Protein AF-0000000076783926 (afdb_homodimer)

pLDDT: mean 85.49, std 14.85, range [34.59, 98.75]

InterPro domains:
  IPR000719 Protein kinase domain [PS50011] (8-293)
  IPR000719 Protein kinase domain [SM00220] (8-279)
  IPR001245 Serine-threonine/tyrosine-protein kinase, catalytic domain [PF07714] (11-211)
  IPR008271 Serine/threonine-protein kinase, active site [PS00108] (128-140)
  IPR011009 Protein kinase-like domain superfamily [SSF56112] (3-278)
  IPR017441 Protein kinase, ATP binding site [PS00107] (14-36)
  IPR047117 Proline-rich receptor-like protein kinase PERK1-13-like [PTHR47982] (2-285)

Secondary structure (DSSP, 8-state):
-TTTTTTT-GGGEEEEETTEEEEEEE-TTS-EEEEEEE-TT-HHHHHHHHHHHHHHTT---TTB--EEEEEE-SS-EEEEEE--TT-BHHHHHHSTTPPPPPHHHHHHHHHHHHHHHHIIIIISSS-EE-S---GGGEEE-TT--EEE---TT-EE--S-------B--SBTTT--HHHHHH----HHHHHHHHHHHHHHHHH---SB-TTSPTT-SBHHHHHHHHHHH--SGGGGGGGS-GGGTT-S-HHHHHHHHHHHHHHT-SSGGGSPPHHHHHHHHTT-STTHHHHT-/-TTTTTTT-GGGEEEEETTEEEEEEE-TTS-EEEEEEE-TT-HHHHHHHHHHHHHHTT---TTB--EEEEEE-SS-EEEEEE--TT-BHHHHHHSTTPPPPPHHHHHHHHHHHHHHHHIIIIISSS-EE-S---GGGEEE-TT--EEE---TT-EE--S-------B--SBTTT--HHHHHH----HHHHHHHHHHHHHHHHH---SB-TTSPTT-SBHHHHHHHHHHH--SGGGGGGGS-GGGTT-S-HHHHHHHHHHHHHHT-SSGGGSPPHHHHHHHHTT-STTHHHHT-

Nearest PDB structures (foldseek):
  5lpw-assembly1_A  TM=9.290E-01  e=2.606E-28  Arabidopsis thaliana
  7xdx-assembly2_B  TM=9.414E-01  e=5.225E-27  Arabidopsis thaliana
  7xdw-assembly2_B  TM=9.409E-01  e=1.608E-26  Arabidopsis thaliana
  7xdv-assembly2_B  TM=9.323E-01  e=2.102E-26  Arabidopsis thaliana
  7xdy-assembly2_B  TM=9.246E-01  e=3.404E-26  Arabidopsis thaliana

Organism: Aegilops tauschii subsp. strangulata (NCBI:txid200361)

Solvent-accessible surface area (backbone atoms only — not comparable to full-atom values): 30836 Å² total; per-residue (Å²): 104,50,74,36,27,62,63,70,36,74,91,30,54,74,47,76,58,94,59,30,39,28,28,45,28,45,47,95,88,64,48,57,26,30,36,37,38,35,48,38,50,14,66,61,49,52,50,22,50,52,30,22,53,60,49,46,75,73,52,86,51,89,22,35,56,49,68,72,49,70,45,84,51,100,69,40,41,37,40,31,26,61,52,57,76,53,46,25,46,35,49,49,66,64,35,86,91,49,66,82,72,53,45,72,56,46,51,43,27,52,45,29,40,30,48,32,50,22,40,32,55,69,70,39,85,68,25,41,32,49,59,54,52,43,43,74,31,25,32,17,31,91,84,45,45,19,19,40,43,77,42,36,66,28,40,67,63,57,94,68,84,59,93,69,74,56,58,46,77,39,42,46,37,31,59,29,64,55,32,54,40,51,58,58,77,50,62,46,38,40,35,19,8,45,14,44,43,45,43,26,66,46,33,61,49,57,45,48,35,85,87,42,60,92,78,46,23,24,38,68,55,38,50,47,54,54,57,71,69,42,90,53,80,82,59,53,63,80,50,43,29,71,86,49,69,78,59,59,57,66,69,58,51,50,48,52,50,51,50,20,54,31,21,54,42,76,52,54,86,49,29,59,53,47,63,56,52,38,39,41,71,67,69,45,84,57,52,72,56,53,74,74,76,104,52,76,35,26,62,63,70,36,74,92,29,54,73,45,76,58,93,59,31,40,28,27,44,27,46,48,96,87,64,48,57,26,30,37,36,38,35,49,36,51,13,67,61,49,53,50,23,50,51,31,23,53,60,50,46,74,72,53,87,49,90,20,35,56,50,71,74,48,69,46,84,51,100,70,38,42,37,40,32,25,60,51,57,77,55,46,27,47,35,48,48,67,67,36,84,91,49,66,81,72,52,47,70,56,47,50,44,27,49,44,28,39,29,49,32,50,22,40,32,54,68,69,39,86,68,25,41,31,49,58,53,54,43,41,74,32,25,33,17,31,90,84,44,46,19,20,42,44,77,42,36,66,28,40,66,63,57,95,68,83,61,93,70,74,54,59,47,76,39,40,45,35,32,59,29,65,56,32,56,41,50,57,56,81,51,62,46,38,39,34,19,8,46,14,44,42,45,45,26,66,47,32,61,48,55,44,49,35,84,86,42,59,91,78,45,24,23,38,69,55,38,50,46,55,54,56,70,68,42,89,52,79,79,59,53,61,78,49,45,28,71,86,49,71,78,58,58,58,66,69,60,50,51,47,53,50,50,49,20,54,30,21,54,41,75,52,56,87,49,28,59,54,46,62,56,52,37,39,40,72,68,68,45,83,58,53,72,57,54,74,76,76

Radius of gyration: 25.27 Å; Cα contacts (8 Å, |Δi|>4): 1145; chains: 2; bounding box: 58×71×57 Å

Structure (mmCIF, N/CA/C/O backbone):
data_AF-0000000076783926-model_v1
#
loop_
_entity.id
_entity.type
_entity.pdbx_description
1 polymer 'non-specific serine/threonine protein kinase'
#
loop_
_atom_site.group_PDB
_atom_site.id
_atom_site.type_symbol
_atom_site.label_atom_id
_atom_site.label_alt_id
_atom_site.label_comp_id
_atom_site.label_asym_id
_atom_site.label_entity_id
_atom_site.label_seq_id
_atom_site.pdbx_PDB_ins_code
_atom_site.Cartn_x
_atom_site.Cartn_y
_atom_site.Cartn_z
_atom_site.occupancy
_atom_site.B_iso_or_equiv
_atom_site.auth_seq_id
_atom_site.auth_comp_id
_atom_site.auth_asym_id
_atom_site.auth_atom_id
_atom_site.pdbx_PDB_model_num
ATOM 1 N N . MET A 1 1 ? 28.297 -12.227 -15.312 1 59.28 1 MET A N 1
ATOM 2 C CA . MET A 1 1 ? 26.891 -11.867 -15.344 1 59.28 1 MET A CA 1
ATOM 3 C C . MET A 1 1 ? 26.547 -11.102 -16.609 1 59.28 1 MET A C 1
ATOM 5 O O . MET A 1 1 ? 25.516 -11.367 -17.25 1 59.28 1 MET A O 1
ATOM 9 N N . TYR A 1 2 ? 27.391 -10.164 -16.984 1 60.47 2 TYR A N 1
ATOM 10 C CA . TYR A 1 2 ? 27.234 -9.461 -18.25 1 60.47 2 TYR A CA 1
ATOM 11 C C . TYR A 1 2 ? 27.266 -10.43 -19.422 1 60.47 2 TYR A C 1
ATOM 13 O O . TYR A 1 2 ? 26.422 -10.352 -20.312 1 60.47 2 TYR A O 1
ATOM 21 N N . GLU A 1 3 ? 28.219 -11.289 -19.312 1 63.06 3 GLU A N 1
ATOM 22 C CA . GLU A 1 3 ? 28.344 -12.273 -20.375 1 63.06 3 GLU A CA 1
ATOM 23 C C . GLU A 1 3 ? 27.156 -13.227 -20.406 1 63.06 3 GLU A C 1
ATOM 25 O O . GLU A 1 3 ? 26.641 -13.555 -21.469 1 63.06 3 GLU A O 1
ATOM 30 N N . ILE A 1 4 ? 26.703 -13.578 -19.219 1 64.69 4 ILE A N 1
ATOM 31 C CA . ILE A 1 4 ? 25.641 -14.586 -19.094 1 64.69 4 ILE A CA 1
ATOM 32 C C . ILE A 1 4 ? 24.328 -14.008 -19.625 1 64.69 4 ILE A C 1
ATOM 34 O O . ILE A 1 4 ? 23.531 -14.727 -20.234 1 64.69 4 ILE A O 1
ATOM 38 N N . THR A 1 5 ? 24.156 -12.703 -19.547 1 68.5 5 THR A N 1
ATOM 39 C CA . THR A 1 5 ? 22.891 -12.086 -19.906 1 68.5 5 THR A CA 1
ATOM 40 C C . THR A 1 5 ? 22.984 -11.422 -21.281 1 68.5 5 THR A C 1
ATOM 42 O O . THR A 1 5 ? 22.031 -10.797 -21.734 1 68.5 5 THR A O 1
ATOM 45 N N . GLY A 1 6 ? 24.203 -11.594 -21.938 1 61.28 6 GLY A N 1
ATOM 46 C CA . GLY A 1 6 ? 24.422 -10.859 -23.172 1 61.28 6 GLY A CA 1
ATOM 47 C C . GLY A 1 6 ? 24.359 -9.352 -23 1 61.28 6 GLY A C 1
ATOM 48 O O . GLY A 1 6 ? 23.797 -8.641 -23.828 1 61.28 6 GLY A O 1
ATOM 49 N N . GLY A 1 7 ? 24.844 -8.906 -21.859 1 64.94 7 GLY A N 1
ATOM 50 C CA . GLY A 1 7 ? 24.859 -7.484 -21.547 1 64.94 7 GLY A CA 1
ATOM 51 C C . GLY A 1 7 ? 23.5 -6.934 -21.203 1 64.94 7 GLY A C 1
ATOM 52 O O . GLY A 1 7 ? 23.188 -5.785 -21.516 1 64.94 7 GLY A O 1
ATOM 53 N N . PHE A 1 8 ? 22.703 -7.785 -20.688 1 69.19 8 PHE A N 1
ATOM 54 C CA . PHE A 1 8 ? 21.359 -7.387 -20.312 1 69.19 8 PHE A CA 1
ATOM 55 C C . PHE A 1 8 ? 20.594 -6.855 -21.516 1 69.19 8 PHE A C 1
ATOM 57 O O . PHE A 1 8 ? 19.922 -5.824 -21.422 1 69.19 8 PHE A O 1
ATOM 64 N N . SER A 1 9 ? 20.812 -7.555 -22.609 1 68.62 9 SER A N 1
ATOM 65 C CA . SER A 1 9 ? 20.125 -7.219 -23.859 1 68.62 9 SER A CA 1
ATOM 66 C C . SER A 1 9 ? 18.625 -7.375 -23.719 1 68.62 9 SER A C 1
ATOM 68 O O . SER A 1 9 ? 18.141 -8.297 -23.047 1 68.62 9 SER A O 1
ATOM 70 N N . ARG A 1 10 ? 17.859 -6.551 -24.359 1 72.81 10 ARG A N 1
ATOM 71 C CA . ARG A 1 10 ? 16.391 -6.562 -24.344 1 72.81 10 ARG A CA 1
ATOM 72 C C . ARG A 1 10 ? 15.852 -7.859 -24.922 1 72.81 10 ARG A C 1
ATOM 74 O O . ARG A 1 10 ? 14.766 -8.312 -24.547 1 72.81 10 ARG A O 1
ATOM 81 N N . ASP A 1 11 ? 16.594 -8.516 -25.828 1 71.81 11 ASP A N 1
ATOM 82 C CA . ASP A 1 11 ? 16.156 -9.766 -26.453 1 71.81 11 ASP A CA 1
ATOM 83 C C . ASP A 1 11 ? 16.047 -10.883 -25.422 1 71.81 11 ASP A C 1
ATOM 85 O O . ASP A 1 11 ? 15.352 -11.883 -25.641 1 71.81 11 ASP A O 1
ATOM 89 N N . LYS A 1 12 ? 16.656 -10.68 -24.312 1 79.25 12 LYS A N 1
ATOM 90 C CA . LYS A 1 12 ? 16.672 -11.703 -23.281 1 79.25 12 LYS A CA 1
ATOM 91 C C . LYS A 1 12 ? 15.789 -11.305 -22.109 1 79.25 12 LYS A C 1
ATOM 93 O O . LYS A 1 12 ? 15.805 -11.961 -21.062 1 79.25 12 LYS A O 1
ATOM 98 N N . LEU A 1 13 ? 15.039 -10.305 -22.266 1 80.25 13 LEU A N 1
ATOM 99 C CA . LEU A 1 13 ? 14.188 -9.789 -21.219 1 80.25 13 LEU A CA 1
ATOM 100 C C . LEU A 1 13 ? 13.016 -10.727 -20.953 1 80.25 13 LEU A C 1
ATOM 102 O O . LEU A 1 13 ? 12.273 -11.07 -21.875 1 80.25 13 LEU A O 1
ATOM 106 N N . LEU A 1 14 ? 12.914 -11.242 -19.766 1 80.94 14 LEU A N 1
ATOM 107 C CA . LEU A 1 14 ? 11.812 -12.109 -19.359 1 80.94 14 LEU A CA 1
ATOM 108 C C . LEU A 1 14 ? 10.664 -11.297 -18.766 1 80.94 14 LEU A C 1
ATOM 110 O O . LEU A 1 14 ? 9.5 -11.68 -18.875 1 80.94 14 LEU A O 1
ATOM 114 N N . GLY A 1 15 ? 10.977 -10.242 -18.109 1 77.69 15 GLY A N 1
ATOM 115 C CA . GLY A 1 15 ? 9.969 -9.422 -17.453 1 77.69 15 GLY A CA 1
ATOM 116 C C . GLY A 1 15 ? 10.531 -8.148 -16.859 1 77.69 15 GLY A C 1
ATOM 117 O O . GLY A 1 15 ? 11.742 -8.047 -16.641 1 77.69 15 GLY A O 1
ATOM 118 N N . GLU A 1 16 ? 9.633 -7.156 -16.812 1 71.12 16 GLU A N 1
ATOM 119 C CA . GLU A 1 16 ? 10.008 -5.883 -16.203 1 71.12 16 GLU A CA 1
ATOM 120 C C . GLU A 1 16 ? 8.961 -5.414 -15.195 1 71.12 16 GLU A C 1
ATOM 122 O O . GLU A 1 16 ? 7.762 -5.52 -15.453 1 71.12 16 GLU A O 1
ATOM 127 N N . GLY A 1 17 ? 9.43 -5.207 -13.984 1 63.88 17 GLY A N 1
ATOM 128 C CA . GLY A 1 17 ? 8.531 -4.633 -13 1 63.88 17 GLY A CA 1
ATOM 129 C C . GLY A 1 17 ? 9.109 -3.414 -12.297 1 63.88 17 GLY A C 1
ATOM 130 O O . GLY A 1 17 ? 10.078 -2.82 -12.781 1 63.88 17 GLY A O 1
ATOM 131 N N . GLY A 1 18 ? 8.484 -2.855 -11.281 1 59.69 18 GLY A N 1
ATOM 132 C CA . GLY A 1 18 ? 8.875 -1.654 -10.555 1 59.69 18 GLY A CA 1
ATOM 133 C C . GLY A 1 18 ? 10.266 -1.738 -9.969 1 59.69 18 GLY A C 1
ATOM 134 O O . GLY A 1 18 ? 10.906 -0.713 -9.727 1 59.69 18 GLY A O 1
ATOM 135 N N . PHE A 1 19 ? 10.766 -2.967 -9.844 1 61.91 19 PHE A N 1
ATOM 136 C CA . PHE A 1 19 ? 12.016 -3.039 -9.102 1 61.91 19 PHE A CA 1
ATOM 137 C C . PHE A 1 19 ? 13.156 -3.521 -9.992 1 61.91 19 PHE A C 1
ATOM 139 O O . PHE A 1 19 ? 14.297 -3.623 -9.547 1 61.91 19 PHE A O 1
ATOM 146 N N . GLY A 1 20 ? 12.727 -3.885 -11.242 1 72.94 20 GLY A N 1
ATOM 147 C CA . GLY A 1 20 ? 13.844 -4.277 -12.086 1 72.94 20 GLY A CA 1
ATOM 148 C C . GLY A 1 20 ? 13.438 -5.176 -13.234 1 72.94 20 GLY A C 1
ATOM 149 O O . GLY A 1 20 ? 12.25 -5.289 -13.547 1 72.94 20 GLY A O 1
ATOM 150 N N . CYS A 1 21 ? 14.484 -5.621 -13.859 1 81.5 21 CYS A N 1
ATOM 151 C CA . CYS A 1 21 ? 14.305 -6.453 -15.047 1 81.5 21 CYS A CA 1
ATOM 152 C C . CYS A 1 21 ? 14.836 -7.859 -14.812 1 81.5 21 CYS A C 1
ATOM 154 O O . CYS A 1 21 ? 15.766 -8.047 -14.023 1 81.5 21 CYS A O 1
ATOM 156 N N . VAL A 1 22 ? 14.172 -8.781 -15.438 1 87.5 22 VAL A N 1
ATOM 157 C CA . VAL A 1 22 ? 14.641 -10.164 -15.383 1 87.5 22 VAL A CA 1
ATOM 158 C C . VAL A 1 22 ? 15.07 -10.617 -16.781 1 87.5 22 VAL A C 1
ATOM 160 O O . VAL A 1 22 ? 14.336 -10.43 -17.75 1 87.5 22 VAL A O 1
ATOM 163 N N . PHE A 1 23 ? 16.312 -11.219 -16.875 1 87.81 23 PHE A N 1
ATOM 164 C CA . PHE A 1 23 ? 16.875 -11.656 -18.141 1 87.81 23 PHE A CA 1
ATOM 165 C C . PHE A 1 23 ? 17.141 -13.156 -18.141 1 87.81 23 PHE A C 1
ATOM 167 O O . PHE A 1 23 ? 17.484 -13.719 -17.094 1 87.81 23 PHE A O 1
ATOM 174 N N . LYS A 1 24 ? 16.938 -13.711 -19.328 1 90.44 24 LYS A N 1
ATOM 175 C CA . LYS A 1 24 ? 17.359 -15.094 -19.5 1 90.44 24 LYS A CA 1
ATOM 176 C C . LYS A 1 24 ? 18.859 -15.188 -19.766 1 90.44 24 LYS A C 1
ATOM 178 O O . LYS A 1 24 ? 19.422 -14.375 -20.516 1 90.44 24 LYS A O 1
ATOM 183 N N . GLY A 1 25 ? 19.516 -16.125 -19.078 1 86.38 25 GLY A N 1
ATOM 184 C CA . GLY A 1 25 ? 20.938 -16.359 -19.266 1 86.38 25 GLY A CA 1
ATOM 185 C C . GLY A 1 25 ? 21.312 -17.828 -19.266 1 86.38 25 GLY A C 1
ATOM 186 O O . GLY A 1 25 ? 20.438 -18.688 -19.078 1 86.38 25 GLY A O 1
ATOM 187 N N . THR A 1 26 ? 22.562 -18.016 -19.625 1 88.44 26 THR A N 1
ATOM 188 C CA . THR A 1 26 ? 23.125 -19.375 -19.578 1 88.44 26 THR A CA 1
ATOM 189 C C . THR A 1 26 ? 24.469 -19.375 -18.859 1 88.44 26 THR A C 1
ATOM 191 O O . THR A 1 26 ? 25.344 -18.562 -19.156 1 88.44 26 THR A O 1
ATOM 194 N N . LEU A 1 27 ? 24.516 -20.281 -17.906 1 85.38 27 LEU A N 1
ATOM 195 C CA . LEU A 1 27 ? 25.781 -20.422 -17.188 1 85.38 27 LEU A CA 1
ATOM 196 C C . LEU A 1 27 ? 26.797 -21.188 -18.016 1 85.38 27 LEU A C 1
ATOM 198 O O . LEU A 1 27 ? 26.453 -21.719 -19.078 1 85.38 27 LEU A O 1
ATOM 202 N N . GLY A 1 28 ? 28.094 -21.203 -17.516 1 81.44 28 GLY A N 1
ATOM 203 C CA . GLY A 1 28 ? 29.172 -21.875 -18.203 1 81.44 28 GLY A CA 1
ATOM 204 C C . GLY A 1 28 ? 28.922 -23.359 -18.391 1 81.44 28 GLY A C 1
ATOM 205 O O . GLY A 1 28 ? 29.359 -23.938 -19.391 1 81.44 28 GLY A O 1
ATOM 206 N N . ASP A 1 29 ? 28.203 -23.922 -17.484 1 86.31 29 ASP A N 1
ATOM 207 C CA . ASP A 1 29 ? 27.938 -25.359 -17.547 1 86.31 29 ASP A CA 1
ATOM 208 C C . ASP A 1 29 ? 26.703 -25.656 -18.391 1 86.31 29 ASP A C 1
ATOM 210 O O . ASP A 1 29 ? 26.281 -26.812 -18.469 1 86.31 29 ASP A O 1
ATOM 214 N N . GLY A 1 30 ? 26.078 -24.656 -19.016 1 87.69 30 GLY A N 1
ATOM 215 C CA . GLY A 1 30 ? 24.938 -24.859 -19.891 1 87.69 30 GLY A CA 1
ATOM 216 C C . GLY A 1 30 ? 23.594 -24.688 -19.203 1 87.69 30 GLY A C 1
ATOM 217 O O . GLY A 1 30 ? 22.547 -24.672 -19.844 1 87.69 30 GLY A O 1
ATOM 218 N N . ARG A 1 31 ? 23.609 -24.516 -17.984 1 88.56 31 ARG A N 1
ATOM 219 C CA . ARG A 1 31 ? 22.359 -24.359 -17.234 1 88.56 31 ARG A CA 1
ATOM 220 C C . ARG A 1 31 ? 21.688 -23.031 -17.562 1 88.56 31 ARG A C 1
ATOM 222 O O . ARG A 1 31 ? 22.344 -21.984 -17.609 1 88.56 31 ARG A O 1
ATOM 229 N N . GLU A 1 32 ? 20.359 -23.141 -17.828 1 90.94 32 GLU A N 1
ATOM 230 C CA . GLU A 1 32 ? 19.594 -21.922 -18.078 1 90.94 32 GLU A CA 1
ATOM 231 C C . GLU A 1 32 ? 19.203 -21.25 -16.766 1 90.94 32 GLU A C 1
ATOM 233 O O . GLU A 1 32 ? 18.812 -21.922 -15.805 1 90.94 32 GLU A O 1
ATOM 238 N N . VAL 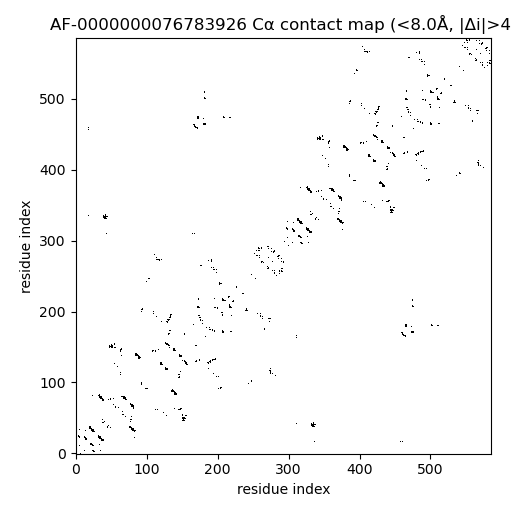A 1 33 ? 19.391 -19.891 -16.766 1 91.94 33 VAL A N 1
ATOM 239 C CA . VAL A 1 33 ? 19.125 -19.141 -15.547 1 91.94 33 VAL A CA 1
ATOM 240 C C . VAL A 1 33 ? 18.312 -17.891 -15.867 1 91.94 33 VAL A C 1
ATOM 242 O O . VAL A 1 33 ? 18.234 -17.469 -17.031 1 91.94 33 VAL A O 1
ATOM 245 N N . ALA A 1 34 ? 17.625 -17.422 -14.883 1 92.31 34 ALA A N 1
ATOM 246 C CA . ALA A 1 34 ? 16.984 -16.109 -14.906 1 92.31 34 ALA A CA 1
ATOM 247 C C . ALA A 1 34 ? 17.719 -15.133 -14 1 92.31 34 ALA A C 1
ATOM 249 O O . ALA A 1 34 ? 17.984 -15.43 -12.828 1 92.31 34 ALA A O 1
ATOM 250 N N . VAL A 1 35 ? 18.094 -13.984 -14.5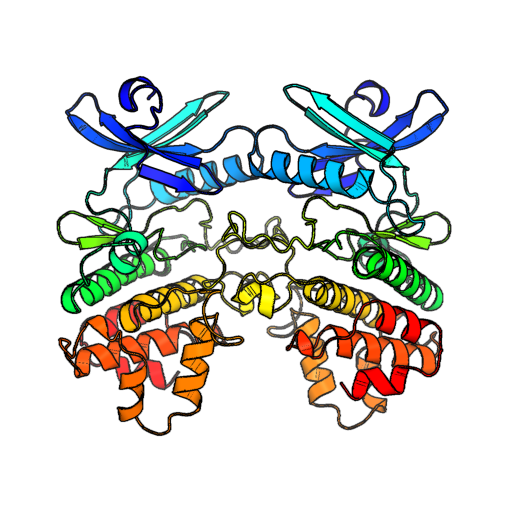62 1 89.25 35 VAL A N 1
ATOM 251 C CA . VAL A 1 35 ? 18.859 -12.984 -13.82 1 89.25 35 VAL A CA 1
ATOM 252 C C . VAL A 1 35 ? 18 -11.758 -13.57 1 89.25 35 VAL A C 1
ATOM 254 O O . VAL A 1 35 ? 17.609 -11.055 -14.508 1 89.25 35 VAL A O 1
ATOM 257 N N . LYS A 1 36 ? 17.672 -11.555 -12.281 1 87.81 36 LYS A N 1
ATOM 258 C CA . LYS A 1 36 ? 16.953 -10.344 -11.883 1 87.81 36 LYS A CA 1
ATOM 259 C C . LYS A 1 36 ? 17.922 -9.219 -11.539 1 87.81 36 LYS A C 1
ATOM 261 O O . LYS A 1 36 ? 18.766 -9.367 -10.656 1 87.81 36 LYS A O 1
ATOM 266 N N . GLN A 1 37 ? 17.766 -8.211 -12.336 1 83.06 37 GLN A N 1
ATOM 267 C CA . GLN A 1 37 ? 18.562 -7.012 -12.078 1 83.06 37 GLN A CA 1
ATOM 268 C C . GLN A 1 37 ? 17.766 -5.969 -11.32 1 83.06 37 GLN A C 1
ATOM 270 O O . GLN A 1 37 ? 16.734 -5.488 -11.812 1 83.06 37 GLN A O 1
ATOM 275 N N . LEU A 1 38 ? 18.203 -5.711 -10.094 1 76.56 38 LEU A N 1
ATOM 276 C CA . LEU A 1 38 ? 17.516 -4.684 -9.312 1 76.56 38 LEU A CA 1
ATOM 277 C C . LEU A 1 38 ? 18.094 -3.303 -9.633 1 76.56 38 LEU A C 1
ATOM 279 O O . LEU A 1 38 ? 19.297 -3.154 -9.836 1 76.56 38 LEU A O 1
ATOM 283 N N . LYS A 1 39 ? 17.25 -2.463 -10.094 1 62.75 39 LYS A N 1
ATOM 284 C CA . LYS A 1 39 ? 17.703 -1.119 -10.438 1 62.75 39 LYS A CA 1
ATOM 285 C C . LYS A 1 39 ? 18.438 -0.464 -9.273 1 62.75 39 LYS A C 1
ATOM 287 O O . LYS A 1 39 ? 17.984 -0.557 -8.125 1 62.75 39 LYS A O 1
ATOM 292 N N . GLY A 1 40 ? 19.812 -0.323 -9.422 1 54.03 40 GLY A N 1
ATOM 293 C CA . GLY A 1 40 ? 20.781 0.268 -8.523 1 54.03 40 GLY A CA 1
ATOM 294 C C . GLY A 1 40 ? 20.281 1.544 -7.863 1 54.03 40 GLY A C 1
ATOM 295 O O . GLY A 1 40 ? 19.375 2.203 -8.375 1 54.03 40 GLY A O 1
ATOM 296 N N . GLY A 1 41 ? 20.609 1.807 -6.445 1 51.62 41 GLY A N 1
ATOM 297 C CA . GLY A 1 41 ? 20.766 3.111 -5.824 1 51.62 41 GLY A CA 1
ATOM 298 C C . GLY A 1 41 ? 19.656 3.453 -4.855 1 51.62 41 GLY A C 1
ATOM 299 O O . GLY A 1 41 ? 19.75 4.418 -4.098 1 51.62 41 GLY A O 1
ATOM 300 N N . GLY A 1 42 ? 18.422 2.729 -5 1 57.34 42 GLY A N 1
ATOM 301 C CA . GLY A 1 42 ? 17.578 3.344 -3.994 1 57.34 42 GLY A CA 1
ATOM 302 C C . GLY A 1 42 ? 17.422 2.498 -2.746 1 57.34 42 GLY A C 1
ATOM 303 O O . GLY A 1 42 ? 17.797 1.323 -2.732 1 57.34 42 GLY A O 1
ATOM 304 N N . GLY A 1 43 ? 17.297 3.125 -1.6 1 66.69 43 GLY A N 1
ATOM 305 C CA . GLY A 1 43 ? 17.156 2.514 -0.288 1 66.69 43 GLY A CA 1
ATOM 306 C C . GLY A 1 43 ? 16.188 1.344 -0.273 1 66.69 43 GLY A C 1
ATOM 307 O O . GLY A 1 43 ? 16.5 0.289 0.289 1 66.69 43 GLY A O 1
ATOM 308 N N . GLN A 1 44 ? 15.164 1.325 -1.159 1 70.31 44 GLN A N 1
ATOM 309 C CA . GLN A 1 44 ? 14.172 0.252 -1.127 1 70.31 44 GLN A CA 1
ATOM 310 C C . GLN A 1 44 ? 14.664 -0.968 -1.903 1 70.31 44 GLN A C 1
ATOM 312 O O . GLN A 1 44 ? 14.484 -2.104 -1.457 1 70.31 44 GLN A O 1
ATOM 317 N N . GLY A 1 45 ? 15.25 -0.737 -3.057 1 75.62 45 GLY A N 1
ATOM 318 C CA . GLY A 1 45 ? 15.773 -1.841 -3.848 1 75.62 45 GLY A CA 1
ATOM 319 C C . GLY A 1 45 ? 16.844 -2.643 -3.123 1 75.62 45 GLY A C 1
ATOM 320 O O . GLY A 1 45 ? 16.859 -3.873 -3.203 1 75.62 45 GLY A O 1
ATOM 321 N N . GLU A 1 46 ? 17.594 -1.951 -2.402 1 79.19 46 GLU A N 1
ATOM 322 C CA . GLU A 1 46 ? 18.656 -2.613 -1.631 1 79.19 46 GLU A CA 1
ATOM 323 C C . GLU A 1 46 ? 18.062 -3.473 -0.517 1 79.19 46 GLU A C 1
ATOM 325 O O . GLU A 1 46 ? 18.531 -4.586 -0.269 1 79.19 46 GLU A O 1
ATOM 330 N N . ARG A 1 47 ? 17.047 -2.887 0.09 1 80.62 47 ARG A N 1
ATOM 331 C CA . ARG A 1 47 ? 16.406 -3.637 1.161 1 80.62 47 ARG A CA 1
ATOM 332 C C . ARG A 1 47 ? 15.742 -4.902 0.623 1 80.62 47 ARG A C 1
ATOM 334 O O . ARG A 1 47 ? 15.836 -5.965 1.235 1 80.62 47 ARG A O 1
ATOM 341 N N . GLU A 1 48 ? 15.133 -4.754 -0.495 1 85.19 48 GLU A N 1
ATOM 342 C CA . GLU A 1 48 ? 14.477 -5.906 -1.102 1 85.19 48 GLU A CA 1
ATOM 343 C C . GLU A 1 48 ? 15.492 -6.957 -1.534 1 85.19 48 GLU A C 1
ATOM 345 O O . GLU A 1 48 ? 15.258 -8.156 -1.382 1 85.19 48 GLU A O 1
ATOM 350 N N . PHE A 1 49 ? 16.625 -6.473 -2.09 1 87.31 49 PHE A N 1
ATOM 351 C CA . PHE A 1 49 ? 17.703 -7.375 -2.486 1 87.31 49 PHE A CA 1
ATOM 352 C C . PHE A 1 49 ? 18.219 -8.156 -1.287 1 87.31 49 PHE A C 1
ATOM 354 O O . PHE A 1 49 ? 18.344 -9.383 -1.347 1 87.31 49 PHE A O 1
ATOM 361 N N . GLN A 1 50 ? 18.453 -7.457 -0.235 1 86.56 50 GLN A N 1
ATOM 362 C CA . GLN A 1 50 ? 19 -8.086 0.967 1 86.56 50 GLN A CA 1
ATOM 363 C C . GLN A 1 50 ? 18 -9.086 1.556 1 86.56 50 GLN A C 1
ATOM 365 O O . GLN A 1 50 ? 18.391 -10.18 1.984 1 86.56 50 GLN A O 1
ATOM 370 N N . ALA A 1 51 ? 16.766 -8.68 1.545 1 86.31 51 ALA A N 1
ATOM 371 C CA . ALA A 1 51 ? 15.734 -9.57 2.068 1 86.31 51 ALA A CA 1
ATOM 372 C C . ALA A 1 51 ? 15.648 -10.859 1.253 1 86.31 51 ALA A C 1
ATOM 374 O O . ALA A 1 51 ? 15.586 -11.953 1.816 1 86.31 51 ALA A O 1
ATOM 375 N N . GLU A 1 52 ? 15.617 -10.656 -0.007 1 89.19 52 GLU A N 1
ATOM 376 C CA . GLU A 1 52 ? 15.492 -11.812 -0.884 1 89.19 52 GLU A CA 1
ATOM 377 C C . GLU A 1 52 ? 16.688 -12.758 -0.731 1 89.19 52 GLU A C 1
ATOM 379 O O . GLU A 1 52 ? 16.516 -13.969 -0.598 1 89.19 52 GLU A O 1
ATOM 384 N N . VAL A 1 53 ? 17.875 -12.195 -0.687 1 87.62 53 VAL A N 1
ATOM 385 C CA . VAL A 1 53 ? 19.078 -13.016 -0.527 1 87.62 53 VAL A CA 1
ATOM 386 C C . VAL A 1 53 ? 19.031 -13.742 0.813 1 87.62 53 VAL A C 1
ATOM 388 O O . VAL A 1 53 ? 19.297 -14.945 0.883 1 87.62 53 VAL A O 1
ATOM 391 N N . GLU A 1 54 ? 18.625 -13.047 1.787 1 87.38 54 GLU A N 1
ATOM 392 C CA . GLU A 1 54 ? 18.594 -13.625 3.129 1 87.38 54 GLU A CA 1
ATOM 393 C C . GLU A 1 54 ? 17.578 -14.766 3.213 1 87.38 54 GLU A C 1
ATOM 395 O O . GLU A 1 54 ? 17.859 -15.805 3.807 1 87.38 54 GLU A O 1
ATOM 400 N N . ILE A 1 55 ? 16.469 -14.586 2.621 1 87.81 55 ILE A N 1
ATOM 401 C CA . ILE A 1 55 ? 15.367 -15.523 2.771 1 87.81 55 ILE A CA 1
ATOM 402 C C . ILE A 1 55 ? 15.578 -16.734 1.855 1 87.81 55 ILE A C 1
ATOM 404 O O . ILE A 1 55 ? 15.516 -17.875 2.305 1 87.81 55 ILE A O 1
ATOM 408 N N . ILE A 1 56 ? 15.797 -16.5 0.629 1 84.5 56 ILE A N 1
ATOM 409 C CA . ILE A 1 56 ? 15.812 -17.578 -0.341 1 84.5 56 ILE A CA 1
ATOM 410 C C . ILE A 1 56 ? 17.047 -18.453 -0.126 1 84.5 56 ILE A C 1
ATOM 412 O O . ILE A 1 56 ? 17.062 -19.625 -0.509 1 84.5 56 ILE A O 1
ATOM 416 N N . SER A 1 57 ? 18.094 -17.828 0.474 1 83.19 57 SER A N 1
ATOM 417 C CA . SER A 1 57 ? 19.281 -18.641 0.762 1 83.19 57 SER A CA 1
ATOM 418 C C . SER A 1 57 ? 19 -19.656 1.855 1 83.19 57 SER A C 1
ATOM 420 O O . SER A 1 57 ? 19.719 -20.656 1.977 1 83.19 57 SER A O 1
ATOM 422 N N . ARG A 1 58 ? 17.891 -19.516 2.578 1 82.62 58 ARG A N 1
ATOM 423 C CA . ARG A 1 58 ? 17.578 -20.375 3.719 1 82.62 58 ARG A CA 1
ATOM 424 C C . ARG A 1 58 ? 16.578 -21.453 3.334 1 82.62 58 ARG A C 1
ATOM 426 O O . ARG A 1 58 ? 16.391 -22.422 4.074 1 82.62 58 ARG A O 1
ATOM 433 N N . VAL A 1 59 ? 15.977 -21.219 2.215 1 87.31 59 VAL A N 1
ATOM 434 C CA . VAL A 1 59 ? 14.828 -22.078 1.951 1 87.31 59 VAL A CA 1
ATOM 435 C C . VAL A 1 59 ? 15.07 -22.891 0.674 1 87.31 59 VAL A C 1
ATOM 437 O O . VAL A 1 59 ? 15.617 -22.359 -0.301 1 87.31 59 VAL A O 1
ATOM 440 N N . HIS A 1 60 ? 14.797 -24.219 0.801 1 88.62 60 HIS A N 1
ATOM 441 C CA . HIS A 1 60 ? 14.812 -25.125 -0.341 1 88.62 60 HIS A CA 1
ATOM 442 C C . HIS A 1 60 ? 13.555 -25.984 -0.381 1 88.62 60 HIS A C 1
ATOM 444 O O . HIS A 1 60 ? 13.312 -26.797 0.524 1 88.62 60 HIS A O 1
ATOM 450 N N . HIS A 1 61 ? 12.789 -25.781 -1.364 1 94 61 HIS A N 1
ATOM 451 C CA . HIS A 1 61 ? 11.547 -26.516 -1.559 1 94 61 HIS A CA 1
ATOM 452 C C . HIS A 1 61 ? 11.172 -26.578 -3.035 1 94 61 HIS A C 1
ATOM 454 O O . HIS A 1 61 ? 11.367 -25.609 -3.775 1 94 61 HIS A O 1
ATOM 460 N N . ARG A 1 62 ? 10.625 -27.625 -3.449 1 95.06 62 ARG A N 1
ATOM 461 C CA . ARG A 1 62 ? 10.336 -27.859 -4.859 1 95.06 62 ARG A CA 1
ATOM 462 C C . ARG A 1 62 ? 9.352 -26.828 -5.395 1 95.06 62 ARG A C 1
ATOM 464 O O . ARG A 1 62 ? 9.328 -26.547 -6.59 1 95.06 62 ARG A O 1
ATOM 471 N N . HIS A 1 63 ? 8.492 -26.281 -4.547 1 97.19 63 HIS A N 1
ATOM 472 C CA . HIS A 1 63 ? 7.48 -25.328 -4.98 1 97.19 63 HIS A CA 1
ATOM 473 C C . HIS A 1 63 ? 7.914 -23.891 -4.691 1 97.19 63 HIS A C 1
ATOM 475 O O . HIS A 1 63 ? 7.078 -22.984 -4.645 1 97.19 63 HIS A O 1
ATOM 481 N N . LEU A 1 64 ? 9.195 -23.625 -4.422 1 96.44 64 LEU A N 1
ATOM 482 C CA . LEU A 1 64 ? 9.828 -22.312 -4.336 1 96.44 64 LEU A CA 1
ATOM 483 C C . LEU A 1 64 ? 10.977 -22.203 -5.336 1 96.44 64 LEU A C 1
ATOM 485 O O . LEU A 1 64 ? 11.695 -23.172 -5.578 1 96.44 64 LEU A O 1
ATOM 489 N N . VAL A 1 65 ? 11.078 -21.016 -5.918 1 94.06 65 VAL A N 1
ATOM 490 C CA . VAL A 1 65 ? 12.18 -20.812 -6.848 1 94.06 65 VAL A CA 1
ATOM 491 C C . VAL A 1 65 ? 13.508 -21 -6.117 1 94.06 65 VAL A C 1
ATOM 493 O O . VAL A 1 65 ? 13.602 -20.75 -4.914 1 94.06 65 VAL A O 1
ATOM 496 N N . SER A 1 66 ? 14.445 -21.359 -6.871 1 89.12 66 SER A N 1
ATOM 497 C CA . SER A 1 66 ? 15.75 -21.641 -6.297 1 89.12 66 SER A CA 1
ATOM 498 C C . SER A 1 66 ? 16.766 -20.578 -6.688 1 89.12 66 SER A C 1
ATOM 500 O O . SER A 1 66 ? 16.969 -20.297 -7.871 1 89.12 66 SER A O 1
ATOM 502 N N . LEU A 1 67 ? 17.359 -20.016 -5.699 1 88.81 67 LEU A N 1
ATOM 503 C CA . LEU A 1 67 ? 18.438 -19.062 -5.941 1 88.81 67 LEU A CA 1
ATOM 504 C C . LEU A 1 67 ? 19.75 -19.781 -6.242 1 88.81 67 LEU A C 1
ATOM 506 O O . LEU A 1 67 ? 20.188 -20.641 -5.465 1 88.81 67 LEU A O 1
ATOM 510 N N . VAL A 1 68 ? 20.328 -19.469 -7.355 1 87 68 VAL A N 1
ATOM 511 C CA . VAL A 1 68 ? 21.594 -20.078 -7.77 1 87 68 VAL A CA 1
ATOM 512 C C . VAL A 1 68 ? 22.766 -19.25 -7.234 1 87 68 VAL A C 1
ATOM 514 O O . VAL A 1 68 ? 23.797 -19.812 -6.863 1 87 68 VAL A O 1
ATOM 517 N N . GLY A 1 69 ? 22.578 -17.984 -7.234 1 86.44 69 GLY A N 1
ATOM 518 C CA . GLY A 1 69 ? 23.625 -17.078 -6.758 1 86.44 69 GLY A CA 1
ATOM 519 C C . GLY A 1 69 ? 23.203 -15.617 -6.828 1 86.44 69 GLY A C 1
ATOM 520 O O . GLY A 1 69 ? 22.047 -15.297 -7.098 1 86.44 69 GLY A O 1
ATOM 521 N N . TYR A 1 70 ? 24.031 -14.789 -6.309 1 87.62 70 TYR A N 1
ATOM 522 C CA . TYR A 1 70 ? 23.812 -13.344 -6.402 1 87.62 70 TYR A CA 1
ATOM 523 C C . TYR A 1 70 ? 25.125 -12.602 -6.613 1 87.62 70 TYR A C 1
ATOM 525 O O . TYR A 1 70 ? 26.203 -13.164 -6.406 1 87.62 70 TYR A O 1
ATOM 533 N N . CYS A 1 71 ? 25 -11.469 -7.207 1 83.06 71 CYS A N 1
ATOM 534 C CA . CYS A 1 71 ? 26.156 -10.625 -7.461 1 83.06 71 CYS A CA 1
ATOM 535 C C . CYS A 1 71 ? 25.938 -9.219 -6.934 1 83.06 71 CYS A C 1
ATOM 537 O O . CYS A 1 71 ? 24.875 -8.625 -7.164 1 83.06 71 CYS A O 1
ATOM 539 N N . ILE A 1 72 ? 26.906 -8.766 -6.125 1 80.12 72 ILE A N 1
ATOM 540 C CA . ILE A 1 72 ? 26.891 -7.398 -5.617 1 80.12 72 ILE A CA 1
ATOM 541 C C . ILE A 1 72 ? 28.062 -6.617 -6.207 1 80.12 72 ILE A C 1
ATOM 543 O O . ILE A 1 72 ? 29.219 -7.035 -6.098 1 80.12 72 ILE A O 1
ATOM 547 N N . SER A 1 73 ? 27.734 -5.629 -6.98 1 73.75 73 SER A N 1
ATOM 548 C CA . SER A 1 73 ? 28.75 -4.68 -7.441 1 73.75 73 SER A CA 1
ATOM 549 C C . SER A 1 73 ? 28.344 -3.246 -7.109 1 73.75 73 SER A C 1
ATOM 551 O O . SER A 1 73 ? 27.219 -2.996 -6.664 1 73.75 73 SER A O 1
ATOM 553 N N . GLU A 1 74 ? 29.219 -2.291 -7.184 1 68.06 74 GLU A N 1
ATOM 554 C CA . GLU A 1 74 ? 28.938 -0.906 -6.824 1 68.06 74 GLU A CA 1
ATOM 555 C C . GLU A 1 74 ? 27.641 -0.425 -7.473 1 68.06 74 GLU A C 1
ATOM 557 O O . GLU A 1 74 ? 26.828 0.236 -6.828 1 68.06 74 GLU A O 1
ATOM 562 N N . ASP A 1 75 ? 27.359 -0.911 -8.719 1 69.12 75 ASP A N 1
ATOM 563 C CA . ASP A 1 75 ? 26.25 -0.311 -9.438 1 69.12 75 ASP A CA 1
ATOM 564 C C . ASP A 1 75 ? 25.141 -1.341 -9.711 1 69.12 75 ASP A C 1
ATOM 566 O O . ASP A 1 75 ? 24.109 -1.018 -10.297 1 69.12 75 ASP A O 1
ATOM 570 N N . HIS A 1 76 ? 25.453 -2.625 -9.227 1 74.06 76 HIS A N 1
ATOM 571 C CA . HIS A 1 76 ? 24.484 -3.623 -9.664 1 74.06 76 HIS A CA 1
ATOM 572 C C . HIS A 1 76 ? 24.172 -4.617 -8.547 1 74.06 76 HIS A C 1
ATOM 574 O O . HIS A 1 76 ? 25.078 -5.004 -7.793 1 74.06 76 HIS A O 1
ATOM 580 N N . ARG A 1 77 ? 22.891 -4.836 -8.328 1 83.19 77 ARG A N 1
ATOM 581 C CA . ARG A 1 77 ? 22.391 -5.949 -7.523 1 83.19 77 ARG A CA 1
ATOM 582 C C . ARG A 1 77 ? 21.688 -6.98 -8.398 1 83.19 77 ARG A C 1
ATOM 584 O O . ARG A 1 77 ? 20.656 -6.691 -9.008 1 83.19 77 ARG A O 1
ATOM 591 N N . LEU A 1 78 ? 22.344 -8.18 -8.484 1 85.62 78 LEU A N 1
ATOM 592 C CA . LEU A 1 78 ? 21.797 -9.203 -9.359 1 85.62 78 LEU A CA 1
ATOM 593 C C . LEU A 1 78 ? 21.422 -10.461 -8.57 1 85.62 78 LEU A C 1
ATOM 595 O O . LEU A 1 78 ? 22.172 -10.867 -7.672 1 85.62 78 LEU A O 1
ATOM 599 N N . LEU A 1 79 ? 20.281 -10.961 -8.844 1 89.81 79 LEU A N 1
ATOM 600 C CA . LEU A 1 79 ? 19.859 -12.266 -8.336 1 89.81 79 LEU A CA 1
ATOM 601 C C . LEU A 1 79 ? 19.766 -13.281 -9.469 1 89.81 79 LEU A C 1
ATOM 603 O O . LEU A 1 79 ? 19.188 -13 -10.516 1 89.81 79 LEU A O 1
ATOM 607 N N . VAL A 1 80 ? 20.344 -14.453 -9.289 1 89.56 80 VAL A N 1
ATOM 608 C CA . VAL A 1 80 ? 20.359 -15.5 -10.305 1 89.56 80 VAL A CA 1
ATOM 609 C C . VAL A 1 80 ? 19.547 -16.688 -9.828 1 89.56 80 VAL A C 1
ATOM 611 O O . VAL A 1 80 ? 19.844 -17.297 -8.797 1 89.56 80 VAL A O 1
ATOM 614 N N . TYR A 1 81 ? 18.5 -17 -10.656 1 92.44 81 TYR A N 1
ATOM 615 C CA . TYR A 1 81 ? 17.609 -18.109 -10.336 1 92.44 81 TYR A CA 1
ATOM 616 C C . TYR A 1 81 ? 17.672 -19.188 -11.414 1 92.44 81 TYR A C 1
ATOM 618 O O . TYR A 1 81 ? 18.031 -18.906 -12.555 1 92.44 81 TYR A O 1
ATOM 626 N N . ASP A 1 82 ? 17.328 -20.422 -11.016 1 92 82 ASP A N 1
ATOM 627 C CA . ASP A 1 82 ? 17.031 -21.391 -12.062 1 92 82 ASP A CA 1
ATOM 628 C C . ASP A 1 82 ? 15.93 -20.906 -12.984 1 92 82 ASP A C 1
ATOM 630 O O . ASP A 1 82 ? 14.93 -20.344 -12.523 1 92 82 ASP A O 1
ATOM 634 N N . PHE A 1 83 ? 16.188 -21.016 -14.219 1 93.44 83 PHE A N 1
ATOM 635 C CA . PHE A 1 83 ? 15.164 -20.609 -15.18 1 93.44 83 PHE A CA 1
ATOM 636 C C . PHE A 1 83 ? 13.945 -21.516 -15.086 1 93.44 83 PHE A C 1
ATOM 638 O O . PHE A 1 83 ? 14.07 -22.75 -15.008 1 93.44 83 PHE A O 1
ATOM 645 N N . VAL A 1 84 ? 12.758 -20.953 -15.07 1 94.69 84 VAL A N 1
ATOM 646 C CA . VAL A 1 84 ? 11.492 -21.688 -15.078 1 94.69 84 VAL A CA 1
ATOM 647 C C . VAL A 1 84 ? 10.773 -21.469 -16.406 1 94.69 84 VAL A C 1
ATOM 649 O O . VAL A 1 84 ? 10.461 -20.328 -16.766 1 94.69 84 VAL A O 1
ATOM 652 N N . ALA A 1 85 ? 10.359 -22.406 -17.109 1 92.75 85 ALA A N 1
ATOM 653 C CA . ALA A 1 85 ? 10.203 -22.422 -18.562 1 92.75 85 ALA A CA 1
ATOM 654 C C . ALA A 1 85 ? 8.867 -21.812 -18.984 1 92.75 85 ALA A C 1
ATOM 656 O O . ALA A 1 85 ? 8.75 -21.266 -20.078 1 92.75 85 ALA A O 1
ATOM 657 N N . ASN A 1 86 ? 7.773 -22 -18.219 1 95.06 86 ASN A N 1
ATOM 658 C CA . ASN A 1 86 ? 6.438 -21.672 -18.719 1 95.06 86 ASN A CA 1
ATOM 659 C C . ASN A 1 86 ? 5.938 -20.359 -18.141 1 95.06 86 ASN A C 1
ATOM 661 O O . ASN A 1 86 ? 4.742 -20.188 -17.906 1 95.06 86 ASN A O 1
ATOM 665 N N . ASP A 1 87 ? 6.832 -19.406 -17.812 1 94.44 87 ASP A N 1
ATOM 666 C CA . ASP A 1 87 ? 6.488 -18.062 -17.344 1 94.44 87 ASP A CA 1
ATOM 667 C C . ASP A 1 87 ? 5.594 -18.125 -16.109 1 94.44 87 ASP A C 1
ATOM 669 O O . ASP A 1 87 ? 5.594 -19.125 -15.391 1 94.44 87 ASP A O 1
ATOM 673 N N . THR A 1 88 ? 4.895 -17.031 -15.867 1 96.69 88 THR A N 1
ATOM 674 C CA . THR A 1 88 ? 4.133 -16.891 -14.625 1 96.69 88 THR A CA 1
ATOM 675 C C . THR A 1 88 ? 2.713 -17.422 -14.805 1 96.69 88 THR A C 1
ATOM 677 O O . THR A 1 88 ? 2.232 -17.562 -15.93 1 96.69 88 THR A O 1
ATOM 680 N N . MET A 1 89 ? 2.088 -17.719 -13.672 1 98.12 89 MET A N 1
ATOM 681 C CA . MET A 1 89 ? 0.662 -18.016 -13.672 1 98.12 89 MET A CA 1
ATOM 682 C C . MET A 1 89 ? -0.138 -16.891 -14.32 1 98.12 89 MET A C 1
ATOM 684 O O . MET A 1 89 ? -1.045 -17.141 -15.109 1 98.12 89 MET A O 1
ATOM 688 N N . HIS A 1 90 ? 0.212 -15.672 -14 1 97.12 90 HIS A N 1
ATOM 689 C CA . HIS A 1 90 ? -0.474 -14.508 -14.555 1 97.12 90 HIS A CA 1
ATOM 690 C C . HIS A 1 90 ? -0.432 -14.516 -16.078 1 97.12 90 HIS A C 1
ATOM 692 O O . HIS A 1 90 ? -1.46 -14.328 -16.734 1 97.12 90 HIS A O 1
ATOM 698 N N . HIS A 1 91 ? 0.716 -14.773 -16.625 1 95.75 91 HIS A N 1
ATOM 699 C CA . HIS A 1 91 ? 0.878 -14.789 -18.078 1 95.75 91 HIS A CA 1
ATOM 700 C C . HIS A 1 91 ? 0.004 -15.859 -18.719 1 95.75 91 HIS A C 1
ATOM 702 O O . HIS A 1 91 ? -0.671 -15.602 -19.719 1 95.75 91 HIS A O 1
ATOM 708 N N . ASN A 1 92 ? 0.026 -17.016 -18.156 1 97.56 92 ASN A N 1
ATOM 709 C CA . ASN A 1 92 ? -0.7 -18.141 -18.719 1 97.56 92 ASN A CA 1
ATOM 710 C C . ASN A 1 92 ? -2.209 -17.969 -18.578 1 97.56 92 ASN A C 1
ATOM 712 O O . ASN A 1 92 ? -2.969 -18.375 -19.469 1 97.56 92 ASN A O 1
ATOM 716 N N . LEU A 1 93 ? -2.646 -17.328 -17.531 1 97.94 93 LEU A N 1
ATOM 717 C CA . LEU A 1 93 ? -4.07 -17.219 -17.25 1 97.94 93 LEU A CA 1
ATOM 718 C C . LEU A 1 93 ? -4.668 -15.992 -17.922 1 97.94 93 LEU A C 1
ATOM 720 O O . LEU A 1 93 ? -5.781 -16.047 -18.438 1 97.94 93 LEU A O 1
ATOM 724 N N . HIS A 1 94 ? -3.908 -14.867 -17.922 1 95.88 94 HIS A N 1
ATOM 725 C CA . HIS A 1 94 ? -4.477 -13.578 -18.312 1 95.88 94 HIS A CA 1
ATOM 726 C C . HIS A 1 94 ? -3.822 -13.055 -19.594 1 95.88 94 HIS A C 1
ATOM 728 O O . HIS A 1 94 ? -4.289 -12.078 -20.172 1 95.88 94 HIS A O 1
ATOM 734 N N . GLY A 1 95 ? -2.752 -13.641 -20 1 94.44 95 GLY A N 1
ATOM 735 C CA . GLY A 1 95 ? -2.021 -13.125 -21.141 1 94.44 95 GLY A CA 1
ATOM 736 C C . GLY A 1 95 ? -2.844 -13.109 -22.422 1 94.44 95 GLY A C 1
ATOM 737 O O . GLY A 1 95 ? -3.668 -14 -22.641 1 94.44 95 GLY A O 1
ATOM 738 N N . ARG A 1 96 ? -2.592 -12.156 -23.219 1 91.88 96 ARG A N 1
ATOM 739 C CA . ARG A 1 96 ? -3.299 -12.047 -24.484 1 91.88 96 ARG A CA 1
ATOM 740 C C . ARG A 1 96 ? -2.938 -13.195 -25.422 1 91.88 96 ARG A C 1
ATOM 742 O O . ARG A 1 96 ? -1.762 -13.531 -25.578 1 91.88 96 ARG A O 1
ATOM 749 N N . GLY A 1 97 ? -3.941 -13.797 -26 1 92 97 GLY A N 1
ATOM 750 C CA . GLY A 1 97 ? -3.736 -14.82 -27 1 92 97 GLY A CA 1
ATOM 751 C C . GLY A 1 97 ? -3.355 -16.172 -26.422 1 92 97 GLY A C 1
ATOM 752 O O . GLY A 1 97 ? -3.006 -17.094 -27.141 1 92 97 GLY A O 1
ATOM 753 N N . ARG A 1 98 ? -3.352 -16.297 -25.188 1 92.5 98 ARG A N 1
ATOM 754 C CA . ARG A 1 98 ? -3.014 -17.562 -24.531 1 92.5 98 ARG A CA 1
ATOM 755 C C . ARG A 1 98 ? -4.168 -18.547 -24.625 1 92.5 98 ARG A C 1
ATOM 757 O O . ARG A 1 98 ? -5.336 -18.156 -24.594 1 92.5 98 ARG A O 1
ATOM 764 N N . PRO A 1 99 ? -3.799 -19.812 -24.766 1 94.94 99 PRO A N 1
ATOM 765 C CA . PRO A 1 99 ? -4.859 -20.828 -24.672 1 94.94 99 PRO A CA 1
ATOM 766 C C . PRO A 1 99 ? -5.504 -20.859 -23.297 1 94.94 99 PRO A C 1
ATOM 768 O O . PRO A 1 99 ? -4.883 -20.484 -22.297 1 94.94 99 PRO A O 1
ATOM 771 N N . VAL A 1 100 ? -6.75 -21.359 -23.297 1 96.88 100 VAL A N 1
ATOM 772 C CA . VAL A 1 100 ? -7.449 -21.5 -22.016 1 96.88 100 VAL A CA 1
ATOM 773 C C . VAL A 1 100 ? -6.738 -22.547 -21.156 1 96.88 100 VAL A C 1
ATOM 775 O O . VAL A 1 100 ? -6.492 -23.672 -21.594 1 96.88 100 VAL A O 1
ATOM 778 N N . MET A 1 101 ? -6.309 -22.172 -20.016 1 97.81 101 MET A N 1
ATOM 779 C CA . MET A 1 101 ? -5.75 -23.109 -19.047 1 97.81 101 MET A CA 1
ATOM 780 C C . MET A 1 101 ? -6.832 -24.047 -18.516 1 97.81 101 MET A C 1
ATOM 782 O O . MET A 1 101 ? -7.82 -23.578 -17.938 1 97.81 101 MET A O 1
ATOM 786 N N . ASP A 1 102 ? -6.652 -25.328 -18.688 1 97.94 102 ASP A N 1
ATOM 787 C CA . ASP A 1 102 ? -7.688 -26.281 -18.297 1 97.94 102 ASP A CA 1
ATOM 788 C C . ASP A 1 102 ? -7.742 -26.422 -16.766 1 97.94 102 ASP A C 1
ATOM 790 O O . ASP A 1 102 ? -6.805 -26.016 -16.078 1 97.94 102 ASP A O 1
ATOM 794 N N . TRP A 1 103 ? -8.805 -26.922 -16.297 1 97.56 103 TRP A N 1
ATOM 795 C CA . TRP A 1 103 ? -9.086 -26.953 -14.859 1 97.56 103 TRP A CA 1
ATOM 796 C C . TRP A 1 103 ? -8.07 -27.812 -14.125 1 97.56 103 TRP A C 1
ATOM 798 O O . TRP A 1 103 ? -7.531 -27.406 -13.094 1 97.56 103 TRP A O 1
ATOM 808 N N . PRO A 1 104 ? -7.711 -29.031 -14.594 1 97.31 104 PRO A N 1
ATOM 809 C CA . PRO A 1 104 ? -6.711 -29.828 -13.883 1 97.31 104 PRO A CA 1
ATOM 810 C C . PRO A 1 104 ? -5.391 -29.094 -13.688 1 97.31 104 PRO A C 1
ATOM 812 O O . PRO A 1 104 ? -4.766 -29.203 -12.633 1 97.31 104 PRO A O 1
ATOM 815 N N . THR A 1 105 ? -4.992 -28.359 -14.695 1 98.06 105 THR A N 1
ATOM 816 C CA . THR A 1 105 ? -3.77 -27.578 -14.586 1 98.06 105 THR A CA 1
ATOM 817 C C . THR A 1 105 ? -3.914 -26.5 -13.523 1 98.06 105 THR A C 1
ATOM 819 O O . THR A 1 105 ? -2.996 -26.266 -12.727 1 98.06 105 THR A O 1
ATOM 822 N N . ARG A 1 106 ? -5.059 -25.828 -13.484 1 98.25 106 ARG A N 1
ATOM 823 C CA . ARG A 1 106 ? -5.324 -24.797 -12.492 1 98.25 106 ARG A CA 1
ATOM 824 C C . ARG A 1 106 ? -5.246 -25.344 -11.078 1 98.25 106 ARG A C 1
ATOM 826 O O . ARG A 1 106 ? -4.656 -24.734 -10.188 1 98.25 106 ARG A O 1
ATOM 833 N N . VAL A 1 107 ? -5.801 -26.516 -10.914 1 97.38 107 VAL A N 1
ATOM 834 C CA . VAL A 1 107 ? -5.801 -27.156 -9.602 1 97.38 107 VAL A CA 1
ATOM 835 C C . VAL A 1 107 ? -4.375 -27.547 -9.211 1 97.38 107 VAL A C 1
ATOM 837 O O . VAL A 1 107 ? -3.979 -27.391 -8.055 1 97.38 107 VAL A O 1
ATOM 840 N N . LYS A 1 108 ? -3.688 -28.031 -10.148 1 97 108 LYS A N 1
ATOM 841 C CA . LYS A 1 108 ? -2.293 -28.391 -9.922 1 97 108 LYS A CA 1
ATOM 842 C C . LYS A 1 108 ? -1.479 -27.188 -9.453 1 97 108 LYS A C 1
ATOM 844 O O . LYS A 1 108 ? -0.71 -27.281 -8.5 1 97 108 LYS A O 1
ATOM 849 N N . ILE A 1 109 ? -1.665 -26.078 -10.094 1 98.19 109 ILE A N 1
ATOM 850 C CA . ILE A 1 109 ? -0.971 -24.844 -9.758 1 98.19 109 ILE A CA 1
ATOM 851 C C . ILE A 1 109 ? -1.358 -24.406 -8.344 1 98.19 109 ILE A C 1
ATOM 853 O O . ILE A 1 109 ? -0.495 -24.047 -7.543 1 98.19 109 ILE A O 1
ATOM 857 N N . ALA A 1 110 ? -2.648 -24.453 -8.062 1 98.19 110 ALA A N 1
ATOM 858 C CA . ALA A 1 110 ? -3.139 -24.094 -6.734 1 98.19 110 ALA A CA 1
ATOM 859 C C . ALA A 1 110 ? -2.494 -24.969 -5.66 1 98.19 110 ALA A C 1
ATOM 861 O O . ALA A 1 110 ? -2.006 -24.453 -4.648 1 98.19 110 ALA A O 1
ATOM 862 N N . ALA A 1 111 ? -2.486 -26.203 -5.91 1 97.25 111 ALA A N 1
ATOM 863 C CA . ALA A 1 111 ? -1.954 -27.172 -4.941 1 97.25 111 ALA A CA 1
ATOM 864 C C . ALA A 1 111 ? -0.465 -26.938 -4.699 1 97.25 111 ALA A C 1
ATOM 866 O O . ALA A 1 111 ? -0.01 -26.906 -3.555 1 97.25 111 ALA A O 1
ATOM 867 N N . GLY A 1 112 ? 0.273 -26.797 -5.766 1 97.69 112 GLY A N 1
ATOM 868 C CA . GLY A 1 112 ? 1.7 -26.547 -5.637 1 97.69 112 GLY A CA 1
ATOM 869 C C . GLY A 1 112 ? 2.018 -25.266 -4.895 1 97.69 112 GLY A C 1
ATOM 870 O O . GLY A 1 112 ? 2.889 -25.25 -4.023 1 97.69 112 GLY A O 1
ATOM 871 N N . SER A 1 113 ? 1.33 -24.203 -5.23 1 98.25 113 SER A N 1
ATOM 872 C CA . SER A 1 113 ? 1.521 -22.922 -4.555 1 98.25 113 SER A CA 1
ATOM 873 C C . SER A 1 113 ? 1.21 -23.031 -3.066 1 98.25 113 SER A C 1
ATOM 875 O O . SER A 1 113 ? 1.946 -22.5 -2.23 1 98.25 113 SER A O 1
ATOM 877 N N . ALA A 1 114 ? 0.105 -23.734 -2.801 1 98.19 114 ALA A N 1
ATOM 878 C CA . ALA A 1 114 ? -0.277 -23.922 -1.405 1 98.19 114 ALA A CA 1
ATOM 879 C C . ALA A 1 114 ? 0.807 -24.672 -0.638 1 98.19 114 ALA A C 1
ATOM 881 O O . ALA A 1 114 ? 1.111 -24.344 0.509 1 98.19 114 ALA A O 1
ATOM 882 N N . ARG A 1 115 ? 1.343 -25.672 -1.22 1 97.38 115 ARG A N 1
ATOM 883 C CA . ARG A 1 115 ? 2.404 -26.438 -0.583 1 97.38 115 ARG A CA 1
ATOM 884 C C . ARG A 1 115 ? 3.621 -25.562 -0.299 1 97.38 115 ARG A C 1
ATOM 886 O O . ARG A 1 115 ? 4.211 -25.656 0.781 1 97.38 115 ARG A O 1
ATOM 893 N N . GLY A 1 116 ? 4.027 -24.75 -1.239 1 97.44 116 GLY A N 1
ATOM 894 C CA . GLY A 1 116 ? 5.125 -23.828 -1.022 1 97.44 116 GLY A CA 1
ATOM 895 C C . GLY A 1 116 ? 4.879 -22.875 0.124 1 97.44 116 GLY A C 1
ATOM 896 O O . GLY A 1 116 ? 5.754 -22.672 0.97 1 97.44 116 GLY A O 1
ATOM 897 N N . LEU A 1 117 ? 3.693 -22.312 0.168 1 98.06 117 LEU A N 1
ATOM 898 C CA . LEU A 1 117 ? 3.348 -21.359 1.205 1 98.06 117 LEU A CA 1
ATOM 899 C C . LEU A 1 117 ? 3.25 -22.031 2.568 1 98.06 117 LEU A C 1
ATOM 901 O O . LEU A 1 117 ? 3.658 -21.453 3.58 1 98.06 117 LEU A O 1
ATOM 905 N N . ALA A 1 118 ? 2.666 -23.234 2.561 1 97.62 118 ALA A N 1
ATOM 906 C CA . ALA A 1 118 ? 2.604 -23.984 3.812 1 97.62 118 ALA A CA 1
ATOM 907 C C . ALA A 1 118 ? 4 -24.234 4.371 1 97.62 118 ALA A C 1
ATOM 909 O O . ALA A 1 118 ? 4.223 -24.141 5.578 1 97.62 118 ALA A O 1
ATOM 910 N N . TYR A 1 119 ? 4.898 -24.578 3.525 1 96.81 119 TYR A N 1
ATOM 911 C CA . TYR A 1 119 ? 6.285 -24.781 3.932 1 96.81 119 TYR A CA 1
ATOM 912 C C . TYR A 1 119 ? 6.855 -23.516 4.574 1 96.81 119 TYR A C 1
ATOM 914 O O . TYR A 1 119 ? 7.457 -23.578 5.648 1 96.81 119 TYR A O 1
ATOM 922 N N . LEU A 1 120 ? 6.672 -22.344 3.992 1 96.38 120 LEU A N 1
ATOM 923 C CA . LEU A 1 120 ? 7.168 -21.062 4.508 1 96.38 120 LEU A CA 1
ATOM 924 C C . LEU A 1 120 ? 6.562 -20.766 5.871 1 96.38 120 LEU A C 1
ATOM 926 O O . LEU A 1 120 ? 7.266 -20.344 6.789 1 96.38 120 LEU A O 1
ATOM 930 N N . HIS A 1 121 ? 5.301 -21.016 6 1 96.75 121 HIS A N 1
ATOM 931 C CA . HIS A 1 121 ? 4.539 -20.578 7.164 1 96.75 121 HIS A CA 1
ATOM 932 C C . HIS A 1 121 ? 4.691 -21.562 8.32 1 96.75 121 HIS A C 1
ATOM 934 O O . HIS A 1 121 ? 4.555 -21.188 9.484 1 96.75 121 HIS A O 1
ATOM 940 N N . GLU A 1 122 ? 4.922 -22.797 8 1 95.88 122 GLU A N 1
ATOM 941 C CA . GLU A 1 122 ? 4.73 -23.797 9.047 1 95.88 122 GLU A CA 1
ATOM 942 C C . GLU A 1 122 ? 5.973 -24.672 9.211 1 95.88 122 GLU A C 1
ATOM 944 O O . GLU A 1 122 ? 6.195 -25.25 10.281 1 95.88 122 GLU A O 1
ATOM 949 N N . ASP A 1 123 ? 6.789 -24.766 8.234 1 94.12 123 ASP A N 1
ATOM 950 C CA . ASP A 1 123 ? 7.914 -25.703 8.297 1 94.12 123 ASP A CA 1
ATOM 951 C C . ASP A 1 123 ? 9.234 -24.953 8.453 1 94.12 123 ASP A C 1
ATOM 953 O O . ASP A 1 123 ? 10.242 -25.531 8.859 1 94.12 123 ASP A O 1
ATOM 957 N N . CYS A 1 124 ? 9.273 -23.688 8.109 1 91.88 124 CYS A N 1
ATOM 958 C CA . CYS A 1 124 ? 10.477 -22.875 8.281 1 91.88 124 CYS A CA 1
ATOM 959 C C . CYS A 1 124 ? 10.531 -22.281 9.68 1 91.88 124 CYS A C 1
ATOM 961 O O . CYS A 1 124 ? 9.492 -21.953 10.258 1 91.88 124 CYS A O 1
ATOM 963 N N . HIS A 1 125 ? 11.781 -22.141 10.156 1 88.12 125 HIS A N 1
ATOM 964 C CA . HIS A 1 125 ? 12.016 -21.5 11.453 1 88.12 125 HIS A CA 1
ATOM 965 C C . HIS A 1 125 ? 13.203 -20.547 11.391 1 88.12 125 HIS A C 1
ATOM 967 O O . HIS A 1 125 ? 14.352 -20.984 11.258 1 88.12 125 HIS A O 1
ATOM 973 N N . PRO A 1 126 ? 12.953 -19.25 11.586 1 89.19 126 PRO A N 1
ATOM 974 C CA . PRO A 1 126 ? 11.656 -18.594 11.812 1 89.19 126 PRO A CA 1
ATOM 975 C C . PRO A 1 126 ? 10.742 -18.672 10.594 1 89.19 126 PRO A C 1
ATOM 977 O O . PRO A 1 126 ? 11.211 -18.859 9.469 1 89.19 126 PRO A O 1
ATOM 980 N N . ARG A 1 127 ? 9.484 -18.562 10.852 1 92.81 127 ARG A N 1
ATOM 981 C CA . ARG A 1 127 ? 8.492 -18.547 9.781 1 92.81 127 ARG A CA 1
ATOM 982 C C . ARG A 1 127 ? 8.711 -17.359 8.852 1 92.81 127 ARG A C 1
ATOM 984 O O . ARG A 1 127 ? 9.297 -16.344 9.25 1 92.81 127 ARG A O 1
ATOM 991 N N . ILE A 1 128 ? 8.305 -17.562 7.672 1 94.38 128 ILE A N 1
ATOM 992 C CA . ILE A 1 128 ? 8.523 -16.531 6.656 1 94.38 128 ILE A CA 1
ATOM 993 C C . ILE A 1 128 ? 7.184 -16.062 6.098 1 94.38 128 ILE A C 1
ATOM 995 O O . ILE A 1 128 ? 6.34 -16.875 5.719 1 94.38 128 ILE A O 1
ATOM 999 N N . ILE A 1 129 ? 6.949 -14.805 6.133 1 95.31 129 ILE A N 1
ATOM 1000 C CA . ILE A 1 129 ? 5.809 -14.18 5.477 1 95.31 129 ILE A CA 1
ATOM 1001 C C . ILE A 1 129 ? 6.242 -13.602 4.133 1 95.31 129 ILE A C 1
ATOM 1003 O O . ILE A 1 129 ? 7.172 -12.797 4.066 1 95.31 129 ILE A O 1
ATOM 1007 N N . HIS A 1 130 ? 5.691 -14.008 3.049 1 95.69 130 HIS A N 1
ATOM 1008 C CA . HIS A 1 130 ? 6.113 -13.617 1.709 1 95.69 130 HIS A CA 1
ATOM 1009 C C . HIS A 1 130 ? 5.805 -12.141 1.448 1 95.69 130 HIS A C 1
ATOM 1011 O O . HIS A 1 130 ? 6.68 -11.391 1.013 1 95.69 130 HIS A O 1
ATOM 1017 N N . ARG A 1 131 ? 4.48 -11.727 1.77 1 95 131 ARG A N 1
ATOM 1018 C CA . ARG A 1 131 ? 4.027 -10.336 1.807 1 95 131 ARG A CA 1
ATOM 1019 C C . ARG A 1 131 ? 3.666 -9.844 0.41 1 95 131 ARG A C 1
ATOM 1021 O O . ARG A 1 131 ? 3.158 -8.734 0.252 1 95 131 ARG A O 1
ATOM 1028 N N . ASP A 1 132 ? 3.871 -10.719 -0.624 1 95.5 132 ASP A N 1
ATOM 1029 C CA . ASP A 1 132 ? 3.508 -10.305 -1.976 1 95.5 132 ASP A CA 1
ATOM 1030 C C . ASP A 1 132 ? 3.111 -11.508 -2.83 1 95.5 132 ASP A C 1
ATOM 1032 O O . ASP A 1 132 ? 3.578 -11.648 -3.963 1 95.5 132 ASP A O 1
ATOM 1036 N N . ILE A 1 133 ? 2.312 -12.328 -2.318 1 97.94 133 ILE A N 1
ATOM 1037 C CA . ILE A 1 133 ? 1.76 -13.445 -3.076 1 97.94 133 ILE A CA 1
ATOM 1038 C C . ILE A 1 133 ? 0.806 -12.922 -4.148 1 97.94 133 ILE A C 1
ATOM 1040 O O . ILE A 1 133 ? -0.125 -12.172 -3.844 1 97.94 133 ILE A O 1
ATOM 1044 N N . LYS A 1 134 ? 1.082 -13.211 -5.371 1 97.62 134 LYS A N 1
ATOM 1045 C CA . LYS A 1 134 ? 0.259 -12.836 -6.516 1 97.62 134 LYS A CA 1
ATOM 1046 C C . LYS A 1 134 ? 0.556 -13.727 -7.719 1 97.62 134 LYS A C 1
ATOM 1048 O O . LYS A 1 134 ? 1.572 -14.422 -7.75 1 97.62 134 LYS A O 1
ATOM 1053 N N . SER A 1 135 ? -0.271 -13.711 -8.688 1 97.94 135 SER A N 1
ATOM 1054 C CA . SER A 1 135 ? -0.18 -14.625 -9.828 1 97.94 135 SER A CA 1
ATOM 1055 C C . SER A 1 135 ? 1.095 -14.383 -10.625 1 97.94 135 SER A C 1
ATOM 1057 O O . SER A 1 135 ? 1.651 -15.312 -11.211 1 97.94 135 SER A O 1
ATOM 1059 N N . SER A 1 136 ? 1.631 -13.117 -10.586 1 95.75 136 SER A N 1
ATOM 1060 C CA . SER A 1 136 ? 2.84 -12.805 -11.344 1 95.75 136 SER A CA 1
ATOM 1061 C C . SER A 1 136 ? 4.09 -13.281 -10.609 1 95.75 136 SER A C 1
ATOM 1063 O O . SER A 1 136 ? 5.184 -13.281 -11.172 1 95.75 136 SER A O 1
ATOM 1065 N N . ASN A 1 137 ? 3.914 -13.734 -9.352 1 96.12 137 ASN A N 1
ATOM 1066 C CA . ASN A 1 137 ? 5.039 -14.258 -8.578 1 96.12 137 ASN A CA 1
ATOM 1067 C C . ASN A 1 137 ? 4.977 -15.773 -8.445 1 96.12 137 ASN A C 1
ATOM 1069 O O . ASN A 1 137 ? 5.66 -16.359 -7.602 1 96.12 137 ASN A O 1
ATOM 1073 N N . ILE A 1 138 ? 4.102 -16.391 -9.18 1 98.19 138 ILE A N 1
ATOM 1074 C CA . ILE A 1 138 ? 4.027 -17.844 -9.273 1 98.19 138 ILE A CA 1
ATOM 1075 C C . ILE A 1 138 ? 4.477 -18.281 -10.656 1 98.19 138 ILE A C 1
ATOM 1077 O O . ILE A 1 138 ? 3.762 -18.094 -11.648 1 98.19 138 ILE A O 1
ATOM 1081 N N . LEU A 1 139 ? 5.621 -18.891 -10.695 1 97.94 139 LEU A N 1
ATOM 1082 C CA . LEU A 1 139 ? 6.188 -19.375 -11.945 1 97.94 139 LEU A CA 1
ATOM 1083 C C . LEU A 1 139 ? 5.773 -20.828 -12.195 1 97.94 139 LEU A C 1
ATOM 1085 O O . LEU A 1 139 ? 5.477 -21.562 -11.25 1 97.94 139 LEU A O 1
ATOM 1089 N N . LEU A 1 140 ? 5.73 -21.141 -13.461 1 98.25 140 LEU A N 1
ATOM 1090 C CA . LEU A 1 140 ? 5.32 -22.484 -13.852 1 98.25 140 LEU A CA 1
ATOM 1091 C C . LEU A 1 140 ? 6.434 -23.203 -14.609 1 98.25 140 LEU A C 1
ATOM 1093 O O . LEU A 1 140 ? 6.949 -22.672 -15.602 1 98.25 140 LEU A O 1
ATOM 1097 N N . ASP A 1 141 ? 6.77 -24.391 -14.172 1 97.19 141 ASP A N 1
ATOM 1098 C CA . ASP A 1 141 ? 7.809 -25.156 -14.867 1 97.19 141 ASP A CA 1
ATOM 1099 C C . ASP A 1 141 ? 7.23 -25.906 -16.062 1 97.19 141 ASP A C 1
ATOM 1101 O O . ASP A 1 141 ? 6.094 -25.672 -16.469 1 97.19 141 ASP A O 1
ATOM 1105 N N . ASP A 1 142 ? 8.008 -26.859 -16.594 1 96.06 142 ASP A N 1
ATOM 1106 C CA . ASP A 1 142 ? 7.648 -27.562 -17.828 1 96.06 142 ASP A CA 1
ATOM 1107 C C . ASP A 1 142 ? 6.398 -28.422 -17.609 1 96.06 142 ASP A C 1
ATOM 1109 O O . ASP A 1 142 ? 5.633 -28.641 -18.547 1 96.06 142 ASP A O 1
ATOM 1113 N N . ASN A 1 143 ? 6.195 -28.812 -16.453 1 96.62 143 ASN A N 1
ATOM 1114 C CA . ASN A 1 143 ? 5.039 -29.641 -16.125 1 96.62 143 ASN A CA 1
ATOM 1115 C C . ASN A 1 143 ? 3.914 -28.828 -15.5 1 96.62 143 ASN A C 1
ATOM 1117 O O . ASN A 1 143 ? 2.973 -29.375 -14.93 1 96.62 143 ASN A O 1
ATOM 1121 N N . PHE A 1 144 ? 4.07 -27.5 -15.43 1 97.5 144 PHE A N 1
ATOM 1122 C CA . PHE A 1 144 ? 3.107 -26.547 -14.883 1 97.5 144 PHE A CA 1
ATOM 1123 C C . PHE A 1 144 ? 2.975 -26.719 -13.375 1 97.5 144 PHE A C 1
ATOM 1125 O O . PHE A 1 144 ? 1.902 -26.484 -12.812 1 97.5 144 PHE A O 1
ATOM 1132 N N . GLU A 1 145 ? 4.086 -27.188 -12.867 1 97.25 145 GLU A N 1
ATOM 1133 C CA . GLU A 1 145 ? 4.191 -27.109 -11.406 1 97.25 145 GLU A CA 1
ATOM 1134 C C . GLU A 1 145 ? 4.543 -25.703 -10.945 1 97.25 145 GLU A C 1
ATOM 1136 O O . GLU A 1 145 ? 5.391 -25.047 -11.547 1 97.25 145 GLU A O 1
ATOM 1141 N N . ALA A 1 146 ? 3.912 -25.328 -9.898 1 98.25 146 ALA A N 1
ATOM 1142 C CA . ALA A 1 146 ? 4.055 -23.953 -9.43 1 98.25 146 ALA A CA 1
ATOM 1143 C C . ALA A 1 146 ? 5.301 -23.797 -8.562 1 98.25 146 ALA A C 1
ATOM 1145 O O . ALA A 1 146 ? 5.621 -24.672 -7.758 1 98.25 146 ALA A O 1
ATOM 1146 N N . GLN A 1 147 ? 5.988 -22.719 -8.75 1 98 147 GLN A N 1
ATOM 1147 C CA . GLN A 1 147 ? 7.082 -22.281 -7.895 1 98 147 GLN A CA 1
ATOM 1148 C C . GLN A 1 147 ? 6.898 -20.828 -7.477 1 98 147 GLN A C 1
ATOM 1150 O O . GLN A 1 147 ? 6.914 -19.922 -8.32 1 98 147 GLN A O 1
ATOM 1155 N N . VAL A 1 148 ? 6.703 -20.625 -6.195 1 97.69 148 VAL A N 1
ATOM 1156 C CA . VAL A 1 148 ? 6.562 -19.266 -5.68 1 97.69 148 VAL A CA 1
ATOM 1157 C C . VAL A 1 148 ? 7.902 -18.531 -5.777 1 97.69 148 VAL A C 1
ATOM 1159 O O . VAL A 1 148 ? 8.953 -19.094 -5.457 1 97.69 148 VAL A O 1
ATOM 1162 N N . ALA A 1 149 ? 7.859 -17.312 -6.309 1 95.12 149 ALA A N 1
ATOM 1163 C CA . ALA A 1 149 ? 9.078 -16.547 -6.551 1 95.12 149 ALA A CA 1
ATOM 1164 C C . ALA A 1 149 ? 8.969 -15.141 -5.965 1 95.12 149 ALA A C 1
ATOM 1166 O O . ALA A 1 149 ? 7.949 -14.789 -5.359 1 95.12 149 ALA A O 1
ATOM 1167 N N . ASP A 1 150 ? 10.031 -14.367 -6.023 1 92.25 150 ASP A N 1
ATOM 1168 C CA . ASP A 1 150 ? 10.133 -12.961 -5.629 1 92.25 150 ASP A CA 1
ATOM 1169 C C . ASP A 1 150 ? 9.938 -12.797 -4.121 1 92.25 150 ASP A C 1
ATOM 1171 O O . ASP A 1 150 ? 8.867 -12.406 -3.67 1 92.25 150 ASP A O 1
ATOM 1175 N N . PHE A 1 151 ? 10.93 -12.969 -3.395 1 93.06 151 PHE A N 1
ATOM 1176 C CA . PHE A 1 151 ? 10.914 -12.875 -1.94 1 93.06 151 PHE A CA 1
ATOM 1177 C C . PHE A 1 151 ? 11.453 -11.523 -1.482 1 93.06 151 PHE A C 1
ATOM 1179 O O . PHE A 1 151 ? 11.914 -11.383 -0.348 1 93.06 151 PHE A O 1
ATOM 1186 N N . GLY A 1 152 ? 11.445 -10.586 -2.344 1 89.62 152 GLY A N 1
ATOM 1187 C CA . GLY A 1 152 ? 11.992 -9.273 -2.047 1 89.62 152 GLY A CA 1
ATOM 1188 C C . GLY A 1 152 ? 11.281 -8.586 -0.892 1 89.62 152 GLY A C 1
ATOM 1189 O O . GLY A 1 152 ? 11.891 -7.785 -0.174 1 89.62 152 GLY A O 1
ATOM 1190 N N . LEU A 1 153 ? 10.055 -8.836 -0.697 1 89.81 153 LEU A N 1
ATOM 1191 C CA . LEU A 1 153 ? 9.281 -8.195 0.361 1 89.81 153 LEU A CA 1
ATOM 1192 C C . LEU A 1 153 ? 9.133 -9.125 1.563 1 89.81 153 LEU A C 1
ATOM 1194 O O . LEU A 1 153 ? 8.539 -8.742 2.574 1 89.81 153 LEU A O 1
ATOM 1198 N N . ALA A 1 154 ? 9.688 -10.289 1.442 1 91.88 154 ALA A N 1
ATOM 1199 C CA . ALA A 1 154 ? 9.5 -11.305 2.482 1 91.88 154 ALA A CA 1
ATOM 1200 C C . ALA A 1 154 ? 10.148 -10.867 3.793 1 91.88 154 ALA A C 1
ATOM 1202 O O . ALA A 1 154 ? 11.094 -10.07 3.791 1 91.88 154 ALA A O 1
ATOM 1203 N N . ARG A 1 155 ? 9.531 -11.344 4.84 1 89.56 155 ARG A N 1
ATOM 1204 C CA . ARG A 1 155 ? 10.023 -11.039 6.176 1 89.56 155 ARG A CA 1
ATOM 1205 C C . ARG A 1 155 ? 10.023 -12.273 7.062 1 89.56 155 ARG A C 1
ATOM 1207 O O . ARG A 1 155 ? 9.164 -13.148 6.918 1 89.56 155 ARG A O 1
ATOM 1214 N N . LEU A 1 156 ? 11 -12.258 7.926 1 86.69 156 LEU A N 1
ATOM 1215 C CA . LEU A 1 156 ? 10.977 -13.266 8.977 1 86.69 156 LEU A CA 1
ATOM 1216 C C . LEU A 1 156 ? 9.969 -12.906 10.062 1 86.69 156 LEU A C 1
ATOM 1218 O O . LEU A 1 156 ? 9.883 -11.75 10.477 1 86.69 156 LEU A O 1
ATOM 1222 N N . ALA A 1 157 ? 9.016 -13.789 10.328 1 78.12 157 ALA A N 1
ATOM 1223 C CA . ALA A 1 157 ? 7.977 -13.539 11.328 1 78.12 157 ALA A CA 1
ATOM 1224 C C . ALA A 1 157 ? 8.586 -13.344 12.711 1 78.12 157 ALA A C 1
ATOM 1226 O O . ALA A 1 157 ? 9.234 -14.25 13.25 1 78.12 157 ALA A O 1
ATOM 1227 N N . GLU A 1 158 ? 9.664 -12.453 12.766 1 67.38 158 GLU A N 1
ATOM 1228 C CA . GLU A 1 158 ? 10.305 -12.305 14.07 1 67.38 158 GLU A CA 1
ATOM 1229 C C . GLU A 1 158 ? 9.43 -11.484 15.023 1 67.38 158 GLU A C 1
ATOM 1231 O O . GLU A 1 158 ? 8.57 -10.727 14.586 1 67.38 158 GLU A O 1
ATOM 1236 N N . ASN A 1 159 ? 9.445 -11.938 16.438 1 53.16 159 ASN A N 1
ATOM 1237 C CA . ASN A 1 159 ? 8.828 -11.25 17.562 1 53.16 159 ASN A CA 1
ATOM 1238 C C . ASN A 1 159 ? 9.18 -9.766 17.578 1 53.16 159 ASN A C 1
ATOM 1240 O O . ASN A 1 159 ? 8.68 -9.016 18.422 1 53.16 159 ASN A O 1
ATOM 1244 N N . ASP A 1 160 ? 10.273 -9.422 16.906 1 46.72 160 ASP A N 1
ATOM 1245 C CA . ASP A 1 160 ? 10.867 -8.156 17.328 1 46.72 160 ASP A CA 1
ATOM 1246 C C . ASP A 1 160 ? 10.258 -6.984 16.562 1 46.72 160 ASP A C 1
ATOM 1248 O O . ASP A 1 160 ? 10.039 -7.07 15.352 1 46.72 160 ASP A O 1
ATOM 1252 N N . VAL A 1 161 ? 9.609 -6.09 17.172 1 48.19 161 VAL A N 1
ATOM 1253 C CA . VAL A 1 161 ? 8.961 -4.824 16.859 1 48.19 161 VAL A CA 1
ATOM 1254 C C . VAL A 1 161 ? 9.938 -3.898 16.141 1 48.19 161 VAL A C 1
ATOM 1256 O O . VAL A 1 161 ? 10.797 -3.277 16.766 1 48.19 161 VAL A O 1
ATOM 1259 N N . THR A 1 162 ? 10.883 -4.297 15.312 1 47.34 162 THR A N 1
ATOM 1260 C CA . THR A 1 162 ? 11.773 -3.305 14.727 1 47.34 162 THR A CA 1
ATOM 1261 C C . THR A 1 162 ? 10.984 -2.209 14.023 1 47.34 162 THR A C 1
ATOM 1263 O O . THR A 1 162 ? 9.766 -2.332 13.844 1 47.34 162 THR A O 1
ATOM 1266 N N . HIS A 1 163 ? 11.844 -1.125 13.477 1 51.62 163 HIS A N 1
ATOM 1267 C CA . HIS A 1 163 ? 11.422 0.079 12.766 1 51.62 163 HIS A CA 1
ATOM 1268 C C . HIS A 1 163 ? 10.391 -0.247 11.695 1 51.62 163 HIS A C 1
ATOM 1270 O O . HIS A 1 163 ? 10.641 -1.078 10.82 1 51.62 163 HIS A O 1
ATOM 1276 N N . VAL A 1 164 ? 9.133 -0.215 12.031 1 57 164 VAL A N 1
ATOM 1277 C CA . VAL A 1 164 ? 8.008 -0.559 11.164 1 57 164 VAL A CA 1
ATOM 1278 C C . VAL A 1 164 ? 7.766 0.564 10.164 1 57 164 VAL A C 1
ATOM 1280 O O . VAL A 1 164 ? 7.609 1.726 10.547 1 57 164 VAL A O 1
ATOM 1283 N N . SER A 1 165 ? 8.32 0.398 8.93 1 73.44 165 SER A N 1
ATOM 1284 C CA . SER A 1 165 ? 7.906 1.279 7.84 1 73.44 165 SER A CA 1
ATOM 1285 C C . SER A 1 165 ? 6.398 1.504 7.855 1 73.44 165 SER A C 1
ATOM 1287 O O . SER A 1 165 ? 5.633 0.581 8.133 1 73.44 165 SER A O 1
ATOM 1289 N N . THR A 1 166 ? 6.043 2.805 7.758 1 83.06 166 THR A N 1
ATOM 1290 C CA . THR A 1 166 ? 4.625 3.137 7.672 1 83.06 166 THR A CA 1
ATOM 1291 C C . THR A 1 166 ? 4.133 3.041 6.23 1 83.06 166 THR A C 1
ATOM 1293 O O . THR A 1 166 ? 2.947 3.25 5.961 1 83.06 166 THR A O 1
ATOM 1296 N N . ARG A 1 167 ? 5.086 2.66 5.359 1 85.19 167 ARG A N 1
ATOM 1297 C CA . ARG A 1 167 ? 4.719 2.543 3.953 1 85.19 167 ARG A CA 1
ATOM 1298 C C . ARG A 1 167 ? 3.977 1.236 3.688 1 85.19 167 ARG A C 1
ATOM 1300 O O . ARG A 1 167 ? 4.344 0.188 4.223 1 85.19 167 ARG A O 1
ATOM 1307 N N . VAL A 1 168 ? 3.084 1.321 2.865 1 88.25 168 VAL A N 1
ATOM 1308 C CA . VAL A 1 168 ? 2.328 0.134 2.479 1 88.25 168 VAL A CA 1
ATOM 1309 C C . VAL A 1 168 ? 3.074 -0.616 1.378 1 88.25 168 VAL A C 1
ATOM 1311 O O . VAL A 1 168 ? 3.479 -0.021 0.376 1 88.25 168 VAL A O 1
ATOM 1314 N N . MET A 1 169 ? 3.312 -1.876 1.656 1 88.31 169 MET A N 1
ATOM 1315 C CA . MET A 1 169 ? 3.953 -2.73 0.661 1 88.31 169 MET A CA 1
ATOM 1316 C C . MET A 1 169 ? 2.961 -3.74 0.093 1 88.31 169 MET A C 1
ATOM 1318 O O . MET A 1 169 ? 1.979 -4.09 0.75 1 88.31 169 MET A O 1
ATOM 1322 N N . GLY A 1 170 ? 3.223 -4.168 -1.16 1 91 170 GLY A N 1
ATOM 1323 C CA . GLY A 1 170 ? 2.379 -5.172 -1.786 1 91 170 GLY A CA 1
ATOM 1324 C C . GLY A 1 170 ? 1.724 -4.688 -3.066 1 91 170 GLY A C 1
ATOM 1325 O O . GLY A 1 170 ? 2.174 -3.709 -3.668 1 91 170 GLY A O 1
ATOM 1326 N N . THR A 1 171 ? 0.721 -5.445 -3.494 1 93.62 171 THR A N 1
ATOM 1327 C CA . THR A 1 171 ? 0.1 -5.211 -4.793 1 93.62 171 THR A CA 1
ATOM 1328 C C . THR A 1 171 ? -1.411 -5.051 -4.648 1 93.62 171 THR A C 1
ATOM 1330 O O . THR A 1 171 ? -2.053 -5.801 -3.912 1 93.62 171 THR A O 1
ATOM 1333 N N . PHE A 1 172 ? -1.975 -4.098 -5.414 1 92.56 172 PHE A N 1
ATOM 1334 C CA . PHE A 1 172 ? -3.414 -3.865 -5.395 1 92.56 172 PHE A CA 1
ATOM 1335 C C . PHE A 1 172 ? -4.172 -5.141 -5.742 1 92.56 172 PHE A C 1
ATOM 1337 O O . PHE A 1 172 ? -3.779 -5.875 -6.652 1 92.56 172 PHE A O 1
ATOM 1344 N N . GLY A 1 173 ? -5.195 -5.359 -5.074 1 93.81 173 GLY A N 1
ATOM 1345 C CA . GLY A 1 173 ? -6.047 -6.508 -5.32 1 93.81 173 GLY A CA 1
ATOM 1346 C C . GLY A 1 173 ? -5.715 -7.699 -4.441 1 93.81 173 GLY A C 1
ATOM 1347 O O . GLY A 1 173 ? -6.562 -8.562 -4.207 1 93.81 173 GLY A O 1
ATOM 1348 N N . TYR A 1 174 ? -4.492 -7.691 -3.932 1 96.5 174 TYR A N 1
ATOM 1349 C CA . TYR A 1 174 ? -4.051 -8.844 -3.158 1 96.5 174 TYR A CA 1
ATOM 1350 C C . TYR A 1 174 ? -3.885 -8.484 -1.688 1 96.5 174 TYR A C 1
ATOM 1352 O O . TYR A 1 174 ? -3.682 -9.367 -0.847 1 96.5 174 TYR A O 1
ATOM 1360 N N . LEU A 1 175 ? -3.988 -7.242 -1.38 1 94 175 LEU A N 1
ATOM 1361 C CA . LEU A 1 175 ? -3.676 -6.754 -0.04 1 94 175 LEU A CA 1
ATOM 1362 C C . LEU A 1 175 ? -4.762 -7.156 0.952 1 94 175 LEU A C 1
ATOM 1364 O O . LEU A 1 175 ? -5.938 -6.852 0.748 1 94 175 LEU A O 1
ATOM 1368 N N . ALA A 1 176 ? -4.324 -7.781 2.049 1 93.38 176 ALA A N 1
ATOM 1369 C CA . ALA A 1 176 ? -5.266 -8.117 3.109 1 93.38 176 ALA A CA 1
ATOM 1370 C C . ALA A 1 176 ? -5.809 -6.863 3.785 1 93.38 176 ALA A C 1
ATOM 1372 O O . ALA A 1 176 ? -5.059 -5.914 4.031 1 93.38 176 ALA A O 1
ATOM 1373 N N . PRO A 1 177 ? -7.074 -6.879 4.109 1 89 177 PRO A N 1
ATOM 1374 C CA . PRO A 1 177 ? -7.695 -5.68 4.672 1 89 177 PRO A CA 1
ATOM 1375 C C . PRO A 1 177 ? -7.051 -5.238 5.984 1 89 177 PRO A C 1
ATOM 1377 O O . PRO A 1 177 ? -6.828 -4.043 6.199 1 89 177 PRO A O 1
ATOM 1380 N N . GLU A 1 178 ? -6.762 -6.168 6.883 1 87.25 178 GLU A N 1
ATOM 1381 C CA . GLU A 1 178 ? -6.16 -5.797 8.164 1 87.25 178 GLU A CA 1
ATOM 1382 C C . GLU A 1 178 ? -4.758 -5.23 7.973 1 87.25 178 GLU A C 1
ATOM 1384 O O . GLU A 1 178 ? -4.344 -4.32 8.695 1 87.25 178 GLU A O 1
ATOM 1389 N N . TYR A 1 179 ? -4.047 -5.785 7.082 1 90.06 179 TYR A N 1
ATOM 1390 C CA . TYR A 1 179 ? -2.725 -5.254 6.773 1 90.06 179 TYR A CA 1
ATOM 1391 C C . TYR A 1 179 ? -2.822 -3.846 6.203 1 90.06 179 TYR A C 1
ATOM 1393 O O . TYR A 1 179 ? -2.078 -2.951 6.609 1 90.06 179 TYR A O 1
ATOM 1401 N N . ALA A 1 180 ? -3.727 -3.629 5.316 1 87.5 180 ALA A N 1
ATOM 1402 C CA . ALA A 1 180 ? -3.918 -2.322 4.688 1 87.5 180 ALA A CA 1
ATOM 1403 C C . ALA A 1 180 ? -4.285 -1.266 5.727 1 87.5 180 ALA A C 1
ATOM 1405 O O . ALA A 1 180 ? -3.877 -0.107 5.613 1 87.5 180 ALA A O 1
ATOM 1406 N N . SER A 1 181 ? -5.008 -1.66 6.73 1 85.56 181 SER A N 1
ATOM 1407 C CA . SER A 1 181 ? -5.539 -0.693 7.684 1 85.56 181 SER A CA 1
ATOM 1408 C C . SER A 1 181 ? -4.562 -0.455 8.836 1 85.56 181 SER A C 1
ATOM 1410 O O . SER A 1 181 ? -4.5 0.647 9.383 1 85.56 181 SER A O 1
ATOM 1412 N N . THR A 1 182 ? -3.793 -1.541 9.188 1 85.88 182 THR A N 1
ATOM 1413 C CA . THR A 1 182 ? -3.033 -1.415 10.43 1 85.88 182 THR A CA 1
ATOM 1414 C C . THR A 1 182 ? -1.546 -1.643 10.18 1 85.88 182 THR A C 1
ATOM 1416 O O . THR A 1 182 ? -0.713 -1.332 11.031 1 85.88 182 THR A O 1
ATOM 1419 N N . GLY A 1 183 ? -1.282 -2.246 9.125 1 87.31 183 GLY A N 1
ATOM 1420 C CA . GLY A 1 183 ? 0.103 -2.613 8.883 1 87.31 183 GLY A CA 1
ATOM 1421 C C . GLY A 1 183 ? 0.506 -3.906 9.562 1 87.31 183 GLY A C 1
ATOM 1422 O O . GLY A 1 183 ? 1.635 -4.375 9.406 1 87.31 183 GLY A O 1
ATOM 1423 N N . LYS A 1 184 ? -0.396 -4.445 10.281 1 85.19 184 LYS A N 1
ATOM 1424 C CA . LYS A 1 184 ? -0.092 -5.719 10.93 1 85.19 184 LYS A CA 1
ATOM 1425 C C . LYS A 1 184 ? -0.001 -6.848 9.914 1 85.19 184 LYS A C 1
ATOM 1427 O O . LYS A 1 184 ? -0.964 -7.117 9.188 1 85.19 184 LYS A O 1
ATOM 1432 N N . LEU A 1 185 ? 1.146 -7.453 9.914 1 90.06 185 LEU A N 1
ATOM 1433 C CA . LEU A 1 185 ? 1.443 -8.5 8.945 1 90.06 185 LEU A CA 1
ATOM 1434 C C . LEU A 1 185 ? 1.576 -9.852 9.633 1 90.06 185 LEU A C 1
ATOM 1436 O O . LEU A 1 185 ? 2.332 -9.992 10.602 1 90.06 185 LEU A O 1
ATOM 1440 N N . THR A 1 186 ? 0.83 -10.82 9.234 1 91.69 186 THR A N 1
ATOM 1441 C CA . THR A 1 186 ? 0.923 -12.203 9.68 1 91.69 186 THR A CA 1
ATOM 1442 C C . THR A 1 186 ? 0.853 -13.164 8.492 1 91.69 186 THR A C 1
ATOM 1444 O O . THR A 1 186 ? 0.695 -12.727 7.348 1 91.69 186 THR A O 1
ATOM 1447 N N . GLU A 1 187 ? 0.993 -14.422 8.781 1 95.81 187 GLU A N 1
ATOM 1448 C CA . GLU A 1 187 ? 0.857 -15.422 7.723 1 95.81 187 GLU A CA 1
ATOM 1449 C C . GLU A 1 187 ? -0.529 -15.367 7.086 1 95.81 187 GLU A C 1
ATOM 1451 O O . GLU A 1 187 ? -0.698 -15.734 5.922 1 95.81 187 GLU A O 1
ATOM 1456 N N . LYS A 1 188 ? -1.514 -14.82 7.855 1 96.69 188 LYS A N 1
ATOM 1457 C CA . LYS A 1 188 ? -2.883 -14.742 7.359 1 96.69 188 LYS A CA 1
ATOM 1458 C C . LYS A 1 188 ? -3 -13.719 6.23 1 96.69 188 LYS A C 1
ATOM 1460 O O . LYS A 1 188 ? -3.945 -13.766 5.438 1 96.69 188 LYS A O 1
ATOM 1465 N N . SER A 1 189 ? -2.066 -12.766 6.227 1 96 189 SER A N 1
ATOM 1466 C CA . SER A 1 189 ? -2.02 -11.828 5.109 1 96 189 SER A CA 1
ATOM 1467 C C . SER A 1 189 ? -1.678 -12.547 3.805 1 96 189 SER A C 1
ATOM 1469 O O . SER A 1 189 ? -2.293 -12.289 2.768 1 96 189 SER A O 1
ATOM 1471 N N . ASP A 1 190 ? -0.73 -13.516 3.896 1 98.12 190 ASP A N 1
ATOM 1472 C CA . ASP A 1 190 ? -0.399 -14.344 2.742 1 98.12 190 ASP A CA 1
ATOM 1473 C C . ASP A 1 190 ? -1.583 -15.219 2.336 1 98.12 190 ASP A C 1
ATOM 1475 O O . ASP A 1 190 ? -1.827 -15.43 1.146 1 98.12 190 ASP A O 1
ATOM 1479 N N . VAL A 1 191 ? -2.252 -15.688 3.355 1 98.56 191 VAL A N 1
ATOM 1480 C CA . VAL A 1 191 ? -3.4 -16.547 3.105 1 98.56 191 VAL A CA 1
ATOM 1481 C C . VAL A 1 191 ? -4.461 -15.781 2.318 1 98.56 191 VAL A C 1
ATOM 1483 O O . VAL A 1 191 ? -5.047 -16.312 1.374 1 98.56 191 VAL A O 1
ATOM 1486 N N . PHE A 1 192 ? -4.691 -14.555 2.705 1 97.94 192 PHE A N 1
ATOM 1487 C CA . PHE A 1 192 ? -5.629 -13.711 1.964 1 97.94 192 PHE A CA 1
ATOM 1488 C C . PHE A 1 192 ? -5.199 -13.578 0.507 1 97.94 192 PHE A C 1
ATOM 1490 O O . PHE A 1 192 ? -6 -13.805 -0.404 1 97.94 192 PHE A O 1
ATOM 1497 N N . SER A 1 193 ? -3.947 -13.211 0.281 1 98.38 193 SER A N 1
ATOM 1498 C CA . SER A 1 193 ? -3.418 -13.039 -1.067 1 98.38 193 SER A CA 1
ATOM 1499 C C . SER A 1 193 ? -3.568 -14.32 -1.887 1 98.38 193 SER A C 1
ATOM 1501 O O . SER A 1 193 ? -3.912 -14.266 -3.068 1 98.38 193 SER A O 1
ATOM 1503 N N . PHE A 1 194 ? -3.303 -15.453 -1.236 1 98.75 194 PHE A N 1
ATOM 1504 C CA . PHE A 1 194 ? -3.457 -16.734 -1.915 1 98.75 194 PHE A CA 1
ATOM 1505 C C . PHE A 1 194 ? -4.914 -16.969 -2.285 1 98.75 194 PHE A C 1
ATOM 1507 O O . PHE A 1 194 ? -5.207 -17.531 -3.344 1 98.75 194 PHE A O 1
ATOM 1514 N N . GLY A 1 195 ? -5.805 -16.594 -1.366 1 98.5 195 GLY A N 1
ATOM 1515 C CA . GLY A 1 195 ? -7.219 -16.672 -1.695 1 98.5 195 GLY A CA 1
ATOM 1516 C C . GLY A 1 195 ? -7.578 -15.938 -2.969 1 98.5 195 GLY A C 1
ATOM 1517 O O . GLY A 1 195 ? -8.391 -16.406 -3.764 1 98.5 195 GLY A 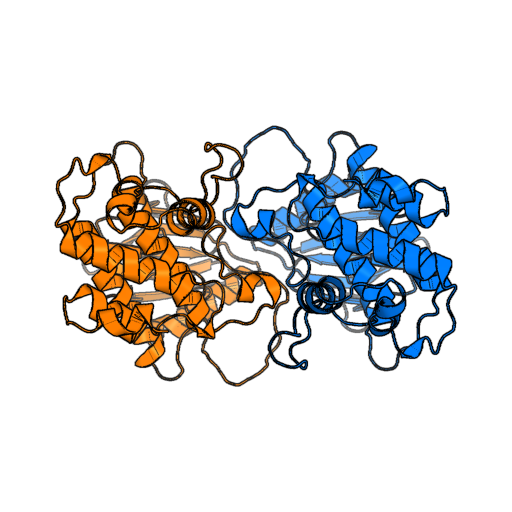O 1
ATOM 1518 N N . VAL A 1 196 ? -6.973 -14.797 -3.154 1 98.31 196 VAL A N 1
ATOM 1519 C CA . VAL A 1 196 ? -7.207 -14.023 -4.367 1 98.31 196 VAL A CA 1
ATOM 1520 C C . VAL A 1 196 ? -6.664 -14.773 -5.578 1 98.31 196 VAL A C 1
ATOM 1522 O O . VAL A 1 196 ? -7.301 -14.805 -6.633 1 98.31 196 VAL A O 1
ATOM 1525 N N . VAL A 1 197 ? -5.523 -15.398 -5.43 1 98.75 197 VAL A N 1
ATOM 1526 C CA . VAL A 1 197 ? -4.957 -16.219 -6.488 1 98.75 197 VAL A CA 1
ATOM 1527 C C . VAL A 1 197 ? -5.93 -17.344 -6.852 1 98.75 197 VAL A C 1
ATOM 1529 O O . VAL A 1 197 ? -6.16 -17.609 -8.031 1 98.75 197 VAL A O 1
ATOM 1532 N N . LEU A 1 198 ? -6.48 -17.984 -5.82 1 98.38 198 LEU A N 1
ATOM 1533 C CA . LEU A 1 198 ? -7.473 -19.031 -6.07 1 98.38 198 LEU A CA 1
ATOM 1534 C C . LEU A 1 198 ? -8.656 -18.469 -6.859 1 98.38 198 LEU A C 1
ATOM 1536 O O . LEU A 1 198 ? -9.133 -19.109 -7.801 1 98.38 198 LEU A O 1
ATOM 1540 N N . LEU A 1 199 ? -9.094 -17.312 -6.477 1 98 199 LEU A N 1
ATOM 1541 C CA . LEU A 1 199 ? -10.219 -16.688 -7.172 1 98 199 LEU A CA 1
ATOM 1542 C C . LEU A 1 199 ? -9.883 -16.453 -8.641 1 98 199 LEU A C 1
ATOM 1544 O O . LEU A 1 199 ? -10.742 -16.609 -9.516 1 98 199 LEU A O 1
ATOM 1548 N N . GLU A 1 200 ? -8.68 -16.047 -8.891 1 98.56 200 GLU A N 1
ATOM 1549 C CA . GLU A 1 200 ? -8.258 -15.875 -10.281 1 98.56 200 GLU A CA 1
ATOM 1550 C C . GLU A 1 200 ? -8.375 -17.172 -11.055 1 98.56 200 GLU A C 1
ATOM 1552 O O . GLU A 1 200 ? -8.867 -17.188 -12.188 1 98.56 200 GLU A O 1
ATOM 1557 N N . LEU A 1 201 ? -7.938 -18.25 -10.461 1 98.44 201 LEU A N 1
ATOM 1558 C CA . LEU A 1 201 ? -7.957 -19.547 -11.109 1 98.44 201 LEU A CA 1
ATOM 1559 C C . LEU A 1 201 ? -9.391 -20.016 -11.344 1 98.44 201 LEU A C 1
ATOM 1561 O O . LEU A 1 201 ? -9.672 -20.688 -12.344 1 98.44 201 LEU A O 1
ATOM 1565 N N . ILE A 1 202 ? -10.273 -19.672 -10.453 1 97.5 202 ILE A N 1
ATOM 1566 C CA . ILE A 1 202 ? -11.672 -20.094 -10.523 1 97.5 202 ILE A CA 1
ATOM 1567 C C . ILE A 1 202 ? -12.398 -19.281 -11.586 1 97.5 202 ILE A C 1
ATOM 1569 O O . ILE A 1 202 ? -13.109 -19.844 -12.43 1 97.5 202 ILE A O 1
ATOM 1573 N N . THR A 1 203 ? -12.156 -17.953 -11.586 1 97.25 203 THR A N 1
ATOM 1574 C CA . THR A 1 203 ? -13.039 -17.047 -12.32 1 97.25 203 THR A CA 1
ATOM 1575 C C . THR A 1 203 ? -12.406 -16.641 -13.648 1 97.25 203 THR A C 1
ATOM 1577 O O . THR A 1 203 ? -13.102 -16.172 -14.555 1 97.25 203 THR A O 1
ATOM 1580 N N . GLY A 1 204 ? -11.062 -16.734 -13.688 1 97.38 204 GLY A N 1
ATOM 1581 C CA . GLY A 1 204 ? -10.359 -16.219 -14.852 1 97.38 204 GLY A CA 1
ATOM 1582 C C . GLY A 1 204 ? -10.266 -14.703 -14.859 1 97.38 204 GLY A C 1
ATOM 1583 O O . GLY A 1 204 ? -9.797 -14.117 -15.836 1 97.38 204 GLY A O 1
ATOM 1584 N N . ARG A 1 205 ? -10.711 -14.07 -13.812 1 96.19 205 ARG A N 1
ATOM 1585 C CA . ARG A 1 205 ? -10.695 -12.609 -13.719 1 96.19 205 ARG A CA 1
ATOM 1586 C C . ARG A 1 205 ? -9.438 -12.125 -13.008 1 96.19 205 ARG A C 1
ATOM 1588 O O . ARG A 1 205 ? -8.867 -12.844 -12.18 1 96.19 205 ARG A O 1
ATOM 1595 N N . LYS A 1 206 ? -9 -10.945 -13.414 1 96.31 206 LYS A N 1
ATOM 1596 C CA . LYS A 1 206 ? -7.871 -10.328 -12.727 1 96.31 206 LYS A CA 1
ATOM 1597 C C . LYS A 1 206 ? -8.289 -9.773 -11.367 1 96.31 206 LYS A C 1
ATOM 1599 O O . LYS A 1 206 ? -9.461 -9.469 -11.148 1 96.31 206 LYS A O 1
ATOM 1604 N N . PRO A 1 207 ? -7.352 -9.688 -10.453 1 96.06 207 PRO A N 1
ATOM 1605 C CA . PRO A 1 207 ? -7.68 -9.18 -9.117 1 96.06 207 PRO A CA 1
ATOM 1606 C C . PRO A 1 207 ? -8.281 -7.777 -9.148 1 96.06 207 PRO A C 1
ATOM 1608 O O . PRO A 1 207 ? -9.18 -7.469 -8.367 1 96.06 207 PRO A O 1
ATOM 1611 N N . VAL A 1 208 ? -7.695 -6.977 -10.016 1 94.31 208 VAL A N 1
ATOM 1612 C CA . VAL A 1 208 ? -8.227 -5.641 -10.273 1 94.31 208 VAL A CA 1
ATOM 1613 C C . VAL A 1 208 ? -8.383 -5.426 -11.773 1 94.31 208 VAL A C 1
ATOM 1615 O O . VAL A 1 208 ? -7.449 -5.66 -12.539 1 94.31 208 VAL A O 1
ATOM 1618 N N . ASP A 1 209 ? -9.516 -5.078 -12.164 1 91.06 209 ASP A N 1
ATOM 1619 C CA . ASP A 1 209 ? -9.82 -4.832 -13.57 1 91.06 209 ASP A CA 1
ATOM 1620 C C . ASP A 1 209 ? -10.617 -3.541 -13.75 1 91.06 209 ASP A C 1
ATOM 1622 O O . ASP A 1 209 ? -11.828 -3.523 -13.555 1 91.06 209 ASP A O 1
ATOM 1626 N N . SER A 1 210 ? -10.023 -2.527 -14.203 1 82.19 210 SER A N 1
ATOM 1627 C CA . SER A 1 210 ? -10.617 -1.196 -14.289 1 82.19 210 SER A CA 1
ATOM 1628 C C . SER A 1 210 ? -11.633 -1.113 -15.422 1 82.19 210 SER A C 1
ATOM 1630 O O . SER A 1 210 ? -12.406 -0.16 -15.492 1 82.19 210 SER A O 1
ATOM 1632 N N . SER A 1 211 ? -11.617 -2.084 -16.266 1 84.31 211 SER A N 1
ATOM 1633 C CA . SER A 1 211 ? -12.539 -2.074 -17.406 1 84.31 211 SER A CA 1
ATOM 1634 C C . SER A 1 211 ? -13.922 -2.572 -16.984 1 84.31 211 SER A C 1
ATOM 1636 O O . SER A 1 211 ? -14.898 -2.408 -17.719 1 84.31 211 SER A O 1
ATOM 1638 N N . ARG A 1 212 ? -13.977 -3.104 -15.828 1 85.19 212 ARG A N 1
ATOM 1639 C CA . ARG A 1 212 ? -15.25 -3.619 -15.336 1 85.19 212 ARG A CA 1
ATOM 1640 C C . ARG A 1 212 ? -16.141 -2.492 -14.812 1 85.19 212 ARG A C 1
ATOM 1642 O O . ARG A 1 212 ? -15.641 -1.405 -14.5 1 85.19 212 ARG A O 1
ATOM 1649 N N . PRO A 1 213 ? -17.453 -2.68 -14.758 1 80.44 213 PRO A N 1
ATOM 1650 C CA . PRO A 1 213 ? -18.344 -1.667 -14.195 1 80.44 213 PRO A CA 1
ATOM 1651 C C . PRO A 1 213 ? -17.953 -1.241 -12.781 1 80.44 213 PRO A C 1
ATOM 1653 O O . PRO A 1 213 ? -17.297 -2.002 -12.07 1 80.44 213 PRO A O 1
ATOM 1656 N N . LEU A 1 214 ? -18.359 -0.05 -12.484 1 76.19 214 LEU A N 1
ATOM 1657 C CA . LEU A 1 214 ? -18.062 0.503 -11.164 1 76.19 214 LEU A CA 1
ATOM 1658 C C . LEU A 1 214 ? -18.531 -0.439 -10.062 1 76.19 214 LEU A C 1
ATOM 1660 O O . LEU A 1 214 ? -19.656 -0.928 -10.086 1 76.19 214 LEU A O 1
ATOM 1664 N N . GLY A 1 215 ? -17.625 -0.771 -9.203 1 76.69 215 GLY A N 1
ATOM 1665 C CA . GLY A 1 215 ? -17.953 -1.647 -8.094 1 76.69 215 GLY A CA 1
ATOM 1666 C C . GLY A 1 215 ? -17.547 -3.088 -8.32 1 76.69 215 GLY A C 1
ATOM 1667 O O . GLY A 1 215 ? -17.516 -3.889 -7.387 1 76.69 215 GLY A O 1
ATOM 1668 N N . ASP A 1 216 ? -17.266 -3.363 -9.562 1 83.75 216 ASP A N 1
ATOM 1669 C CA . ASP A 1 216 ? -16.906 -4.742 -9.883 1 83.75 216 ASP A CA 1
ATOM 1670 C C . ASP A 1 216 ? -15.438 -4.852 -10.258 1 83.75 216 ASP A C 1
ATOM 1672 O O . ASP A 1 216 ? -15 -5.875 -10.789 1 83.75 216 ASP A O 1
ATOM 1676 N N . GLU A 1 217 ? -14.758 -3.822 -9.984 1 89.88 217 GLU A N 1
ATOM 1677 C CA . GLU A 1 217 ? -13.359 -3.789 -10.406 1 89.88 217 GLU A CA 1
ATOM 1678 C C . GLU A 1 217 ? -12.508 -4.73 -9.562 1 89.88 217 GLU A C 1
ATOM 1680 O O . GLU A 1 217 ? -11.547 -5.32 -10.062 1 89.88 217 GLU A O 1
ATOM 1685 N N . SER A 1 218 ? -12.891 -4.809 -8.312 1 92.69 218 SER A N 1
ATOM 1686 C CA . SER A 1 218 ? -12.18 -5.695 -7.391 1 92.69 218 SER A CA 1
ATOM 1687 C C . SER A 1 218 ? -12.758 -7.105 -7.438 1 92.69 218 SER A C 1
ATOM 1689 O O . SER A 1 218 ? -13.945 -7.309 -7.195 1 92.69 218 SER A O 1
ATOM 1691 N N . LEU A 1 219 ? -11.914 -8.023 -7.727 1 95.62 219 LEU A N 1
ATOM 1692 C CA . LEU A 1 219 ? -12.344 -9.414 -7.801 1 95.62 219 LEU A CA 1
ATOM 1693 C C . LEU A 1 219 ? -12.945 -9.875 -6.477 1 95.62 219 LEU A C 1
ATOM 1695 O O . LEU A 1 219 ? -14 -10.516 -6.453 1 95.62 219 LEU A O 1
ATOM 1699 N N . VAL A 1 220 ? -12.328 -9.508 -5.391 1 94.56 220 VAL A N 1
ATOM 1700 C CA . VAL A 1 220 ? -12.773 -9.906 -4.059 1 94.56 220 VAL A CA 1
ATOM 1701 C C . VAL A 1 220 ? -14.164 -9.328 -3.795 1 94.56 220 VAL A C 1
ATOM 1703 O O . VAL A 1 220 ? -15.062 -10.047 -3.352 1 94.56 220 VAL A O 1
ATOM 1706 N N . GLU A 1 221 ? -14.359 -8.102 -4.113 1 89.5 221 GLU A N 1
ATOM 1707 C CA . GLU A 1 221 ? -15.656 -7.473 -3.881 1 89.5 221 GLU A CA 1
ATOM 1708 C C . GLU A 1 221 ? -16.734 -8.078 -4.777 1 89.5 221 GLU A C 1
ATOM 1710 O O . GLU A 1 221 ? -17.875 -8.258 -4.348 1 89.5 221 GLU A O 1
ATOM 1715 N N . TRP A 1 222 ? -16.375 -8.32 -5.98 1 91.19 222 TRP A N 1
ATOM 1716 C CA . TRP A 1 222 ? -17.312 -8.938 -6.914 1 91.19 222 TRP A CA 1
ATOM 1717 C C . TRP A 1 222 ? -17.766 -10.297 -6.398 1 91.19 222 TRP A C 1
ATOM 1719 O O . TRP A 1 222 ? -18.969 -10.602 -6.402 1 91.19 222 TRP A O 1
ATOM 1729 N N . VAL A 1 223 ? -16.844 -11.102 -5.969 1 92.5 223 VAL A N 1
ATOM 1730 C CA . VAL A 1 223 ? -17.172 -12.438 -5.473 1 92.5 223 VAL A CA 1
ATOM 1731 C C . VAL A 1 223 ? -18.031 -12.328 -4.219 1 92.5 223 VAL A C 1
ATOM 1733 O O . VAL A 1 223 ? -18.984 -13.094 -4.047 1 92.5 223 VAL A O 1
ATOM 1736 N N . ARG A 1 224 ? -17.719 -11.406 -3.383 1 87.06 224 ARG A N 1
ATOM 1737 C CA . ARG A 1 224 ? -18.484 -11.219 -2.156 1 87.06 224 ARG A CA 1
ATOM 1738 C C . ARG A 1 224 ? -19.938 -10.859 -2.469 1 87.06 224 ARG A C 1
ATOM 1740 O O . ARG A 1 224 ? -20.844 -11.273 -1.758 1 87.06 224 ARG A O 1
ATOM 1747 N N . LYS A 1 225 ? -20.094 -10.039 -3.443 1 84.5 225 LYS A N 1
ATOM 1748 C CA . LYS A 1 225 ? -21.438 -9.672 -3.863 1 84.5 225 LYS A CA 1
ATOM 1749 C C . LYS A 1 225 ? -22.219 -10.898 -4.32 1 84.5 225 LYS A C 1
ATOM 1751 O O . LYS A 1 225 ? -23.406 -11.031 -4 1 84.5 225 LYS A O 1
ATOM 1756 N N . ILE A 1 226 ? -21.578 -11.719 -5.059 1 84.25 226 ILE A N 1
ATOM 1757 C CA . ILE A 1 226 ? -22.219 -12.906 -5.613 1 84.25 226 ILE A CA 1
ATOM 1758 C C . ILE A 1 226 ? -22.516 -13.906 -4.5 1 84.25 226 ILE A C 1
ATOM 1760 O O . ILE A 1 226 ? -23.594 -14.508 -4.453 1 84.25 226 ILE A O 1
ATOM 1764 N N . THR A 1 227 ? -21.594 -14.109 -3.613 1 79.94 227 THR A N 1
ATOM 1765 C CA . THR A 1 227 ? -21.734 -15.117 -2.57 1 79.94 227 THR A CA 1
ATOM 1766 C C . THR A 1 227 ? -22.625 -14.617 -1.443 1 79.94 227 THR A C 1
ATOM 1768 O O . THR A 1 227 ? -23.234 -15.414 -0.713 1 79.94 227 THR A O 1
ATOM 1771 N N . GLY A 1 228 ? -22.609 -13.336 -1.156 1 71.88 228 GLY A N 1
ATOM 1772 C CA . GLY A 1 228 ? -23.484 -12.781 -0.146 1 71.88 228 GLY A CA 1
ATOM 1773 C C . GLY A 1 228 ? -24.953 -12.867 -0.526 1 71.88 228 GLY A C 1
ATOM 1774 O O . GLY A 1 228 ? -25.828 -12.891 0.345 1 71.88 228 GLY A O 1
ATOM 1775 N N . SER A 1 229 ? -25.219 -12.727 -1.719 1 62.06 229 SER A N 1
ATOM 1776 C CA . SER A 1 229 ? -26.578 -12.758 -2.219 1 62.06 229 SER A CA 1
ATOM 1777 C C . SER A 1 229 ? -27.062 -14.195 -2.41 1 62.06 229 SER A C 1
ATOM 1779 O O . SER A 1 229 ? -28.266 -14.438 -2.604 1 62.06 229 SER A O 1
ATOM 1781 N N . SER A 1 230 ? -26.141 -15.078 -2.596 1 57.59 230 SER A N 1
ATOM 1782 C CA . SER A 1 230 ? -26.531 -16.422 -3.045 1 57.59 230 SER A CA 1
ATOM 1783 C C . SER A 1 230 ? -26.859 -17.328 -1.863 1 57.59 230 SER A C 1
ATOM 1785 O O . SER A 1 230 ? -26.078 -17.406 -0.904 1 57.59 230 SER A O 1
ATOM 1787 N N . SER A 1 231 ? -28.094 -17.656 -1.662 1 52.03 231 SER A N 1
ATOM 1788 C CA . SER A 1 231 ? -28.625 -18.594 -0.686 1 52.03 231 SER A CA 1
ATOM 1789 C C . SER A 1 231 ? -28.188 -20.016 -0.99 1 52.03 231 SER A C 1
ATOM 1791 O O . SER A 1 231 ? -28.266 -20.891 -0.127 1 52.03 231 SER A O 1
ATOM 1793 N N . SER A 1 232 ? -27.969 -20.422 -2.359 1 50.81 232 SER A N 1
ATOM 1794 C CA . SER A 1 232 ? -27.766 -21.828 -2.688 1 50.81 232 SER A CA 1
ATOM 1795 C C . SER A 1 232 ? -26.453 -22.047 -3.424 1 50.81 232 SER A C 1
ATOM 1797 O O . SER A 1 232 ? -25.906 -21.109 -4.023 1 50.81 232 SER A O 1
ATOM 1799 N N . ILE A 1 233 ? -25.797 -23.125 -3.201 1 51.62 233 ILE A N 1
ATOM 1800 C CA . ILE A 1 233 ? -24.578 -23.688 -3.797 1 51.62 233 ILE A CA 1
ATOM 1801 C C . ILE A 1 233 ? -24.641 -23.516 -5.312 1 51.62 233 ILE A C 1
ATOM 1803 O O . ILE A 1 233 ? -23.609 -23.266 -5.949 1 51.62 233 ILE A O 1
ATOM 1807 N N . GLN A 1 234 ? -25.844 -23.812 -5.855 1 53.94 234 GLN A N 1
ATOM 1808 C CA . GLN A 1 234 ? -26.031 -23.797 -7.301 1 53.94 234 GLN A CA 1
ATOM 1809 C C . GLN A 1 234 ? -25.594 -22.469 -7.906 1 53.94 234 GLN A C 1
ATOM 1811 O O . GLN A 1 234 ? -25.156 -22.422 -9.055 1 53.94 234 GLN A O 1
ATOM 1816 N N . GLU A 1 235 ? -25.422 -21.516 -7.059 1 63.12 235 GLU A N 1
ATOM 1817 C CA . GLU A 1 235 ? -25.266 -20.141 -7.52 1 63.12 235 GLU A CA 1
ATOM 1818 C C . GLU A 1 235 ? -23.797 -19.797 -7.703 1 63.12 235 GLU A C 1
ATOM 1820 O O . GLU A 1 235 ? -23.469 -18.719 -8.211 1 63.12 235 GLU A O 1
ATOM 1825 N N . PHE A 1 236 ? -22.938 -20.891 -7.602 1 77.5 236 PHE A N 1
ATOM 1826 C CA . PHE A 1 236 ? -21.547 -20.484 -7.77 1 77.5 236 PHE A CA 1
ATOM 1827 C C . PHE A 1 236 ? -21.094 -20.672 -9.211 1 77.5 236 PHE A C 1
ATOM 1829 O O . PHE A 1 236 ? -19.938 -20.438 -9.539 1 77.5 236 PHE A O 1
ATOM 1836 N N . GLU A 1 237 ? -22.031 -21.125 -10.039 1 82.94 237 GLU A N 1
ATOM 1837 C CA . GLU A 1 237 ? -21.688 -21.297 -11.453 1 82.94 237 GLU A CA 1
ATOM 1838 C C . GLU A 1 237 ? -21.344 -19.953 -12.094 1 82.94 237 GLU A C 1
ATOM 1840 O O . GLU A 1 237 ? -20.547 -19.906 -13.039 1 82.94 237 GLU A O 1
ATOM 1845 N N . GLU A 1 238 ? -21.859 -18.938 -11.516 1 88.25 238 GLU A N 1
ATOM 1846 C CA . GLU A 1 238 ? -21.609 -17.594 -12.039 1 88.25 238 GLU A CA 1
ATOM 1847 C C . GLU A 1 238 ? -20.156 -17.188 -11.828 1 88.25 238 GLU A C 1
ATOM 1849 O O . GLU A 1 238 ? -19.656 -16.297 -12.531 1 88.25 238 GLU A O 1
ATOM 1854 N N . LEU A 1 239 ? -19.484 -17.891 -10.945 1 93.38 239 LEU A N 1
ATOM 1855 C CA . LEU A 1 239 ? -18.109 -17.516 -10.602 1 93.38 239 LEU A CA 1
ATOM 1856 C C . LEU A 1 239 ? -17.109 -18.156 -11.562 1 93.38 239 LEU A C 1
ATOM 1858 O O . LEU A 1 239 ? -16.031 -17.625 -11.773 1 93.38 239 LEU A O 1
ATOM 1862 N N . VAL A 1 240 ? -17.547 -19.234 -12.148 1 96.06 240 VAL A N 1
ATOM 1863 C CA . VAL A 1 240 ? -16.609 -20.078 -12.883 1 96.06 240 VAL A CA 1
ATOM 1864 C C . VAL A 1 240 ? -16.25 -19.406 -14.203 1 96.06 240 VAL A C 1
ATOM 1866 O O . VAL A 1 240 ? -17.109 -18.875 -14.898 1 96.06 240 VAL A O 1
ATOM 1869 N N . ASP A 1 241 ? -15.008 -19.422 -14.523 1 97.25 241 ASP A N 1
ATOM 1870 C CA . ASP A 1 241 ? -14.508 -18.938 -15.805 1 97.25 241 ASP A CA 1
ATOM 1871 C C . ASP A 1 241 ? -15.305 -19.531 -16.969 1 97.25 241 ASP A C 1
ATOM 1873 O O . ASP A 1 241 ? -15.266 -20.75 -17.203 1 97.25 241 ASP A O 1
ATOM 1877 N N . PRO A 1 242 ? -15.969 -18.703 -17.688 1 96.19 242 PRO A N 1
ATOM 1878 C CA . PRO A 1 242 ? -16.781 -19.219 -18.781 1 96.19 242 PRO A CA 1
ATOM 1879 C C . PRO A 1 242 ? -15.945 -19.922 -19.844 1 96.19 242 PRO A C 1
ATOM 1881 O O . PRO A 1 242 ? -16.453 -20.797 -20.547 1 96.19 242 PRO A O 1
ATOM 1884 N N . ARG A 1 243 ? -14.75 -19.719 -19.984 1 96.94 243 ARG A N 1
ATOM 1885 C CA . ARG A 1 243 ? -13.883 -20.297 -21.016 1 96.94 243 ARG A CA 1
ATOM 1886 C C . ARG A 1 243 ? -13.664 -21.781 -20.75 1 96.94 243 ARG A C 1
ATOM 1888 O O . ARG A 1 243 ? -13.242 -22.516 -21.656 1 96.94 243 ARG A O 1
ATOM 1895 N N . LEU A 1 244 ? -13.945 -22.141 -19.5 1 97.62 244 LEU A N 1
ATOM 1896 C CA . LEU A 1 244 ? -13.812 -23.562 -19.172 1 97.62 244 LEU A CA 1
ATOM 1897 C C . LEU A 1 244 ? -14.93 -24.375 -19.812 1 97.62 244 LEU A C 1
ATOM 1899 O O . LEU A 1 244 ? -14.828 -25.594 -19.938 1 97.62 244 LEU A O 1
ATOM 1903 N N . ASP A 1 245 ? -16.031 -23.781 -20.156 1 96.19 245 ASP A N 1
ATOM 1904 C CA . ASP A 1 245 ? -17.141 -24.359 -20.922 1 96.19 245 ASP A CA 1
ATOM 1905 C C . ASP A 1 245 ? -17.625 -25.656 -20.281 1 96.19 245 ASP A C 1
ATOM 1907 O O . ASP A 1 245 ? -17.75 -26.688 -20.938 1 96.19 245 ASP A O 1
ATOM 1911 N N . GLY A 1 246 ? -17.656 -25.609 -19.031 1 94.69 246 GLY A N 1
ATOM 1912 C CA . GLY A 1 246 ? -18.188 -26.75 -18.297 1 94.69 246 GLY A CA 1
ATOM 1913 C C . GLY A 1 246 ? -17.188 -27.875 -18.125 1 94.69 246 GLY A C 1
ATOM 1914 O O . GLY A 1 246 ? -17.5 -28.906 -17.531 1 94.69 246 GLY A O 1
ATOM 1915 N N . ASN A 1 247 ? -15.961 -27.703 -18.562 1 96.38 247 ASN A N 1
ATOM 1916 C CA . ASN A 1 247 ? -14.938 -28.75 -18.484 1 96.38 247 ASN A CA 1
ATOM 1917 C C . ASN A 1 247 ? -14.164 -28.672 -17.172 1 96.38 247 ASN A C 1
ATOM 1919 O O . ASN A 1 247 ? -12.977 -28.344 -17.156 1 96.38 247 ASN A O 1
ATOM 1923 N N . TYR A 1 248 ? -14.773 -29.016 -16.141 1 95.94 248 TYR A N 1
ATOM 1924 C CA . TYR A 1 248 ? -14.195 -29.094 -14.797 1 95.94 248 TYR A CA 1
ATOM 1925 C C . TYR A 1 248 ? -14.992 -30.047 -13.922 1 95.94 248 TYR A C 1
ATOM 1927 O O . TYR A 1 248 ? -16.125 -30.391 -14.242 1 95.94 248 TYR A O 1
ATOM 1935 N N . ASP A 1 249 ? -14.383 -30.594 -12.945 1 94 249 ASP A N 1
ATOM 1936 C CA . ASP A 1 249 ? -15.047 -31.422 -11.938 1 94 249 ASP A CA 1
ATOM 1937 C C . ASP A 1 249 ? -15.812 -30.547 -10.938 1 94 249 ASP A C 1
ATOM 1939 O O . ASP A 1 249 ? -15.211 -29.781 -10.195 1 94 249 ASP A O 1
ATOM 1943 N N . ASP A 1 250 ? -17.094 -30.734 -10.867 1 91.75 250 ASP A N 1
ATOM 1944 C CA . ASP A 1 250 ? -17.953 -29.875 -10.055 1 91.75 250 ASP A CA 1
ATOM 1945 C C . ASP A 1 250 ? -17.578 -29.953 -8.578 1 91.75 250 ASP A C 1
ATOM 1947 O O . ASP A 1 250 ? -17.562 -28.922 -7.891 1 91.75 250 ASP A O 1
ATOM 1951 N N . VAL A 1 251 ? -17.328 -31.094 -8.148 1 90.94 251 VAL A N 1
ATOM 1952 C CA . VAL A 1 251 ? -17 -31.281 -6.742 1 90.94 251 VAL A CA 1
ATOM 1953 C C . VAL A 1 251 ? -15.68 -30.594 -6.418 1 90.94 251 VAL A C 1
ATOM 1955 O O . VAL A 1 251 ? -15.578 -29.875 -5.414 1 90.94 251 VAL A O 1
ATOM 1958 N N . GLU A 1 252 ? -14.75 -30.797 -7.27 1 93 252 GLU A N 1
ATOM 1959 C CA . GLU A 1 252 ? -13.453 -30.156 -7.082 1 93 252 GLU A CA 1
ATOM 1960 C C . GLU A 1 252 ? -13.562 -28.641 -7.164 1 93 252 GLU A C 1
ATOM 1962 O O . GLU A 1 252 ? -12.969 -27.922 -6.352 1 93 252 GLU A O 1
ATOM 1967 N N . MET A 1 253 ? -14.305 -28.203 -8.102 1 93.75 253 MET A N 1
ATOM 1968 C CA . MET A 1 253 ? -14.539 -26.766 -8.258 1 93.75 253 MET A CA 1
ATOM 1969 C C . MET A 1 253 ? -15.148 -26.172 -6.992 1 93.75 253 MET A C 1
ATOM 1971 O O . MET A 1 253 ? -14.68 -25.156 -6.484 1 93.75 253 MET A O 1
ATOM 1975 N N . PHE A 1 254 ? -16.078 -26.812 -6.477 1 90.56 254 PHE A N 1
ATOM 1976 C CA . PHE A 1 254 ? -16.75 -26.328 -5.27 1 90.56 254 PHE A CA 1
ATOM 1977 C C . PHE A 1 254 ? -15.773 -26.281 -4.098 1 90.56 254 PHE A C 1
ATOM 1979 O O . PHE A 1 254 ? -15.789 -25.328 -3.311 1 90.56 254 PHE A O 1
ATOM 1986 N N . ARG A 1 255 ? -14.945 -27.266 -4.016 1 91.81 255 ARG A N 1
ATOM 1987 C CA . ARG A 1 255 ? -13.969 -27.312 -2.936 1 91.81 255 ARG A CA 1
ATOM 1988 C C . ARG A 1 255 ? -12.992 -26.141 -3.029 1 91.81 255 ARG A C 1
ATOM 1990 O O . ARG A 1 255 ? -12.633 -25.531 -2.016 1 91.81 255 ARG A O 1
ATOM 1997 N N . VAL A 1 256 ? -12.586 -25.859 -4.211 1 94.94 256 VAL A N 1
ATOM 1998 C CA . VAL A 1 256 ? -11.641 -24.75 -4.402 1 94.94 256 VAL A CA 1
ATOM 1999 C C . VAL A 1 256 ? -12.328 -23.422 -4.117 1 94.94 256 VAL A C 1
ATOM 2001 O O . VAL A 1 256 ? -11.734 -22.531 -3.523 1 94.94 256 VAL A O 1
ATOM 2004 N N . ILE A 1 257 ? -13.586 -23.297 -4.496 1 93.5 257 ILE A N 1
ATOM 2005 C CA . ILE A 1 257 ? -14.352 -22.094 -4.211 1 93.5 257 ILE A CA 1
ATOM 2006 C C . ILE A 1 257 ? -14.469 -21.891 -2.699 1 93.5 257 ILE A C 1
ATOM 2008 O O . ILE A 1 257 ? -14.281 -20.781 -2.191 1 93.5 257 ILE A O 1
ATOM 2012 N N . GLU A 1 258 ? -14.703 -22.938 -2.027 1 91.94 258 GLU A N 1
ATOM 2013 C CA . GLU A 1 258 ? -14.82 -22.875 -0.573 1 91.94 258 GLU A CA 1
ATOM 2014 C C . GLU A 1 258 ? -13.492 -22.453 0.064 1 91.94 258 GLU A C 1
ATOM 2016 O O . GLU A 1 258 ? -13.477 -21.641 0.993 1 91.94 258 GLU A O 1
ATOM 2021 N N . ALA A 1 259 ? -12.484 -23.047 -0.404 1 94.69 259 ALA A N 1
ATOM 2022 C CA . ALA A 1 259 ? -11.156 -22.688 0.104 1 94.69 259 ALA A CA 1
ATOM 2023 C C . ALA A 1 259 ? -10.852 -21.203 -0.144 1 94.69 259 ALA A C 1
ATOM 2025 O O . ALA A 1 259 ? -10.383 -20.516 0.753 1 94.69 259 ALA A O 1
ATOM 2026 N N . ALA A 1 260 ? -11.133 -20.766 -1.336 1 96.5 260 ALA A N 1
ATOM 2027 C CA . ALA A 1 260 ? -10.898 -19.359 -1.683 1 96.5 260 ALA A CA 1
ATOM 2028 C C . ALA A 1 260 ? -11.711 -18.438 -0.787 1 96.5 260 ALA A C 1
ATOM 2030 O O . ALA A 1 260 ? -11.188 -17.453 -0.265 1 96.5 260 ALA A O 1
ATOM 2031 N N . ALA A 1 261 ? -12.938 -18.797 -0.594 1 93.56 261 ALA A N 1
ATOM 2032 C CA . ALA A 1 261 ? -13.828 -17.984 0.238 1 93.56 261 ALA A CA 1
ATOM 2033 C C . ALA A 1 261 ? -13.305 -17.891 1.671 1 93.56 261 ALA A C 1
ATOM 2035 O O . ALA A 1 261 ? -13.352 -16.828 2.289 1 93.56 261 ALA A O 1
ATOM 2036 N N . ALA A 1 262 ? -12.836 -19.016 2.158 1 94.75 262 ALA A N 1
ATOM 2037 C CA . ALA A 1 262 ? -12.297 -19.031 3.516 1 94.75 262 ALA A CA 1
ATOM 2038 C C . ALA A 1 262 ? -11.047 -18.172 3.623 1 94.75 262 ALA A C 1
ATOM 2040 O O . ALA A 1 262 ? -10.852 -17.469 4.613 1 94.75 262 ALA A O 1
ATOM 2041 N N . CYS A 1 263 ? -10.258 -18.172 2.648 1 97.62 263 CYS A N 1
ATOM 2042 C CA . CYS A 1 263 ? -8.977 -17.453 2.658 1 97.62 263 CYS A CA 1
ATOM 2043 C C . CYS A 1 263 ? -9.195 -15.953 2.627 1 97.62 263 CYS A C 1
ATOM 2045 O O . CYS A 1 263 ? -8.391 -15.195 3.166 1 97.62 263 CYS A O 1
ATOM 2047 N N . ILE A 1 264 ? -10.281 -15.484 2.029 1 96.5 264 ILE A N 1
ATOM 2048 C CA . ILE A 1 264 ? -10.422 -14.047 1.807 1 96.5 264 ILE A CA 1
ATOM 2049 C C . ILE A 1 264 ? -11.383 -13.453 2.836 1 96.5 264 ILE A C 1
ATOM 2051 O O . ILE A 1 264 ? -11.891 -12.344 2.648 1 96.5 264 ILE A O 1
ATOM 2055 N N . ARG A 1 265 ? -11.688 -14.273 3.85 1 94.69 265 ARG A N 1
ATOM 2056 C CA . ARG A 1 265 ? -12.492 -13.695 4.922 1 94.69 265 ARG A CA 1
ATOM 2057 C C . ARG A 1 265 ? -11.875 -12.398 5.438 1 94.69 265 ARG A C 1
ATOM 2059 O O . ARG A 1 265 ? -10.656 -12.266 5.492 1 94.69 265 ARG A O 1
ATOM 2066 N N . HIS A 1 266 ? -12.727 -11.484 5.852 1 89.31 266 HIS A N 1
ATOM 2067 C CA . HIS A 1 266 ? -12.273 -10.164 6.281 1 89.31 266 HIS A CA 1
ATOM 2068 C C . HIS A 1 266 ? -11.406 -10.266 7.535 1 89.31 266 HIS A C 1
ATOM 2070 O O . HIS A 1 266 ? -10.359 -9.625 7.621 1 89.31 266 HIS A O 1
ATOM 2076 N N . SER A 1 267 ? -11.859 -11.047 8.469 1 89.88 267 SER A N 1
ATOM 2077 C CA . SER A 1 267 ? -11.109 -11.227 9.711 1 89.88 267 SER A CA 1
ATOM 2078 C C . SER A 1 267 ? -9.961 -12.211 9.523 1 89.88 267 SER A C 1
ATOM 2080 O O . SER A 1 267 ? -10.18 -13.375 9.188 1 89.88 267 SER A O 1
ATOM 2082 N N . ALA A 1 268 ? -8.812 -11.812 9.82 1 93.06 268 ALA A N 1
ATOM 2083 C CA . ALA A 1 268 ? -7.625 -12.656 9.688 1 93.06 268 ALA A CA 1
ATOM 2084 C C . ALA A 1 268 ? -7.727 -13.898 10.562 1 93.06 268 ALA A C 1
ATOM 2086 O O . ALA A 1 268 ? -7.312 -14.984 10.156 1 93.06 268 ALA A O 1
ATOM 2087 N N . ALA A 1 269 ? -8.344 -13.727 11.719 1 92.25 269 ALA A N 1
ATOM 2088 C CA . ALA A 1 269 ? -8.438 -14.82 12.688 1 92.25 269 ALA A CA 1
ATOM 2089 C C . ALA A 1 269 ? -9.312 -15.953 12.156 1 92.25 269 ALA A C 1
ATOM 2091 O O . ALA A 1 269 ? -9.164 -17.109 12.562 1 92.25 269 ALA A O 1
ATOM 2092 N N . ARG A 1 270 ? -10.156 -15.672 11.273 1 95.44 270 ARG A N 1
ATOM 2093 C CA . ARG A 1 270 ? -11.102 -16.656 10.75 1 95.44 270 ARG A CA 1
ATOM 2094 C C . ARG A 1 270 ? -10.57 -17.297 9.477 1 95.44 270 ARG A C 1
ATOM 2096 O O . ARG A 1 270 ? -11.211 -18.188 8.906 1 95.44 270 ARG A O 1
ATOM 2103 N N . ARG A 1 271 ? -9.422 -16.906 9.023 1 96.88 271 ARG A N 1
ATOM 2104 C CA . ARG A 1 271 ? -8.82 -17.516 7.852 1 96.88 271 ARG A CA 1
ATOM 2105 C C . ARG A 1 271 ? -8.062 -18.781 8.227 1 96.88 271 ARG A C 1
ATOM 2107 O O . ARG A 1 271 ? -7.52 -18.891 9.328 1 96.88 271 ARG A O 1
ATOM 2114 N N . PRO A 1 272 ? -8.039 -19.75 7.371 1 97.19 272 PRO A N 1
ATOM 2115 C CA . PRO A 1 272 ? -7.312 -21 7.648 1 97.19 272 PRO A CA 1
ATOM 2116 C C . PRO A 1 272 ? -5.797 -20.828 7.586 1 97.19 272 PRO A C 1
ATOM 2118 O O . PRO A 1 272 ? -5.309 -19.797 7.105 1 97.19 272 PRO A O 1
ATOM 2121 N N . LYS A 1 273 ? -5.137 -21.75 8.195 1 97.12 273 LYS A N 1
ATOM 2122 C CA . LYS A 1 273 ? -3.707 -21.875 7.934 1 97.12 273 LYS A CA 1
ATOM 2123 C C . LYS A 1 273 ? -3.455 -22.5 6.562 1 97.12 273 LYS A C 1
ATOM 2125 O O . LYS A 1 273 ? -4.316 -23.188 6.027 1 97.12 273 LYS A O 1
ATOM 2130 N N . MET A 1 274 ? -2.287 -22.234 6.027 1 97.06 274 MET A N 1
ATOM 2131 C CA . MET A 1 274 ? -2.004 -22.75 4.691 1 97.06 274 MET A CA 1
ATOM 2132 C C . MET A 1 274 ? -2.008 -24.281 4.688 1 97.06 274 MET A C 1
ATOM 2134 O O . MET A 1 274 ? -2.377 -24.906 3.688 1 97.06 274 MET A O 1
ATOM 2138 N N . GLY A 1 275 ? -1.592 -24.859 5.836 1 95.25 275 GLY A N 1
ATOM 2139 C CA . GLY A 1 275 ? -1.67 -26.297 5.934 1 95.25 275 GLY A CA 1
ATOM 2140 C C . GLY A 1 275 ? -3.074 -26.844 5.738 1 95.25 275 GLY A C 1
ATOM 2141 O O . GLY A 1 275 ? -3.264 -27.891 5.113 1 95.25 275 GLY A O 1
ATOM 2142 N N . GLN A 1 276 ? -4.027 -26.109 6.238 1 93.81 276 GLN A N 1
ATOM 2143 C CA . GLN A 1 276 ? -5.43 -26.484 6.086 1 93.81 276 GLN A CA 1
ATOM 2144 C C . GLN A 1 276 ? -5.891 -26.297 4.645 1 93.81 276 GLN A C 1
ATOM 2146 O O . GLN A 1 276 ? -6.641 -27.125 4.113 1 93.81 276 GLN A O 1
ATOM 2151 N N . VAL A 1 277 ? -5.438 -25.266 4.016 1 93.94 277 VAL A N 1
ATOM 2152 C CA . VAL A 1 277 ? -5.789 -24.969 2.631 1 93.94 277 VAL A CA 1
ATOM 2153 C C . VAL A 1 277 ? -5.254 -26.078 1.719 1 93.94 277 VAL A C 1
ATOM 2155 O O . VAL A 1 277 ? -5.961 -26.547 0.827 1 93.94 277 VAL A O 1
ATOM 2158 N N . ARG A 1 278 ? -4.047 -26.484 1.953 1 89.56 278 ARG A N 1
ATOM 2159 C CA . ARG A 1 278 ? -3.393 -27.531 1.179 1 89.56 278 ARG A CA 1
ATOM 2160 C C . ARG A 1 278 ? -4.164 -28.844 1.269 1 89.56 278 ARG A C 1
ATOM 2162 O O . ARG A 1 278 ? -4.273 -29.562 0.282 1 89.56 278 ARG A O 1
ATOM 2169 N N . ALA A 1 279 ? -4.719 -29.047 2.375 1 82.5 279 ALA A N 1
ATOM 2170 C CA . ALA A 1 279 ? -5.434 -30.297 2.621 1 82.5 279 ALA A CA 1
ATOM 2171 C C . ALA A 1 279 ? -6.773 -30.328 1.888 1 82.5 279 ALA A C 1
ATOM 2173 O O . ALA A 1 279 ? -7.254 -31.391 1.489 1 82.5 279 ALA A O 1
ATOM 2174 N N . CYS A 1 280 ? -7.359 -29.172 1.738 1 69.06 280 CYS A N 1
ATOM 2175 C CA . CYS A 1 280 ? -8.633 -29.078 1.04 1 69.06 280 CYS A CA 1
ATOM 2176 C C . CYS A 1 280 ? -8.477 -29.406 -0.438 1 69.06 280 CYS A C 1
ATOM 2178 O O . CYS A 1 280 ? -9.367 -30 -1.044 1 69.06 280 CYS A O 1
ATOM 2180 N N . GLY A 1 281 ? -7.453 -29.094 -1.02 1 61.22 281 GLY A N 1
ATOM 2181 C CA . GLY A 1 281 ? -7.234 -29.391 -2.426 1 61.22 281 GLY A CA 1
ATOM 2182 C C . GLY A 1 281 ? -7.023 -30.859 -2.695 1 61.22 281 GLY A C 1
ATOM 2183 O O . GLY A 1 281 ? -7.262 -31.344 -3.809 1 61.22 281 GLY A O 1
ATOM 2184 N N . ARG A 1 282 ? -6.539 -31.641 -1.688 1 57.59 282 ARG A N 1
ATOM 2185 C CA . ARG A 1 282 ? -6.238 -33.062 -1.896 1 57.59 282 ARG A CA 1
ATOM 2186 C C . ARG A 1 282 ? -7.453 -33.938 -1.595 1 57.59 282 ARG A C 1
ATOM 2188 O O . ARG A 1 282 ? -7.375 -35.156 -1.674 1 57.59 282 ARG A O 1
ATOM 2195 N N . GLY A 1 283 ? -8.602 -33.312 -1.728 1 50.53 283 GLY A N 1
ATOM 2196 C CA . GLY A 1 283 ? -9.75 -34.188 -1.548 1 50.53 283 GLY A CA 1
ATOM 2197 C C . GLY A 1 283 ? -9.867 -34.75 -0.139 1 50.53 283 GLY A C 1
ATOM 2198 O O . GLY A 1 283 ? -10.594 -35.719 0.099 1 50.53 283 GLY A O 1
ATOM 2199 N N . ARG A 1 284 ? -8.875 -34.5 0.724 1 45.84 284 ARG A N 1
ATOM 2200 C CA . ARG A 1 284 ? -9.102 -35.062 2.047 1 45.84 284 ARG A CA 1
ATOM 2201 C C . ARG A 1 284 ? -10.242 -34.375 2.766 1 45.84 284 ARG A C 1
ATOM 2203 O O . ARG A 1 284 ? -10.461 -33.188 2.576 1 45.84 284 ARG A O 1
ATOM 2210 N N . ARG A 1 285 ? -11.242 -34.938 3.129 1 42.75 285 ARG A N 1
ATOM 2211 C CA . ARG A 1 285 ? -12.523 -34.656 3.768 1 42.75 285 ARG A CA 1
ATOM 2212 C C . ARG A 1 285 ? -12.375 -33.531 4.797 1 42.75 285 ARG A C 1
ATOM 2214 O O . ARG A 1 285 ? -13.188 -33.438 5.719 1 42.75 285 ARG A O 1
ATOM 2221 N N . THR A 1 286 ? -11.375 -32.75 4.762 1 41.09 286 THR A N 1
ATOM 2222 C CA . THR A 1 286 ? -11.242 -31.812 5.871 1 41.09 286 THR A CA 1
ATOM 2223 C C . THR A 1 286 ? -11.969 -30.5 5.559 1 41.09 286 THR A C 1
ATOM 2225 O O . THR A 1 286 ? -11.82 -29.516 6.277 1 41.09 286 THR A O 1
ATOM 2228 N N . THR A 1 287 ? -12.586 -30.344 4.543 1 44.84 287 THR A N 1
ATOM 2229 C CA . THR A 1 287 ? -13.328 -29.141 4.16 1 44.84 287 THR A CA 1
ATOM 2230 C C . THR A 1 287 ? -14.32 -28.75 5.254 1 44.84 287 THR A C 1
ATOM 2232 O O . THR A 1 287 ? -14.727 -27.594 5.344 1 44.84 287 THR A O 1
ATOM 2235 N N . SER A 1 288 ? -14.969 -29.734 5.883 1 43.97 288 SER A N 1
ATOM 2236 C CA . SER A 1 288 ? -15.945 -29.406 6.914 1 43.97 288 SER A CA 1
ATOM 2237 C C . SER A 1 288 ? -15.406 -28.344 7.875 1 43.97 288 SER A C 1
ATOM 2239 O O . SER A 1 288 ? -16.172 -27.547 8.406 1 43.97 288 SER A O 1
ATOM 2241 N N . LYS A 1 289 ? -14.203 -28.281 7.938 1 44.59 289 LYS A N 1
ATOM 2242 C CA . LYS A 1 289 ? -13.68 -27.438 9.008 1 44.59 289 LYS A CA 1
ATOM 2243 C C . LYS A 1 289 ? -13.453 -26 8.516 1 44.59 289 LYS A C 1
ATOM 2245 O O . LYS A 1 289 ? -13.148 -25.109 9.305 1 44.59 289 LYS A O 1
ATOM 2250 N N . LEU A 1 290 ? -13.25 -25.844 7.23 1 47.75 290 LEU A N 1
ATOM 2251 C CA . LEU A 1 290 ? -13 -24.469 6.836 1 47.75 290 LEU A CA 1
ATOM 2252 C C . LEU A 1 290 ? -14.242 -23.609 7.031 1 47.75 290 LEU A C 1
ATOM 2254 O O . LEU A 1 290 ? -14.141 -22.391 7.246 1 47.75 290 LEU A O 1
ATOM 2258 N N . THR A 1 291 ? -15.438 -24.094 6.746 1 44.19 291 THR A N 1
ATOM 2259 C CA . THR A 1 291 ? -16.688 -23.359 6.875 1 44.19 291 THR A CA 1
ATOM 2260 C C . THR A 1 291 ? -16.969 -23.016 8.336 1 44.19 291 THR A C 1
ATOM 2262 O O . THR A 1 291 ? -17.672 -22.047 8.625 1 44.19 291 THR A O 1
ATOM 2265 N N . ASN A 1 292 ? -16.594 -23.859 9.25 1 38.84 292 ASN A N 1
ATOM 2266 C CA . ASN A 1 292 ? -16.938 -23.656 10.656 1 38.84 292 ASN A CA 1
ATOM 2267 C C . ASN A 1 292 ? -15.953 -22.719 11.344 1 38.84 292 ASN A C 1
ATOM 2269 O O . ASN A 1 292 ? -15.961 -22.594 12.578 1 38.84 292 ASN A O 1
ATOM 2273 N N . LEU A 1 293 ? -15.148 -22.266 10.594 1 35.06 293 LEU A N 1
ATOM 2274 C CA . LEU A 1 293 ? -14.312 -21.297 11.289 1 35.06 293 LEU A CA 1
ATOM 2275 C C . LEU A 1 293 ? -14.805 -19.875 11.055 1 35.06 293 LEU A C 1
ATOM 2277 O O . LEU A 1 293 ? -15.25 -19.547 9.953 1 35.06 293 LEU A O 1
ATOM 2281 N N . MET B 1 1 ? 24.938 23.562 -2.01 1 59.59 1 MET B N 1
ATOM 2282 C CA . MET B 1 1 ? 24.047 22.719 -1.235 1 59.59 1 MET B CA 1
ATOM 2283 C C . MET B 1 1 ? 24.797 22.031 -0.098 1 59.59 1 MET B C 1
ATOM 2285 O O . MET B 1 1 ? 24.297 21.953 1.027 1 59.59 1 MET B O 1
ATOM 2289 N N . TYR B 1 2 ? 25.969 21.516 -0.402 1 60.53 2 TYR B N 1
ATOM 2290 C CA . TYR B 1 2 ? 26.828 20.969 0.637 1 60.53 2 TYR B CA 1
ATOM 2291 C C . TYR B 1 2 ? 27.156 22.016 1.699 1 60.53 2 TYR B C 1
ATOM 2293 O O . TYR B 1 2 ? 27.078 21.734 2.896 1 60.53 2 TYR B O 1
ATOM 2301 N N . GLU B 1 3 ? 27.469 23.141 1.174 1 62.59 3 GLU B N 1
ATOM 2302 C CA . GLU B 1 3 ? 27.797 24.219 2.094 1 62.59 3 GLU B CA 1
ATOM 2303 C C . GLU B 1 3 ? 26.578 24.656 2.902 1 62.59 3 GLU B C 1
ATOM 2305 O O . GLU B 1 3 ? 26.672 24.891 4.109 1 62.59 3 GLU B O 1
ATOM 2310 N N . ILE B 1 4 ? 25.453 24.672 2.242 1 63.81 4 ILE B N 1
ATOM 2311 C CA . ILE B 1 4 ? 24.219 25.172 2.857 1 63.81 4 ILE B CA 1
ATOM 2312 C C . ILE B 1 4 ? 23.766 24.219 3.959 1 63.81 4 ILE B C 1
ATOM 2314 O O . ILE B 1 4 ? 23.266 24.656 4.996 1 63.81 4 ILE B O 1
ATOM 2318 N N . THR B 1 5 ? 24.094 22.938 3.836 1 67.94 5 THR B N 1
ATOM 2319 C CA . THR B 1 5 ? 23.594 21.953 4.781 1 67.94 5 THR B CA 1
ATOM 2320 C C . THR B 1 5 ? 24.703 21.547 5.758 1 67.94 5 THR B C 1
ATOM 2322 O O . THR B 1 5 ? 24.5 20.656 6.586 1 67.94 5 THR B O 1
ATOM 2325 N N . GLY B 1 6 ? 25.891 22.234 5.625 1 60.66 6 GLY B N 1
ATOM 2326 C CA . GLY B 1 6 ? 27.016 21.781 6.426 1 60.66 6 GLY B CA 1
ATOM 2327 C C . GLY B 1 6 ? 27.438 20.359 6.125 1 60.66 6 GLY B C 1
ATOM 2328 O O . GLY B 1 6 ? 27.75 19.594 7.035 1 60.66 6 GLY B O 1
ATOM 2329 N N . GLY B 1 7 ? 27.328 20 4.871 1 64.44 7 GLY B N 1
ATOM 2330 C CA . GLY B 1 7 ? 27.703 18.656 4.438 1 64.44 7 GLY B CA 1
ATOM 2331 C C . GLY B 1 7 ? 26.703 17.594 4.852 1 64.44 7 GLY B C 1
ATOM 2332 O O . GLY B 1 7 ? 27.078 16.453 5.145 1 64.44 7 GLY B O 1
ATOM 2333 N N . PHE B 1 8 ? 25.516 18.016 4.988 1 69.12 8 PHE B N 1
ATOM 2334 C CA . PHE B 1 8 ? 24.453 17.109 5.391 1 69.12 8 PHE B CA 1
ATOM 2335 C C . PHE B 1 8 ? 24.766 16.469 6.738 1 69.12 8 PHE B C 1
ATOM 2337 O O . PHE B 1 8 ? 24.625 15.258 6.914 1 69.12 8 PHE B O 1
ATOM 2344 N N . SER B 1 9 ? 25.297 17.328 7.594 1 68.12 9 SER B N 1
ATOM 2345 C CA . SER B 1 9 ? 25.625 16.922 8.953 1 68.12 9 SER B CA 1
ATOM 2346 C C . SER B 1 9 ? 24.375 16.484 9.711 1 68.12 9 SER B C 1
ATOM 2348 O O . SER B 1 9 ? 23.312 17.078 9.555 1 68.12 9 SER B O 1
ATOM 2350 N N . ARG B 1 10 ? 24.484 15.508 10.57 1 72.19 10 ARG B N 1
ATOM 2351 C CA . ARG B 1 10 ? 23.391 14.977 11.375 1 72.19 10 ARG B CA 1
ATOM 2352 C C . ARG B 1 10 ? 22.844 16.031 12.328 1 72.19 10 ARG B C 1
ATOM 2354 O O . ARG B 1 10 ? 21.656 16 12.688 1 72.19 10 ARG B O 1
ATOM 2361 N N . ASP B 1 11 ? 23.656 17.016 12.734 1 71.25 11 ASP B N 1
ATOM 2362 C CA . ASP B 1 11 ? 23.219 18.078 13.641 1 71.25 11 ASP B CA 1
ATOM 2363 C C . ASP B 1 11 ? 22.125 18.938 12.992 1 71.25 11 ASP B C 1
ATOM 2365 O O . ASP B 1 11 ? 21.375 19.625 13.688 1 71.25 11 ASP B O 1
ATOM 2369 N N . LYS B 1 12 ? 22.031 18.859 11.719 1 78.62 12 LYS B N 1
ATOM 2370 C CA . LYS B 1 12 ? 21.078 19.688 10.992 1 78.62 12 LYS B CA 1
ATOM 2371 C C . LYS B 1 12 ? 19.906 18.844 10.477 1 78.62 12 LYS B C 1
ATOM 2373 O O . LYS B 1 12 ? 19.078 19.328 9.703 1 78.62 12 LYS B O 1
ATOM 2378 N N . LEU B 1 13 ? 19.828 17.656 10.922 1 79.69 13 LEU B N 1
ATOM 2379 C CA . LEU B 1 13 ? 18.797 16.734 10.477 1 79.69 13 LEU B CA 1
ATOM 2380 C C . LEU B 1 13 ? 17.438 17.125 11.047 1 79.69 13 LEU B C 1
ATOM 2382 O O . LEU B 1 13 ? 17.281 17.281 12.258 1 79.69 13 LEU B O 1
ATOM 2386 N N . LEU B 1 14 ? 16.5 17.422 10.203 1 80.31 14 LEU B N 1
ATOM 2387 C CA . LEU B 1 14 ? 15.133 17.766 10.602 1 80.31 14 LEU B CA 1
ATOM 2388 C C . LEU B 1 14 ? 14.258 16.516 10.656 1 80.31 14 LEU B C 1
ATOM 2390 O O . LEU B 1 14 ? 13.32 16.453 11.453 1 80.31 14 LEU B O 1
ATOM 2394 N N . GLY B 1 15 ? 14.508 15.586 9.812 1 77.19 15 GLY B N 1
ATOM 2395 C CA . GLY B 1 15 ? 13.703 14.375 9.75 1 77.19 15 GLY B CA 1
ATOM 2396 C C . GLY B 1 15 ? 14.25 13.344 8.781 1 77.19 15 GLY B C 1
ATOM 2397 O O . GLY B 1 15 ? 15.055 13.672 7.91 1 77.19 15 GLY B O 1
ATOM 2398 N N . GLU B 1 16 ? 13.93 12.086 9.141 1 70.44 16 GLU B N 1
ATOM 2399 C CA . GLU B 1 16 ? 14.344 10.977 8.281 1 70.44 16 GLU B CA 1
ATOM 2400 C C . GLU B 1 16 ? 13.172 10.039 7.996 1 70.44 16 GLU B C 1
ATOM 2402 O O . GLU B 1 16 ? 12.391 9.727 8.898 1 70.44 16 GLU B O 1
ATOM 2407 N N . GLY B 1 17 ? 12.906 9.883 6.715 1 63.66 17 GLY B N 1
ATOM 2408 C CA . GLY B 1 17 ? 11.898 8.898 6.348 1 63.66 17 GLY B CA 1
ATOM 2409 C C . GLY B 1 17 ? 12.383 7.914 5.297 1 63.66 17 GLY B C 1
ATOM 2410 O O . GLY B 1 17 ? 13.586 7.789 5.066 1 63.66 17 GLY B O 1
ATOM 2411 N N . GLY B 1 18 ? 11.555 7.039 4.754 1 59.56 18 GLY B N 1
ATOM 2412 C CA . GLY B 1 18 ? 11.883 6 3.789 1 59.56 18 GLY B CA 1
ATOM 2413 C C . GLY B 1 18 ? 12.531 6.535 2.527 1 59.56 18 GLY B C 1
ATOM 2414 O O . GLY B 1 18 ? 13.242 5.809 1.833 1 59.56 18 GLY B O 1
ATOM 2415 N N . PHE B 1 19 ? 12.367 7.852 2.322 1 61.72 19 PHE B N 1
ATOM 2416 C CA . PHE B 1 19 ? 12.828 8.32 1.02 1 61.72 19 PHE B CA 1
ATOM 2417 C C . PHE B 1 19 ? 14 9.273 1.171 1 61.72 19 PHE B C 1
ATOM 2419 O O . PHE B 1 19 ? 14.555 9.75 0.177 1 61.72 19 PHE B O 1
ATOM 2426 N N . GLY B 1 20 ? 14.266 9.578 2.457 1 72.75 20 GLY B N 1
ATOM 2427 C CA . GLY B 1 20 ? 15.43 10.453 2.564 1 72.75 20 GLY B CA 1
ATOM 2428 C C . GLY B 1 20 ? 15.453 11.266 3.84 1 72.75 20 GLY B C 1
ATOM 2429 O O . GLY B 1 20 ? 14.711 10.977 4.785 1 72.75 20 GLY B O 1
ATOM 2430 N N . CYS B 1 21 ? 16.406 12.141 3.818 1 81.19 21 CYS B N 1
ATOM 2431 C CA . CYS B 1 21 ? 16.625 12.984 4.988 1 81.19 21 CYS B CA 1
ATOM 2432 C C . CYS B 1 21 ? 16.375 14.445 4.664 1 81.19 21 CYS B C 1
ATOM 2434 O O . CYS B 1 21 ? 16.531 14.875 3.518 1 81.19 21 CYS B O 1
ATOM 2436 N N . VAL B 1 22 ? 15.898 15.117 5.668 1 87.31 22 VAL B N 1
ATOM 2437 C CA . VAL B 1 22 ? 15.695 16.562 5.527 1 87.31 22 VAL B CA 1
ATOM 2438 C C . VAL B 1 22 ? 16.625 17.312 6.473 1 87.31 22 VAL B C 1
ATOM 2440 O O . VAL B 1 22 ? 16.719 16.984 7.66 1 87.31 22 VAL B O 1
ATOM 2443 N N . PHE B 1 23 ? 17.359 18.328 5.934 1 87.69 23 PHE B N 1
ATOM 2444 C CA . PHE B 1 23 ? 18.344 19.109 6.703 1 87.69 23 PHE B CA 1
ATOM 2445 C C . PHE B 1 23 ? 17.969 20.578 6.727 1 87.69 23 PHE B C 1
ATOM 2447 O O . PHE B 1 23 ? 17.422 21.109 5.75 1 87.69 23 PHE B O 1
ATOM 2454 N N . LYS B 1 24 ? 18.297 21.141 7.871 1 90.38 24 LYS B N 1
ATOM 2455 C CA . LYS B 1 24 ? 18.188 22.609 7.934 1 90.38 24 LYS B CA 1
ATOM 2456 C C . LYS B 1 24 ? 19.406 23.281 7.316 1 90.38 24 LYS B C 1
ATOM 2458 O O . LYS B 1 24 ? 20.531 22.828 7.516 1 90.38 24 LYS B O 1
ATOM 2463 N N . GLY B 1 25 ? 19.125 24.297 6.504 1 86.25 25 GLY B N 1
ATOM 2464 C CA . GLY B 1 25 ? 20.203 25.078 5.891 1 86.25 25 GLY B CA 1
ATOM 2465 C C . GLY B 1 25 ? 19.922 26.562 5.855 1 86.25 25 GLY B C 1
ATOM 2466 O O . GLY B 1 25 ? 18.875 27.016 6.305 1 86.25 25 GLY B O 1
ATOM 2467 N N . THR B 1 26 ? 20.984 27.25 5.461 1 88.44 26 THR B N 1
ATOM 2468 C CA . THR B 1 26 ? 20.875 28.688 5.281 1 88.44 26 THR B CA 1
ATOM 2469 C C . THR B 1 26 ? 21.453 29.125 3.934 1 88.44 26 THR B C 1
ATOM 2471 O O . THR B 1 26 ? 22.562 28.734 3.584 1 88.44 26 THR B O 1
ATOM 2474 N N . LEU B 1 27 ? 20.609 29.859 3.24 1 85.25 27 LEU B N 1
ATOM 2475 C CA . LEU B 1 27 ? 21.078 30.375 1.961 1 85.25 27 LEU B CA 1
ATOM 2476 C C . LEU B 1 27 ? 22.016 31.562 2.164 1 85.25 27 LEU B C 1
ATOM 2478 O O . LEU B 1 27 ? 22.172 32.062 3.287 1 85.25 27 LEU B O 1
ATOM 2482 N N . GLY B 1 28 ? 22.688 31.984 1.025 1 81.38 28 GLY B N 1
ATOM 2483 C CA . GLY B 1 28 ? 23.625 33.094 1.068 1 81.38 28 GLY B CA 1
ATOM 2484 C C . GLY B 1 28 ? 23 34.406 1.545 1 81.38 28 GLY B C 1
ATOM 2485 O O . GLY B 1 28 ? 23.656 35.219 2.186 1 81.38 28 GLY B O 1
ATOM 2486 N N . ASP B 1 29 ? 21.75 34.531 1.283 1 86.44 29 ASP B N 1
ATOM 2487 C CA . ASP B 1 29 ? 21.047 35.75 1.647 1 86.44 29 ASP B CA 1
ATOM 2488 C C . ASP B 1 29 ? 20.5 35.688 3.07 1 86.44 29 ASP B C 1
ATOM 2490 O O . ASP B 1 29 ? 19.812 36.594 3.525 1 86.44 29 ASP B O 1
ATOM 2494 N N . GLY B 1 30 ? 20.75 34.594 3.811 1 87.75 30 GLY B N 1
ATOM 2495 C CA . GLY B 1 30 ? 20.328 34.469 5.199 1 87.75 30 GLY B CA 1
ATOM 2496 C C . GLY B 1 30 ? 19.016 33.719 5.359 1 87.75 30 GLY B C 1
ATOM 2497 O O . GLY B 1 30 ? 18.625 33.375 6.477 1 87.75 30 GLY B O 1
ATOM 2498 N N . ARG B 1 31 ? 18.406 33.406 4.348 1 88.5 31 ARG B N 1
ATOM 2499 C CA . ARG B 1 31 ? 17.125 32.719 4.414 1 88.5 31 ARG B CA 1
ATOM 2500 C C . ARG B 1 31 ? 17.297 31.297 4.902 1 88.5 31 ARG B C 1
ATOM 2502 O O . ARG B 1 31 ? 18.203 30.578 4.441 1 88.5 31 ARG B O 1
ATOM 2509 N N . GLU B 1 32 ? 16.438 30.938 5.879 1 91 32 GLU B N 1
ATOM 2510 C CA . GLU B 1 32 ? 16.453 29.562 6.363 1 91 32 GLU B CA 1
ATOM 2511 C C . GLU B 1 32 ? 15.688 28.625 5.43 1 91 32 GLU B C 1
ATOM 2513 O O . GLU B 1 32 ? 14.609 28.984 4.949 1 91 32 GLU B O 1
ATOM 2518 N N . VAL B 1 33 ? 16.344 27.453 5.156 1 91.88 33 VAL B N 1
ATOM 2519 C CA . VAL B 1 33 ? 15.727 26.516 4.215 1 91.88 33 VAL B CA 1
ATOM 2520 C C . VAL B 1 33 ? 15.789 25.094 4.777 1 91.88 33 VAL B C 1
ATOM 2522 O O . VAL B 1 33 ? 16.531 24.828 5.723 1 91.88 33 VAL B O 1
ATOM 2525 N N . ALA B 1 34 ? 14.883 24.297 4.309 1 92.25 34 ALA B N 1
ATOM 2526 C CA . ALA B 1 34 ? 14.914 22.844 4.523 1 92.25 34 ALA B CA 1
ATOM 2527 C C . ALA B 1 34 ? 15.312 22.125 3.246 1 92.25 34 ALA B C 1
ATOM 2529 O O . ALA B 1 34 ? 14.734 22.344 2.182 1 92.25 34 ALA B O 1
ATOM 2530 N N . VAL B 1 35 ? 16.344 21.266 3.363 1 89.12 35 VAL B N 1
ATOM 2531 C CA . VAL B 1 35 ? 16.859 20.547 2.203 1 89.12 35 VAL B CA 1
ATOM 2532 C C . VAL B 1 35 ? 16.531 19.062 2.334 1 89.12 35 VAL B C 1
ATOM 2534 O O . VAL B 1 35 ? 17.047 18.391 3.236 1 89.12 35 VAL B O 1
ATOM 2537 N N . LYS B 1 36 ? 15.656 18.594 1.436 1 87.69 36 LYS B N 1
ATOM 2538 C CA . LYS B 1 36 ? 15.344 17.172 1.367 1 87.69 36 LYS B CA 1
ATOM 2539 C C . LYS B 1 36 ? 16.281 16.453 0.402 1 87.69 36 LYS B C 1
ATOM 2541 O O . LYS B 1 36 ? 16.344 16.797 -0.78 1 87.69 36 LYS B O 1
ATOM 2546 N N . GLN B 1 37 ? 17.016 15.57 1.03 1 82.94 37 GLN B N 1
ATOM 2547 C CA . GLN B 1 37 ? 17.891 14.734 0.222 1 82.94 37 GLN B CA 1
ATOM 2548 C C . GLN B 1 37 ? 17.25 13.383 -0.071 1 82.94 37 GLN B C 1
ATOM 2550 O O . GLN B 1 37 ? 16.953 12.617 0.849 1 82.94 37 GLN B O 1
ATOM 2555 N N . LEU B 1 38 ? 16.984 13.156 -1.362 1 76.31 38 LEU B N 1
ATOM 2556 C CA . LEU B 1 38 ? 16.422 11.859 -1.735 1 76.31 38 LEU B CA 1
ATOM 2557 C C . LEU B 1 38 ? 17.531 10.836 -1.957 1 76.31 38 LEU B C 1
ATOM 2559 O O . LEU B 1 38 ? 18.594 11.172 -2.48 1 76.31 38 LEU B O 1
ATOM 2563 N N . LYS B 1 39 ? 17.484 9.812 -1.197 1 62.72 39 LYS B N 1
ATOM 2564 C CA . LYS B 1 39 ? 18.516 8.781 -1.327 1 62.72 39 LYS B CA 1
ATOM 2565 C C . LYS B 1 39 ? 18.625 8.305 -2.771 1 62.72 39 LYS B C 1
ATOM 2567 O O . LYS B 1 39 ? 17.625 8.086 -3.443 1 62.72 39 LYS B O 1
ATOM 2572 N N . GLY B 1 40 ? 19.781 8.703 -3.447 1 53.62 40 GLY B N 1
ATOM 2573 C CA . GLY B 1 40 ? 20.203 8.414 -4.809 1 53.62 40 GLY B CA 1
ATOM 2574 C C . GLY B 1 40 ? 19.938 6.973 -5.215 1 53.62 40 GLY B C 1
ATOM 2575 O O . GLY B 1 40 ? 19.797 6.094 -4.359 1 53.62 40 GLY B O 1
ATOM 2576 N N . GLY B 1 41 ? 19.469 6.68 -6.578 1 51.88 41 GLY B N 1
ATOM 2577 C CA . GLY B 1 41 ? 19.734 5.465 -7.332 1 51.88 41 GLY B CA 1
ATOM 2578 C C . GLY B 1 41 ? 18.5 4.605 -7.547 1 51.88 41 GLY B C 1
ATOM 2579 O O . GLY B 1 41 ? 18.531 3.664 -8.344 1 51.88 41 GLY B O 1
ATOM 2580 N N . GLY B 1 42 ? 17.391 4.855 -6.672 1 57.34 42 GLY B N 1
ATOM 2581 C CA . GLY B 1 42 ? 16.438 3.852 -7.098 1 57.34 42 GLY B CA 1
ATOM 2582 C C . GLY B 1 42 ? 15.305 4.418 -7.934 1 57.34 42 GLY B C 1
ATOM 2583 O O . GLY B 1 42 ? 15.141 5.641 -8.023 1 57.34 42 GLY B O 1
ATOM 2584 N N . GLY B 1 43 ? 14.812 3.654 -8.875 1 66.56 43 GLY B N 1
ATOM 2585 C CA . GLY B 1 43 ? 13.734 4.004 -9.797 1 66.56 43 GLY B CA 1
ATOM 2586 C C . GLY B 1 43 ? 12.586 4.719 -9.117 1 66.56 43 GLY B C 1
ATOM 2587 O O . GLY B 1 43 ? 12.102 5.738 -9.617 1 66.56 43 GLY B O 1
ATOM 2588 N N . GLN B 1 44 ? 12.312 4.449 -7.816 1 70.19 44 GLN B N 1
ATOM 2589 C CA . GLN B 1 44 ? 11.164 5.059 -7.152 1 70.19 44 GLN B CA 1
ATOM 2590 C C . GLN B 1 44 ? 11.508 6.457 -6.641 1 70.19 44 GLN B C 1
ATOM 2592 O O . GLN B 1 44 ? 10.695 7.383 -6.762 1 70.19 44 GLN B O 1
ATOM 2597 N N . GLY B 1 45 ? 12.695 6.605 -6.066 1 75.56 45 GLY B N 1
ATOM 2598 C CA . GLY B 1 45 ? 13.109 7.91 -5.578 1 75.56 45 GLY B CA 1
ATOM 2599 C C . GLY B 1 45 ? 13.18 8.961 -6.672 1 75.56 45 GLY B C 1
ATOM 2600 O O . GLY B 1 45 ? 12.781 10.109 -6.465 1 75.56 45 GLY B O 1
ATOM 2601 N N . GLU B 1 46 ? 13.586 8.531 -7.781 1 79.19 46 GLU B N 1
ATOM 2602 C CA . GLU B 1 46 ? 13.672 9.445 -8.914 1 79.19 46 GLU B CA 1
ATOM 2603 C C . GLU B 1 46 ? 12.289 9.883 -9.383 1 79.19 46 GLU B C 1
ATOM 2605 O O . GLU B 1 46 ? 12.078 11.047 -9.711 1 79.19 46 GLU B O 1
ATOM 2610 N N . ARG B 1 47 ? 11.422 8.898 -9.383 1 80.5 47 ARG B N 1
ATOM 2611 C CA . ARG B 1 47 ? 10.055 9.219 -9.797 1 80.5 47 ARG B CA 1
ATOM 2612 C C . ARG B 1 47 ? 9.406 10.195 -8.828 1 80.5 47 ARG B C 1
ATOM 2614 O O . ARG B 1 47 ? 8.734 11.141 -9.25 1 80.5 47 ARG B O 1
ATOM 2621 N N . GLU B 1 48 ? 9.648 9.953 -7.594 1 85.06 48 GLU B N 1
ATOM 2622 C CA . GLU B 1 48 ? 9.078 10.844 -6.582 1 85.06 48 GLU B CA 1
ATOM 2623 C C . GLU B 1 48 ? 9.688 12.242 -6.672 1 85.06 48 GLU B C 1
ATOM 2625 O O . GLU B 1 48 ? 8.977 13.234 -6.516 1 85.06 48 GLU B O 1
ATOM 2630 N N . PHE B 1 49 ? 11.008 12.297 -6.906 1 87.25 49 PHE B N 1
ATOM 2631 C CA . PHE B 1 49 ? 11.688 13.57 -7.074 1 87.25 49 PHE B CA 1
ATOM 2632 C C . PHE B 1 49 ? 11.109 14.344 -8.25 1 87.25 49 PHE B C 1
ATOM 2634 O O . PHE B 1 49 ? 10.781 15.531 -8.125 1 87.25 49 PHE B O 1
ATOM 2641 N N . GLN B 1 50 ? 10.945 13.672 -9.336 1 86.44 50 GLN B N 1
ATOM 2642 C CA . GLN B 1 50 ? 10.43 14.312 -10.539 1 86.44 50 GLN B CA 1
ATOM 2643 C C . GLN B 1 50 ? 8.992 14.789 -10.344 1 86.44 50 GLN B C 1
ATOM 2645 O O . GLN B 1 50 ? 8.633 15.891 -10.773 1 86.44 50 GLN B O 1
ATOM 2650 N N . ALA B 1 51 ? 8.234 13.945 -9.688 1 86.25 51 ALA B N 1
ATOM 2651 C CA . ALA B 1 51 ? 6.848 14.312 -9.422 1 86.25 51 ALA B CA 1
ATOM 2652 C C . ALA B 1 51 ? 6.773 15.562 -8.555 1 86.25 51 ALA B C 1
ATOM 2654 O O . ALA B 1 51 ? 6 16.484 -8.844 1 86.25 51 ALA B O 1
ATOM 2655 N N . GLU B 1 52 ? 7.531 15.508 -7.527 1 89.25 52 GLU B N 1
ATOM 2656 C CA . GLU B 1 52 ? 7.508 16.641 -6.594 1 89.25 52 GLU B CA 1
ATOM 2657 C C . GLU B 1 52 ? 7.945 17.922 -7.277 1 89.25 52 GLU B C 1
ATOM 2659 O O . GLU B 1 52 ? 7.289 18.969 -7.141 1 89.25 52 GLU B O 1
ATOM 2664 N N . VAL B 1 53 ? 9 17.859 -8.062 1 87.69 53 VAL B N 1
ATOM 2665 C CA . VAL B 1 53 ? 9.492 19.031 -8.766 1 87.69 53 VAL B CA 1
ATOM 2666 C C . VAL B 1 53 ? 8.422 19.531 -9.742 1 87.69 53 VAL B C 1
ATOM 2668 O O . VAL B 1 53 ? 8.141 20.734 -9.805 1 87.69 53 VAL B O 1
ATOM 2671 N N . GLU B 1 54 ? 7.844 18.625 -10.398 1 87.38 54 GLU B N 1
ATOM 2672 C CA . GLU B 1 54 ? 6.844 18.984 -11.398 1 87.38 54 GLU B CA 1
ATOM 2673 C C . GLU B 1 54 ? 5.625 19.641 -10.758 1 87.38 54 GLU B C 1
ATOM 2675 O O . GLU B 1 54 ? 5.102 20.641 -11.273 1 87.38 54 GLU B O 1
ATOM 2680 N N . ILE B 1 55 ? 5.211 19.141 -9.68 1 87.81 55 ILE B N 1
ATOM 2681 C CA . ILE B 1 55 ? 3.961 19.562 -9.055 1 87.81 55 ILE B CA 1
ATOM 2682 C C . ILE B 1 55 ? 4.184 20.859 -8.281 1 87.81 55 ILE B C 1
ATOM 2684 O O . ILE B 1 55 ? 3.459 21.844 -8.469 1 87.81 55 ILE B O 1
ATOM 2688 N N . ILE B 1 56 ? 5.129 20.875 -7.434 1 84.56 56 ILE B N 1
ATOM 2689 C CA . ILE B 1 56 ? 5.277 22 -6.512 1 84.56 56 ILE B CA 1
ATOM 2690 C C . ILE B 1 56 ? 5.742 23.234 -7.277 1 84.56 56 ILE B C 1
ATOM 2692 O O . ILE B 1 56 ? 5.523 24.359 -6.832 1 84.56 56 ILE B O 1
ATOM 2696 N N . SER B 1 57 ? 6.395 22.984 -8.43 1 83.25 57 SER B N 1
ATOM 2697 C CA . SER B 1 57 ? 6.805 24.141 -9.242 1 83.25 57 SER B CA 1
ATOM 2698 C C . SER B 1 57 ? 5.598 24.844 -9.852 1 83.25 57 SER B C 1
ATOM 2700 O O . SER B 1 57 ? 5.688 26.016 -10.242 1 83.25 57 SER B O 1
ATOM 2702 N N . ARG B 1 58 ? 4.438 24.203 -9.836 1 82.56 58 ARG B N 1
ATOM 2703 C CA . ARG B 1 58 ? 3.242 24.734 -10.484 1 82.56 58 ARG B CA 1
ATOM 2704 C C . ARG B 1 58 ? 2.32 25.406 -9.477 1 82.56 58 ARG B C 1
ATOM 2706 O O . ARG B 1 58 ? 1.401 26.141 -9.859 1 82.56 58 ARG B O 1
ATOM 2713 N N . VAL B 1 59 ? 2.605 25.109 -8.258 1 87.44 59 VAL B N 1
ATOM 2714 C CA . VAL B 1 59 ? 1.589 25.516 -7.285 1 87.44 59 VAL B CA 1
ATOM 2715 C C . VAL B 1 59 ? 2.188 26.5 -6.285 1 87.44 59 VAL B C 1
ATOM 2717 O O . VAL B 1 59 ? 3.338 26.344 -5.867 1 87.44 59 VAL B O 1
ATOM 2720 N N . HIS B 1 60 ? 1.407 27.609 -6.074 1 88.81 60 HIS B N 1
ATOM 2721 C CA . HIS B 1 60 ? 1.722 28.594 -5.039 1 88.81 60 HIS B CA 1
ATOM 2722 C C . HIS B 1 60 ? 0.495 28.906 -4.191 1 88.81 60 HIS B C 1
ATOM 2724 O O . HIS B 1 60 ? -0.493 29.438 -4.695 1 88.81 60 HIS B O 1
ATOM 2730 N N . HIS B 1 61 ? 0.576 28.547 -2.982 1 94.06 61 HIS B N 1
ATOM 2731 C CA . HIS B 1 61 ? -0.506 28.766 -2.031 1 94.06 61 HIS B CA 1
ATOM 2732 C C . HIS B 1 61 ? 0.024 28.875 -0.606 1 94.06 61 HIS B C 1
ATOM 2734 O O . HIS B 1 61 ? 0.946 28.141 -0.229 1 94.06 61 HIS B O 1
ATOM 274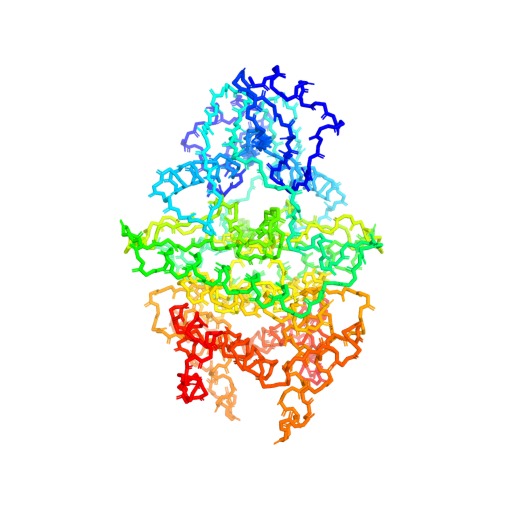0 N N . ARG B 1 62 ? -0.526 29.688 0.165 1 95.06 62 ARG B N 1
ATOM 2741 C CA . ARG B 1 62 ? -0.027 29.969 1.509 1 95.06 62 ARG B CA 1
ATOM 2742 C C . ARG B 1 62 ? -0.067 28.703 2.373 1 95.06 62 ARG B C 1
ATOM 2744 O O . ARG B 1 62 ? 0.704 28.578 3.328 1 95.06 62 ARG B O 1
ATOM 2751 N N . HIS B 1 63 ? -0.965 27.781 2.096 1 97.25 63 HIS B N 1
ATOM 2752 C CA . HIS B 1 63 ? -1.107 26.578 2.906 1 97.25 63 HIS B CA 1
ATOM 2753 C C . HIS B 1 63 ? -0.419 25.375 2.25 1 97.25 63 HIS B C 1
ATOM 2755 O O . HIS B 1 63 ? -0.723 24.234 2.57 1 97.25 63 HIS B O 1
ATOM 2761 N N . LEU B 1 64 ? 0.464 25.594 1.278 1 96.5 64 LEU B N 1
ATOM 2762 C CA . LEU B 1 64 ? 1.374 24.609 0.689 1 96.5 64 LEU B CA 1
ATOM 2763 C C . LEU B 1 64 ? 2.824 25.062 0.848 1 96.5 64 LEU B C 1
ATOM 2765 O O . LEU B 1 64 ? 3.127 26.25 0.755 1 96.5 64 LEU B O 1
ATOM 2769 N N . VAL B 1 65 ? 3.668 24.078 1.116 1 94.19 65 VAL B N 1
ATOM 2770 C CA . VAL B 1 65 ? 5.082 24.406 1.229 1 94.19 65 VAL B CA 1
ATOM 2771 C C . VAL B 1 65 ? 5.586 24.984 -0.093 1 94.19 65 VAL B C 1
ATOM 2773 O O . VAL B 1 65 ? 5.07 24.656 -1.161 1 94.19 65 VAL B O 1
ATOM 2776 N N . SER B 1 66 ? 6.555 25.766 0.041 1 89.12 66 SER B N 1
ATOM 2777 C CA . SER B 1 66 ? 7.09 26.453 -1.132 1 89.12 66 SER B CA 1
ATOM 2778 C C . SER B 1 66 ? 8.453 25.906 -1.52 1 89.12 66 SER B C 1
ATOM 2780 O O . SER B 1 66 ? 9.375 25.859 -0.695 1 89.12 66 SER B O 1
ATOM 2782 N N . LEU B 1 67 ? 8.555 25.484 -2.727 1 88.75 67 LEU B N 1
ATOM 2783 C CA . LEU B 1 67 ? 9.836 25.047 -3.256 1 88.75 67 LEU B CA 1
ATOM 2784 C C . LEU B 1 67 ? 10.703 26.234 -3.658 1 88.75 67 LEU B C 1
ATOM 2786 O O . LEU B 1 67 ? 10.266 27.094 -4.43 1 88.75 67 LEU B O 1
ATOM 2790 N N . VAL B 1 68 ? 11.875 26.281 -3.115 1 86.88 68 VAL B N 1
ATOM 2791 C CA . VAL B 1 68 ? 12.812 27.359 -3.414 1 86.88 68 VAL B CA 1
ATOM 2792 C C . VAL B 1 68 ? 13.68 26.984 -4.613 1 86.88 68 VAL B C 1
ATOM 2794 O O . VAL B 1 68 ? 14.039 27.828 -5.43 1 86.88 68 VAL B O 1
ATOM 2797 N N . GLY B 1 69 ? 14.023 25.734 -4.676 1 86.44 69 GLY B N 1
ATOM 2798 C CA . GLY B 1 69 ? 14.852 25.234 -5.754 1 86.44 69 GLY B CA 1
ATOM 2799 C C . GLY B 1 69 ? 15.133 23.75 -5.648 1 86.44 69 GLY B C 1
ATOM 2800 O O . GLY B 1 69 ? 14.547 23.062 -4.812 1 86.44 69 GLY B O 1
ATOM 2801 N N . TYR B 1 70 ? 15.75 23.219 -6.637 1 87.44 70 TYR B N 1
ATOM 2802 C CA . TYR B 1 70 ? 16.172 21.828 -6.613 1 87.44 70 TYR B CA 1
ATOM 2803 C C . TYR B 1 70 ? 17.531 21.672 -7.273 1 87.44 70 TYR B C 1
ATOM 2805 O O . TYR B 1 70 ? 18 22.562 -7.98 1 87.44 70 TYR B O 1
ATOM 2813 N N . CYS B 1 71 ? 18.203 20.641 -6.852 1 83 71 CYS B N 1
ATOM 2814 C CA . CYS B 1 71 ? 19.516 20.344 -7.406 1 83 71 CYS B CA 1
ATOM 2815 C C . CYS B 1 71 ? 19.578 18.891 -7.883 1 83 71 CYS B C 1
ATOM 2817 O O . CYS B 1 71 ? 19.156 17.984 -7.168 1 83 71 CYS B O 1
ATOM 2819 N N . ILE B 1 72 ? 20 18.734 -9.148 1 79.88 72 ILE B N 1
ATOM 2820 C CA . ILE B 1 72 ? 20.219 17.422 -9.727 1 79.88 72 ILE B CA 1
ATOM 2821 C C . ILE B 1 72 ? 21.703 17.203 -10 1 79.88 72 ILE B C 1
ATOM 2823 O O . ILE B 1 72 ? 22.328 18.016 -10.695 1 79.88 72 ILE B O 1
ATOM 2827 N N . SER B 1 73 ? 22.266 16.281 -9.305 1 73.88 73 SER B N 1
ATOM 2828 C CA . SER B 1 73 ? 23.625 15.852 -9.609 1 73.88 73 SER B CA 1
ATOM 2829 C C . SER B 1 73 ? 23.688 14.344 -9.844 1 73.88 73 SER B C 1
ATOM 2831 O O . SER B 1 73 ? 22.703 13.633 -9.609 1 73.88 73 SER B O 1
ATOM 2833 N N . GLU B 1 74 ? 24.734 13.805 -10.383 1 68.12 74 GLU B N 1
ATOM 2834 C CA . GLU B 1 74 ? 24.844 12.383 -10.688 1 68.12 74 GLU B CA 1
ATOM 2835 C C . GLU B 1 74 ? 24.422 11.523 -9.492 1 68.12 74 GLU B C 1
ATOM 2837 O O . GLU B 1 74 ? 23.703 10.539 -9.648 1 68.12 74 GLU B O 1
ATOM 2842 N N . ASP B 1 75 ? 24.75 12.008 -8.25 1 69.31 75 ASP B N 1
ATOM 2843 C CA . ASP B 1 75 ? 24.547 11.117 -7.113 1 69.31 75 ASP B CA 1
ATOM 2844 C C . ASP B 1 75 ? 23.516 11.68 -6.148 1 69.31 75 ASP B C 1
ATOM 2846 O O . ASP B 1 75 ? 23.203 11.07 -5.125 1 69.31 75 ASP B O 1
ATOM 2850 N N . HIS B 1 76 ? 22.984 12.922 -6.547 1 73.75 76 HIS B N 1
ATOM 2851 C CA . HIS B 1 76 ? 22.156 13.523 -5.52 1 73.75 76 HIS B CA 1
ATOM 2852 C C . HIS B 1 76 ? 20.922 14.195 -6.133 1 73.75 76 HIS B C 1
ATOM 2854 O O . HIS B 1 76 ? 21.016 14.797 -7.203 1 73.75 76 HIS B O 1
ATOM 2860 N N . ARG B 1 77 ? 19.766 13.891 -5.562 1 83.06 77 ARG B N 1
ATOM 2861 C CA . ARG B 1 77 ? 18.531 14.633 -5.801 1 83.06 77 ARG B CA 1
ATOM 2862 C C . ARG B 1 77 ? 18.125 15.43 -4.562 1 83.06 77 ARG B C 1
ATOM 2864 O O . ARG B 1 77 ? 17.812 14.844 -3.521 1 83.06 77 ARG B O 1
ATOM 2871 N N . LEU B 1 78 ? 18.203 16.781 -4.707 1 85.69 78 LEU B N 1
ATOM 2872 C CA . LEU B 1 78 ? 17.906 17.625 -3.555 1 85.69 78 LEU B CA 1
ATOM 2873 C C . LEU B 1 78 ? 16.719 18.547 -3.842 1 85.69 78 LEU B C 1
ATOM 2875 O O . LEU B 1 78 ? 16.609 19.078 -4.945 1 85.69 78 LEU B O 1
ATOM 2879 N N . LEU B 1 79 ? 15.844 18.609 -2.91 1 89.75 79 LEU B N 1
ATOM 2880 C CA . LEU B 1 79 ? 14.766 19.594 -2.926 1 89.75 79 LEU B CA 1
ATOM 2881 C C . LEU B 1 79 ? 14.953 20.625 -1.824 1 89.75 79 LEU B C 1
ATOM 2883 O O . LEU B 1 79 ? 15.227 20.281 -0.675 1 89.75 79 LEU B O 1
ATOM 2887 N N . VAL B 1 80 ? 14.836 21.906 -2.158 1 89.62 80 VAL B N 1
ATOM 2888 C CA . VAL B 1 80 ? 15.039 23 -1.211 1 89.62 80 VAL B CA 1
ATOM 2889 C C . VAL B 1 80 ? 13.719 23.734 -0.983 1 89.62 80 VAL B C 1
ATOM 2891 O O . VAL B 1 80 ? 13.125 24.266 -1.925 1 89.62 80 VAL B O 1
ATOM 2894 N N . TYR B 1 81 ? 13.312 23.719 0.315 1 92.44 81 TYR B N 1
ATOM 2895 C CA . TYR B 1 81 ? 12.062 24.375 0.696 1 92.44 81 TYR B CA 1
ATOM 2896 C C . TYR B 1 81 ? 12.312 25.516 1.671 1 92.44 81 TYR B C 1
ATOM 2898 O O . TYR B 1 81 ? 13.336 25.547 2.359 1 92.44 81 TYR B O 1
ATOM 2906 N N . ASP B 1 82 ? 11.375 26.469 1.688 1 91.94 82 ASP B N 1
ATOM 2907 C CA . ASP B 1 82 ? 11.391 27.391 2.822 1 91.94 82 ASP B CA 1
ATOM 2908 C C . ASP B 1 82 ? 11.281 26.625 4.145 1 91.94 82 ASP B C 1
ATOM 2910 O O . ASP B 1 82 ? 10.484 25.688 4.262 1 91.94 82 ASP B O 1
ATOM 2914 N N . PHE B 1 83 ? 12.109 26.984 5.023 1 93.5 83 PHE B N 1
ATOM 2915 C CA . PHE B 1 83 ? 12.062 26.344 6.332 1 93.5 83 PHE B CA 1
ATOM 2916 C C . PHE B 1 83 ? 10.766 26.719 7.059 1 93.5 83 PHE B C 1
ATOM 2918 O O . PHE B 1 83 ? 10.367 27.875 7.074 1 93.5 83 PHE B O 1
ATOM 2925 N N . VAL B 1 84 ? 10.102 25.75 7.648 1 94.69 84 VAL B N 1
ATOM 2926 C CA . VAL B 1 84 ? 8.898 25.938 8.453 1 94.69 84 VAL B CA 1
ATOM 2927 C C . VAL B 1 84 ? 9.203 25.625 9.914 1 94.69 84 VAL B C 1
ATOM 2929 O O . VAL B 1 84 ? 9.594 24.5 10.242 1 94.69 84 VAL B O 1
ATOM 2932 N N . ALA B 1 85 ? 8.938 26.422 10.844 1 92.81 85 ALA B N 1
ATOM 2933 C CA . ALA B 1 85 ? 9.648 26.562 12.117 1 92.81 85 ALA B CA 1
ATOM 2934 C C . ALA B 1 85 ? 9.125 25.547 13.141 1 92.81 85 ALA B C 1
ATOM 2936 O O . ALA B 1 85 ? 9.852 25.125 14.039 1 92.81 85 ALA B O 1
ATOM 2937 N N . ASN B 1 86 ? 7.824 25.219 13.164 1 95.06 86 ASN B N 1
ATOM 2938 C CA . ASN B 1 86 ? 7.242 24.484 14.273 1 95.06 86 ASN B CA 1
ATOM 2939 C C . ASN B 1 86 ? 7.047 23.016 13.93 1 95.06 86 ASN B C 1
ATOM 2941 O O . ASN B 1 86 ? 6.102 22.375 14.398 1 95.06 86 ASN B O 1
ATOM 2945 N N . ASP B 1 87 ? 7.863 22.438 13.031 1 94.44 87 ASP B N 1
ATOM 2946 C CA . ASP B 1 87 ? 7.848 21.016 12.688 1 94.44 87 ASP B CA 1
ATOM 2947 C C . ASP B 1 87 ? 6.469 20.594 12.195 1 94.44 87 ASP B C 1
ATOM 2949 O O . ASP B 1 87 ? 5.688 21.422 11.727 1 94.44 87 ASP B O 1
ATOM 2953 N N . THR B 1 88 ? 6.223 19.281 12.25 1 96.69 88 THR B N 1
ATOM 2954 C CA . THR B 1 88 ? 5.02 18.719 11.648 1 96.69 88 THR B CA 1
ATOM 2955 C C . THR B 1 88 ? 3.875 18.703 12.664 1 96.69 88 THR B C 1
ATOM 2957 O O . THR B 1 88 ? 4.105 18.781 13.867 1 96.69 88 THR B O 1
ATOM 2960 N N . MET B 1 89 ? 2.666 18.609 12.125 1 98.12 89 MET B N 1
ATOM 2961 C CA . MET B 1 89 ? 1.501 18.359 12.969 1 98.12 89 MET B CA 1
ATOM 2962 C C . MET B 1 89 ? 1.694 17.094 13.805 1 98.12 89 MET B C 1
ATOM 2964 O O . MET B 1 89 ? 1.384 17.094 15 1 98.12 89 MET B O 1
ATOM 2968 N N . HIS B 1 90 ? 2.234 16.062 13.219 1 97.12 90 HIS B N 1
ATOM 2969 C CA . HIS B 1 90 ? 2.475 14.812 13.914 1 97.12 90 HIS B CA 1
ATOM 2970 C C . HIS B 1 90 ? 3.365 15.016 15.133 1 97.12 90 HIS B C 1
ATOM 2972 O O . HIS B 1 90 ? 3.051 14.539 16.219 1 97.12 90 HIS B O 1
ATOM 2978 N N . HIS B 1 91 ? 4.43 15.742 14.953 1 95.75 91 HIS B N 1
ATOM 2979 C CA . HIS B 1 91 ? 5.367 15.992 16.047 1 95.75 91 HIS B CA 1
ATOM 2980 C C . HIS B 1 91 ? 4.688 16.719 17.203 1 95.75 91 HIS B C 1
ATOM 2982 O O . HIS B 1 91 ? 4.852 16.359 18.359 1 95.75 91 HIS B O 1
ATOM 2988 N N . ASN B 1 92 ? 3.947 17.719 16.875 1 97.56 92 ASN B N 1
ATOM 2989 C CA . ASN B 1 92 ? 3.316 18.562 17.875 1 97.56 92 ASN B CA 1
ATOM 2990 C C . ASN B 1 92 ? 2.195 17.812 18.609 1 97.56 92 ASN B C 1
ATOM 2992 O O . ASN B 1 92 ? 1.982 18.016 19.797 1 97.56 92 ASN B O 1
ATOM 2996 N N . LEU B 1 93 ? 1.521 16.938 17.906 1 97.94 93 LEU B N 1
ATOM 2997 C CA . LEU B 1 93 ? 0.351 16.281 18.469 1 97.94 93 LEU B CA 1
ATOM 2998 C C . LEU B 1 93 ? 0.752 15 19.203 1 97.94 93 LEU B C 1
ATOM 3000 O O . LEU B 1 93 ? 0.208 14.695 20.266 1 97.94 93 LEU B O 1
ATOM 3004 N N . HIS B 1 94 ? 1.727 14.258 18.656 1 95.88 94 HIS B N 1
ATOM 3005 C CA . HIS B 1 94 ? 2.008 12.906 19.125 1 95.88 94 HIS B CA 1
ATOM 3006 C C . HIS B 1 94 ? 3.404 12.82 19.734 1 95.88 94 HIS B C 1
ATOM 3008 O O . HIS B 1 94 ? 3.754 11.812 20.359 1 95.88 94 HIS B O 1
ATOM 3014 N N . GLY B 1 95 ? 4.203 13.805 19.531 1 94.44 95 GLY B N 1
ATOM 3015 C CA . GLY B 1 95 ? 5.578 13.734 20 1 94.44 95 GLY B CA 1
ATOM 3016 C C . GLY B 1 95 ? 5.695 13.57 21.5 1 94.44 95 GLY B C 1
ATOM 3017 O O . GLY B 1 95 ? 4.883 14.109 22.25 1 94.44 95 GLY B O 1
ATOM 3018 N N . ARG B 1 96 ? 6.684 12.891 21.891 1 91.88 96 ARG B N 1
ATOM 3019 C CA . ARG B 1 96 ? 6.922 12.672 23.312 1 91.88 96 ARG B CA 1
ATOM 3020 C C . ARG B 1 96 ? 7.285 13.977 24.016 1 91.88 96 ARG B C 1
ATOM 3022 O O . ARG B 1 96 ? 8.117 14.742 23.531 1 91.88 96 ARG B O 1
ATOM 3029 N N . GLY B 1 97 ? 6.645 14.219 25.125 1 92 97 GLY B N 1
ATOM 3030 C CA . GLY B 1 97 ? 6.98 15.359 25.953 1 92 97 GLY B CA 1
ATOM 3031 C C . GLY B 1 97 ? 6.426 16.672 25.422 1 92 97 GLY B C 1
ATOM 3032 O O . GLY B 1 97 ? 6.75 17.734 25.938 1 92 97 GLY B O 1
ATOM 3033 N N . ARG B 1 98 ? 5.691 16.641 24.438 1 92.31 98 ARG B N 1
ATOM 3034 C CA . ARG B 1 98 ? 5.105 17.859 23.859 1 92.31 98 ARG B CA 1
ATOM 3035 C C . ARG B 1 98 ? 3.941 18.359 24.719 1 92.31 98 ARG B C 1
ATOM 3037 O O . ARG B 1 98 ? 3.207 17.547 25.297 1 92.31 98 ARG B O 1
ATOM 3044 N N . PRO B 1 99 ? 3.816 19.672 24.766 1 94.88 99 PRO B N 1
ATOM 3045 C CA . PRO B 1 99 ? 2.607 20.188 25.422 1 94.88 99 PRO B CA 1
ATOM 3046 C C . PRO B 1 99 ? 1.332 19.828 24.656 1 94.88 99 PRO B C 1
ATOM 3048 O O . PRO B 1 99 ? 1.374 19.594 23.453 1 94.88 99 PRO B O 1
ATOM 3051 N N . VAL B 1 100 ? 0.245 19.828 25.422 1 96.94 100 VAL B N 1
ATOM 3052 C CA . VAL B 1 100 ? -1.039 19.531 24.797 1 96.94 100 VAL B CA 1
ATOM 3053 C C . VAL B 1 100 ? -1.389 20.656 23.812 1 96.94 100 VAL B C 1
ATOM 3055 O O . VAL B 1 100 ? -1.369 21.828 24.172 1 96.94 100 VAL B O 1
ATOM 3058 N N . MET B 1 101 ? -1.572 20.328 22.594 1 97.81 101 MET B N 1
ATOM 3059 C CA . MET B 1 101 ? -2.059 21.281 21.609 1 97.81 101 MET B CA 1
ATOM 3060 C C . MET B 1 101 ? -3.508 21.672 21.891 1 97.81 101 MET B C 1
ATOM 3062 O O . MET B 1 101 ? -4.387 20.812 21.922 1 97.81 101 MET B O 1
ATOM 3066 N N . ASP B 1 102 ? -3.76 22.953 22.094 1 97.94 102 ASP B N 1
ATOM 3067 C CA . ASP B 1 102 ? -5.102 23.391 22.469 1 97.94 102 ASP B CA 1
ATOM 3068 C C . ASP B 1 102 ? -6.051 23.312 21.281 1 97.94 102 ASP B C 1
ATOM 3070 O O . ASP B 1 102 ? -5.609 23.219 20.125 1 97.94 102 ASP B O 1
ATOM 3074 N N . TRP B 1 103 ? -7.293 23.328 21.547 1 97.5 103 TRP B N 1
ATOM 3075 C CA . TRP B 1 103 ? -8.32 23.078 20.547 1 97.5 103 TRP B CA 1
ATOM 3076 C C . TRP B 1 103 ? -8.312 24.156 19.469 1 97.5 103 TRP B C 1
ATOM 3078 O O . TRP B 1 103 ? -8.344 23.859 18.281 1 97.5 103 TRP B O 1
ATOM 3088 N N . PRO B 1 104 ? -8.234 25.469 19.797 1 97.31 104 PRO B N 1
ATOM 3089 C CA . PRO B 1 104 ? -8.203 26.5 18.75 1 97.31 104 PRO B CA 1
ATOM 3090 C C . PRO B 1 104 ? -7.066 26.281 17.75 1 97.31 104 PRO B C 1
ATOM 3092 O O . PRO B 1 104 ? -7.246 26.5 16.547 1 97.31 104 PRO B O 1
ATOM 3095 N N . THR B 1 105 ? -5.934 25.891 18.266 1 98.06 105 THR B N 1
ATOM 3096 C CA . THR B 1 105 ? -4.801 25.609 17.391 1 98.06 105 THR B CA 1
ATOM 3097 C C . THR B 1 105 ? -5.105 24.422 16.469 1 98.06 105 THR B C 1
ATOM 3099 O O . THR B 1 105 ? -4.793 24.469 15.273 1 98.06 105 THR B O 1
ATOM 3102 N N . ARG B 1 106 ? -5.719 23.375 17 1 98.25 106 ARG B N 1
ATOM 3103 C CA . ARG B 1 106 ? -6.086 22.203 16.203 1 98.25 106 ARG B CA 1
ATOM 3104 C C . ARG B 1 106 ? -7.039 22.578 15.078 1 98.25 106 ARG B C 1
ATOM 3106 O O . ARG B 1 106 ? -6.875 22.125 13.945 1 98.25 106 ARG B O 1
ATOM 3113 N N . VAL B 1 107 ? -7.973 23.438 15.398 1 97.38 107 VAL B N 1
ATOM 3114 C CA . VAL B 1 107 ? -8.953 23.875 14.406 1 97.38 107 VAL B CA 1
ATOM 3115 C C . VAL B 1 107 ? -8.266 24.703 13.336 1 97.38 107 VAL B C 1
ATOM 3117 O O . VAL B 1 107 ? -8.578 24.578 12.148 1 97.38 107 VAL B O 1
ATOM 3120 N N . LYS B 1 108 ? -7.418 25.516 13.773 1 97 108 LYS B N 1
ATOM 3121 C CA . LYS B 1 108 ? -6.66 26.344 12.844 1 97 108 LYS B CA 1
ATOM 3122 C C . LYS B 1 108 ? -5.875 25.484 11.859 1 97 108 LYS B C 1
ATOM 3124 O O . LYS B 1 108 ? -5.887 25.75 10.648 1 97 108 LYS B O 1
ATOM 3129 N N . ILE B 1 109 ? -5.234 24.469 12.336 1 98.19 109 ILE B N 1
ATOM 3130 C CA . ILE B 1 109 ? -4.453 23.547 11.523 1 98.19 109 ILE B CA 1
ATOM 3131 C C . ILE B 1 109 ? -5.371 22.828 10.531 1 98.19 109 ILE B C 1
ATOM 3133 O O . ILE B 1 109 ? -5.055 22.719 9.344 1 98.19 109 ILE B O 1
ATOM 3137 N N . ALA B 1 110 ? -6.492 22.359 11.039 1 98.19 110 ALA B N 1
ATOM 3138 C CA . ALA B 1 110 ? -7.469 21.688 10.188 1 98.19 110 ALA B CA 1
ATOM 3139 C C . ALA B 1 110 ? -7.926 22.594 9.055 1 98.19 110 ALA B C 1
ATOM 3141 O O . ALA B 1 110 ? -7.949 22.188 7.891 1 98.19 110 ALA B O 1
ATOM 3142 N N . ALA B 1 111 ? -8.258 23.781 9.406 1 97.25 111 ALA B N 1
ATOM 3143 C CA . ALA B 1 111 ? -8.766 24.734 8.43 1 97.25 111 ALA B CA 1
ATOM 3144 C C . ALA B 1 111 ? -7.719 25.047 7.363 1 97.25 111 ALA B C 1
ATOM 3146 O O . ALA B 1 111 ? -8.023 25.062 6.172 1 97.25 111 ALA B O 1
ATOM 3147 N N . GLY B 1 112 ? -6.527 25.344 7.801 1 97.69 112 GLY B N 1
ATOM 3148 C CA . GLY B 1 112 ? -5.457 25.625 6.859 1 97.69 112 GLY B CA 1
ATOM 3149 C C . GLY B 1 112 ? -5.164 24.484 5.918 1 97.69 112 GLY B C 1
ATOM 3150 O O . GLY B 1 112 ? -5.012 24.688 4.711 1 97.69 112 GLY B O 1
ATOM 3151 N N . SER B 1 113 ? -5.078 23.281 6.445 1 98.25 113 SER B N 1
ATOM 3152 C CA . SER B 1 113 ? -4.84 22.094 5.625 1 98.25 113 SER B CA 1
ATOM 3153 C C . SER B 1 113 ? -5.953 21.891 4.602 1 98.25 113 SER B C 1
ATOM 3155 O O . SER B 1 113 ? -5.684 21.578 3.439 1 98.25 113 SER B O 1
ATOM 3157 N N . ALA B 1 114 ? -7.176 22.094 5.098 1 98.19 114 ALA B N 1
ATOM 3158 C CA . ALA B 1 114 ? -8.32 21.969 4.199 1 98.19 114 ALA B CA 1
ATOM 3159 C C . ALA B 1 114 ? -8.234 22.969 3.051 1 98.19 114 ALA B C 1
ATOM 3161 O O . ALA B 1 114 ? -8.539 22.625 1.902 1 98.19 114 ALA B O 1
ATOM 3162 N N . ARG B 1 115 ? -7.891 24.156 3.352 1 97.44 115 ARG B N 1
ATOM 3163 C CA . ARG B 1 115 ? -7.758 25.188 2.326 1 97.44 115 ARG B CA 1
ATOM 3164 C C . ARG B 1 115 ? -6.695 24.797 1.3 1 97.44 115 ARG B C 1
ATOM 3166 O O . ARG B 1 115 ? -6.902 24.969 0.096 1 97.44 115 ARG B O 1
ATOM 3173 N N . GLY B 1 116 ? -5.555 24.312 1.739 1 97.5 116 GLY B N 1
ATOM 3174 C CA . GLY B 1 116 ? -4.523 23.844 0.827 1 97.5 116 GLY B CA 1
ATOM 3175 C C . GLY B 1 116 ? -4.992 22.734 -0.086 1 97.5 116 GLY B C 1
ATOM 3176 O O . GLY B 1 116 ? -4.75 22.766 -1.294 1 97.5 116 GLY B O 1
ATOM 3177 N N . LEU B 1 117 ? -5.684 21.781 0.483 1 98.06 117 LEU B N 1
ATOM 3178 C CA . LEU B 1 117 ? -6.164 20.641 -0.285 1 98.06 117 LEU B CA 1
ATOM 3179 C C . LEU B 1 117 ? -7.258 21.062 -1.262 1 98.06 117 LEU B C 1
ATOM 3181 O O . LEU B 1 117 ? -7.312 20.562 -2.389 1 98.06 117 LEU B O 1
ATOM 3185 N N . ALA B 1 118 ? -8.133 21.953 -0.781 1 97.69 118 ALA B N 1
ATOM 3186 C CA . ALA B 1 118 ? -9.164 22.469 -1.676 1 97.69 118 ALA B CA 1
ATOM 3187 C C . ALA B 1 118 ? -8.547 23.156 -2.889 1 97.69 118 ALA B C 1
ATOM 3189 O O . ALA B 1 118 ? -9.031 23 -4.012 1 97.69 118 ALA B O 1
ATOM 3190 N N . TYR B 1 119 ? -7.535 23.891 -2.67 1 96.88 119 TYR B N 1
ATOM 3191 C CA . TYR B 1 119 ? -6.824 24.547 -3.76 1 96.88 119 TYR B CA 1
ATOM 3192 C C . TYR B 1 119 ? -6.297 23.531 -4.758 1 96.88 119 TYR B C 1
ATOM 3194 O O . TYR B 1 119 ? -6.484 23.688 -5.969 1 96.88 119 TYR B O 1
ATOM 3202 N N . LEU B 1 120 ? -5.656 22.453 -4.316 1 96.38 120 LEU B N 1
ATOM 3203 C CA . LEU B 1 120 ? -5.109 21.406 -5.18 1 96.38 120 LEU B CA 1
ATOM 3204 C C . LEU B 1 120 ? -6.215 20.734 -5.984 1 96.38 120 LEU B C 1
ATOM 3206 O O . LEU B 1 120 ? -6.055 20.5 -7.188 1 96.38 120 LEU B O 1
ATOM 3210 N N . HIS B 1 121 ? -7.309 20.484 -5.348 1 96.81 121 HIS B N 1
ATOM 3211 C CA . HIS B 1 121 ? -8.367 19.656 -5.922 1 96.81 121 HIS B CA 1
ATOM 3212 C C . HIS B 1 121 ? -9.273 20.484 -6.832 1 96.81 121 HIS B C 1
ATOM 3214 O O . HIS B 1 121 ? -9.883 19.938 -7.754 1 96.81 121 HIS B O 1
ATOM 3220 N N . GLU B 1 122 ? -9.375 21.734 -6.543 1 95.88 122 GLU B N 1
ATOM 3221 C CA . GLU B 1 122 ? -10.484 22.469 -7.168 1 95.88 122 GLU B CA 1
ATOM 3222 C C . GLU B 1 122 ? -9.992 23.703 -7.895 1 95.88 122 GLU B C 1
ATOM 3224 O O . GLU B 1 122 ? -10.648 24.203 -8.812 1 95.88 122 GLU B O 1
ATOM 3229 N N . ASP B 1 123 ? -8.883 24.219 -7.547 1 94.19 123 ASP B N 1
ATOM 3230 C CA . ASP B 1 123 ? -8.438 25.484 -8.125 1 94.19 123 ASP B CA 1
ATOM 3231 C C . ASP B 1 123 ? -7.273 25.266 -9.094 1 94.19 123 ASP B C 1
ATOM 3233 O O . ASP B 1 123 ? -6.973 26.141 -9.914 1 94.19 123 ASP B O 1
ATOM 3237 N N . CYS B 1 124 ? -6.586 24.156 -8.992 1 91.94 124 CYS B N 1
ATOM 3238 C CA . CYS B 1 124 ? -5.5 23.844 -9.906 1 91.94 124 CYS B CA 1
ATOM 3239 C C . CYS B 1 124 ? -6.023 23.141 -11.148 1 91.94 124 CYS B C 1
ATOM 3241 O O . CYS B 1 124 ? -6.996 22.391 -11.078 1 91.94 124 CYS B O 1
ATOM 3243 N N . HIS B 1 125 ? -5.316 23.438 -12.266 1 88.12 125 HIS B N 1
ATOM 3244 C CA . HIS B 1 125 ? -5.633 22.781 -13.531 1 88.12 125 HIS B CA 1
ATOM 3245 C C . HIS B 1 125 ? -4.363 22.359 -14.258 1 88.12 125 HIS B C 1
ATOM 3247 O O . HIS B 1 125 ? -3.605 23.188 -14.742 1 88.12 125 HIS B O 1
ATOM 3253 N N . PRO B 1 126 ? -4.18 21.047 -14.43 1 89.31 126 PRO B N 1
ATOM 3254 C CA . PRO B 1 126 ? -5.016 19.938 -13.969 1 89.31 126 PRO B CA 1
ATOM 3255 C C . PRO B 1 126 ? -5.039 19.797 -12.453 1 89.31 126 PRO B C 1
ATOM 3257 O O . PRO B 1 126 ? -4.133 20.297 -11.773 1 89.31 126 PRO B O 1
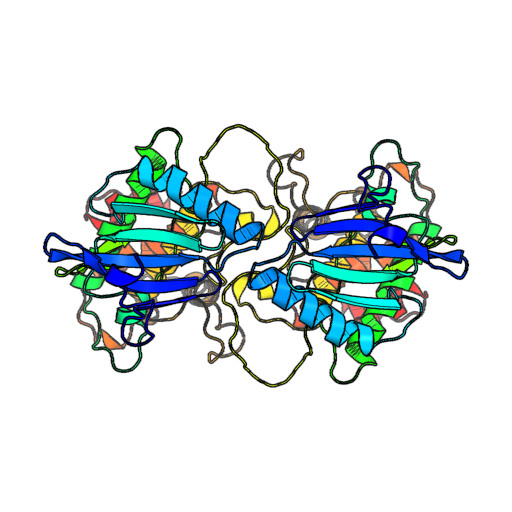ATOM 3260 N N . ARG B 1 127 ? -6.059 19.203 -11.969 1 92.81 127 ARG B N 1
ATOM 3261 C CA . ARG B 1 127 ? -6.18 18.938 -10.539 1 92.81 127 ARG B CA 1
ATOM 3262 C C . ARG B 1 127 ? -5.047 18.047 -10.047 1 92.81 127 ARG B C 1
ATOM 3264 O O . ARG B 1 127 ? -4.469 17.281 -10.828 1 92.81 127 ARG B O 1
ATOM 3271 N N . ILE B 1 128 ? -4.762 18.203 -8.828 1 94.44 128 ILE B N 1
ATOM 3272 C CA . ILE B 1 128 ? -3.643 17.469 -8.258 1 94.44 128 ILE B CA 1
ATOM 3273 C C . ILE B 1 128 ? -4.137 16.609 -7.098 1 94.44 128 ILE B C 1
ATOM 3275 O O . ILE B 1 128 ? -4.844 17.094 -6.211 1 94.44 128 ILE B O 1
ATOM 3279 N N . ILE B 1 129 ? -3.861 15.359 -7.141 1 95.38 129 ILE B N 1
ATOM 3280 C CA . ILE B 1 129 ? -4.098 14.438 -6.035 1 95.38 129 ILE B CA 1
ATOM 3281 C C . ILE B 1 129 ? -2.801 14.227 -5.254 1 95.38 129 ILE B C 1
ATOM 3283 O O . ILE B 1 129 ? -1.781 13.836 -5.828 1 95.38 129 ILE B O 1
ATOM 3287 N N . HIS B 1 130 ? -2.742 14.531 -4.016 1 95.69 130 HIS B N 1
ATOM 3288 C CA . HIS B 1 130 ? -1.527 14.484 -3.209 1 95.69 130 HIS B CA 1
ATOM 3289 C C . HIS B 1 130 ? -1.058 13.047 -3.002 1 95.69 130 HIS B C 1
ATOM 3291 O O . HIS B 1 130 ? 0.113 12.734 -3.229 1 95.69 130 HIS B O 1
ATOM 3297 N N . ARG B 1 131 ? -2.055 12.133 -2.566 1 95 131 ARG B N 1
ATOM 3298 C CA . ARG B 1 131 ? -1.891 10.68 -2.508 1 95 131 ARG B CA 1
ATOM 3299 C C . ARG B 1 131 ? -1.185 10.266 -1.222 1 95 131 ARG B C 1
ATOM 3301 O O . ARG B 1 131 ? -1.057 9.07 -0.938 1 95 131 ARG B O 1
ATOM 3308 N N . ASP B 1 132 ? -0.776 11.266 -0.378 1 95.5 132 ASP B N 1
ATOM 3309 C CA . ASP B 1 132 ? -0.127 10.914 0.881 1 95.5 132 ASP B CA 1
ATOM 3310 C C . ASP B 1 132 ? -0.385 11.977 1.946 1 95.5 132 ASP B C 1
ATOM 3312 O O . ASP B 1 132 ? 0.544 12.422 2.623 1 95.5 132 ASP B O 1
ATOM 3316 N N . ILE B 1 133 ? -1.571 12.375 2.08 1 98 133 ILE B N 1
ATOM 3317 C CA . ILE B 1 133 ? -1.971 13.281 3.145 1 98 133 ILE B CA 1
ATOM 3318 C C . ILE B 1 133 ? -1.876 12.578 4.496 1 98 133 ILE B C 1
ATOM 3320 O O . ILE B 1 133 ? -2.457 11.508 4.684 1 98 133 ILE B O 1
ATOM 3324 N N . LYS B 1 134 ? -1.079 13.094 5.367 1 97.62 134 LYS B N 1
ATOM 3325 C CA . LYS B 1 134 ? -0.9 12.578 6.723 1 97.62 134 LYS B CA 1
ATOM 3326 C C . LYS B 1 134 ? -0.33 13.648 7.645 1 97.62 134 LYS B C 1
ATOM 3328 O O . LYS B 1 134 ? 0.175 14.672 7.18 1 97.62 134 LYS B O 1
ATOM 3333 N N . SER B 1 135 ? -0.385 13.453 8.898 1 97.94 135 SER B N 1
ATOM 3334 C CA . SER B 1 135 ? -0.017 14.461 9.883 1 97.94 135 SER B CA 1
ATOM 3335 C C . SER B 1 135 ? 1.465 14.812 9.789 1 97.94 135 SER B C 1
ATOM 3337 O O . SER B 1 135 ? 1.858 15.945 10.07 1 97.94 135 SER B O 1
ATOM 3339 N N . SER B 1 136 ? 2.303 13.844 9.297 1 95.81 136 SER B N 1
ATOM 3340 C CA . SER B 1 136 ? 3.738 14.094 9.195 1 95.81 136 SER B CA 1
ATOM 3341 C C . SER B 1 136 ? 4.066 14.906 7.949 1 95.81 136 SER B C 1
ATOM 3343 O O . SER B 1 136 ? 5.191 15.383 7.793 1 95.81 136 SER B O 1
ATOM 3345 N N . ASN B 1 137 ? 3.057 15.109 7.082 1 96.12 137 ASN B N 1
ATOM 3346 C CA . ASN B 1 137 ? 3.256 15.906 5.883 1 96.12 137 ASN B CA 1
ATOM 3347 C C . ASN B 1 137 ? 2.568 17.266 5.992 1 96.12 137 ASN B C 1
ATOM 3349 O O . ASN B 1 137 ? 2.379 17.953 4.988 1 96.12 137 ASN B O 1
ATOM 3353 N N . ILE B 1 138 ? 2.113 17.594 7.156 1 98.19 138 ILE B N 1
ATOM 3354 C CA . ILE B 1 138 ? 1.568 18.906 7.453 1 98.19 138 ILE B CA 1
ATOM 3355 C C . ILE B 1 138 ? 2.516 19.656 8.391 1 98.19 138 ILE B C 1
ATOM 3357 O O . ILE B 1 138 ? 2.621 19.328 9.57 1 98.19 138 ILE B O 1
ATOM 3361 N N . LEU B 1 139 ? 3.148 20.656 7.844 1 97.94 139 LEU B N 1
ATOM 3362 C CA . LEU B 1 139 ? 4.09 21.469 8.602 1 97.94 139 LEU B CA 1
ATOM 3363 C C . LEU B 1 139 ? 3.387 22.672 9.219 1 97.94 139 LEU B C 1
ATOM 3365 O O . LEU B 1 139 ? 2.361 23.125 8.703 1 97.94 139 LEU B O 1
ATOM 3369 N N . LEU B 1 140 ? 3.955 23.109 10.312 1 98.25 140 LEU B N 1
ATOM 3370 C CA . LEU B 1 140 ? 3.367 24.234 11.023 1 98.25 140 LEU B CA 1
ATOM 3371 C C . LEU B 1 140 ? 4.352 25.391 11.109 1 98.25 140 LEU B C 1
ATOM 3373 O O . LEU B 1 140 ? 5.484 25.219 11.562 1 98.25 140 LEU B O 1
ATOM 3377 N N . ASP B 1 141 ? 3.9 26.562 10.703 1 97.19 141 ASP B N 1
ATOM 3378 C CA . ASP B 1 141 ? 4.773 27.719 10.773 1 97.19 141 ASP B CA 1
ATOM 3379 C C . ASP B 1 141 ? 4.746 28.359 12.164 1 97.19 141 ASP B C 1
ATOM 3381 O O . ASP B 1 141 ? 4.238 27.75 13.109 1 97.19 141 ASP B O 1
ATOM 3385 N N . ASP B 1 142 ? 5.27 29.578 12.281 1 96.12 142 ASP B N 1
ATOM 3386 C CA . ASP B 1 142 ? 5.438 30.25 13.57 1 96.12 142 ASP B CA 1
ATOM 3387 C C . ASP B 1 142 ? 4.086 30.531 14.219 1 96.12 142 ASP B C 1
ATOM 3389 O O . ASP B 1 142 ? 3.973 30.562 15.445 1 96.12 142 ASP B O 1
ATOM 3393 N N . ASN B 1 143 ? 3.115 30.688 13.438 1 96.69 143 ASN B N 1
ATOM 3394 C CA . ASN B 1 143 ? 1.774 30.984 13.93 1 96.69 143 ASN B CA 1
ATOM 3395 C C . ASN B 1 143 ? 0.902 29.719 13.953 1 96.69 143 ASN B C 1
ATOM 3397 O O . ASN B 1 143 ? -0.319 29.812 14.086 1 96.69 143 ASN B O 1
ATOM 3401 N N . PHE B 1 144 ? 1.473 28.562 13.633 1 97.56 144 PHE B N 1
ATOM 3402 C CA . PHE B 1 144 ? 0.814 27.266 13.609 1 97.56 144 PHE B CA 1
ATOM 3403 C C . PHE B 1 144 ? -0.199 27.188 12.477 1 97.56 144 PHE B C 1
ATOM 3405 O O . PHE B 1 144 ? -1.219 26.5 12.594 1 97.56 144 PHE B O 1
ATOM 3412 N N . GLU B 1 145 ? 0.147 27.969 11.492 1 97.25 145 GLU B N 1
ATOM 3413 C CA . GLU B 1 145 ? -0.573 27.766 10.234 1 97.25 145 GLU B CA 1
ATOM 3414 C C . GLU B 1 145 ? -0.051 26.547 9.484 1 97.25 145 GLU B C 1
ATOM 3416 O O . GLU B 1 145 ? 1.159 26.328 9.422 1 97.25 145 GLU B O 1
ATOM 3421 N N . ALA B 1 146 ? -0.969 25.844 8.945 1 98.25 146 ALA B N 1
ATOM 3422 C CA . ALA B 1 146 ? -0.617 24.562 8.312 1 98.25 146 ALA B CA 1
ATOM 3423 C C . ALA B 1 146 ? -0.132 24.781 6.883 1 98.25 146 ALA B C 1
ATOM 3425 O O . ALA B 1 146 ? -0.682 25.609 6.152 1 98.25 146 ALA B O 1
ATOM 3426 N N . GLN B 1 147 ? 0.884 24.078 6.516 1 98 147 GLN B N 1
ATOM 3427 C CA . GLN B 1 147 ? 1.365 23.984 5.145 1 98 147 GLN B CA 1
ATOM 3428 C C . GLN B 1 147 ? 1.541 22.531 4.727 1 98 147 GLN B C 1
ATOM 3430 O O . GLN B 1 147 ? 2.363 21.797 5.297 1 98 147 GLN B O 1
ATOM 3435 N N . VAL B 1 148 ? 0.756 22.094 3.762 1 97.69 148 VAL B N 1
ATOM 3436 C CA . VAL B 1 148 ? 0.869 20.734 3.25 1 97.69 148 VAL B CA 1
ATOM 3437 C C . VAL B 1 148 ? 2.186 20.578 2.492 1 97.69 148 VAL B C 1
ATOM 3439 O O . VAL B 1 148 ? 2.566 21.453 1.708 1 97.69 148 VAL B O 1
ATOM 3442 N N . ALA B 1 149 ? 2.904 19.516 2.803 1 95.19 149 ALA B N 1
ATOM 3443 C CA . ALA B 1 149 ? 4.227 19.281 2.225 1 95.19 149 ALA B CA 1
ATOM 3444 C C . ALA B 1 149 ? 4.336 17.875 1.641 1 95.19 149 ALA B C 1
ATOM 3446 O O . ALA B 1 149 ? 3.377 17.109 1.684 1 95.19 149 ALA B O 1
ATOM 3447 N N . ASP B 1 150 ? 5.445 17.578 0.993 1 92.25 150 ASP B N 1
ATOM 3448 C CA . ASP B 1 150 ? 5.82 16.281 0.437 1 92.25 150 ASP B CA 1
ATOM 3449 C C . ASP B 1 150 ? 4.887 15.875 -0.701 1 92.25 150 ASP B C 1
ATOM 3451 O O . ASP B 1 150 ? 3.98 15.062 -0.509 1 92.25 150 ASP B O 1
ATOM 3455 N N . PHE B 1 151 ? 5.148 16.297 -1.832 1 93.12 151 PHE B N 1
ATOM 3456 C CA . PHE B 1 151 ? 4.355 16.031 -3.025 1 93.12 151 PHE B CA 1
ATOM 3457 C C . PHE B 1 151 ? 4.996 14.938 -3.865 1 93.12 151 PHE B C 1
ATOM 3459 O O . PHE B 1 151 ? 4.75 14.844 -5.07 1 93.12 151 PHE B O 1
ATOM 3466 N N . GLY B 1 152 ? 5.828 14.18 -3.27 1 89.62 152 GLY B N 1
ATOM 3467 C CA . GLY B 1 152 ? 6.551 13.133 -3.979 1 89.62 152 GLY B CA 1
ATOM 3468 C C . GLY B 1 152 ? 5.637 12.102 -4.605 1 89.62 152 GLY B C 1
ATOM 3469 O O . GLY B 1 152 ? 5.977 11.508 -5.633 1 89.62 152 GLY B O 1
ATOM 3470 N N . LEU B 1 153 ? 4.52 11.859 -4.051 1 90 153 LEU B N 1
ATOM 3471 C CA . LEU B 1 153 ? 3.592 10.852 -4.551 1 90 153 LEU B CA 1
ATOM 3472 C C . LEU B 1 153 ? 2.457 11.5 -5.336 1 90 153 LEU B C 1
ATOM 3474 O O . LEU B 1 153 ? 1.591 10.812 -5.875 1 90 153 LEU B O 1
ATOM 3478 N N . ALA B 1 154 ? 2.498 12.789 -5.406 1 92 154 ALA B N 1
ATOM 3479 C CA . ALA B 1 154 ? 1.398 13.523 -6.027 1 92 154 ALA B CA 1
ATOM 3480 C C . ALA B 1 154 ? 1.295 13.195 -7.512 1 92 154 ALA B C 1
ATOM 3482 O O . ALA B 1 154 ? 2.285 12.82 -8.141 1 92 154 ALA B O 1
ATOM 3483 N N . ARG B 1 155 ? 0.065 13.289 -7.953 1 89.69 155 ARG B N 1
ATOM 3484 C CA . ARG B 1 155 ? -0.216 13.023 -9.359 1 89.69 155 ARG B CA 1
ATOM 3485 C C . ARG B 1 155 ? -1.171 14.062 -9.938 1 89.69 155 ARG B C 1
ATOM 3487 O O . ARG B 1 155 ? -2.043 14.57 -9.227 1 89.69 155 ARG B O 1
ATOM 3494 N N . LEU B 1 156 ? -0.932 14.312 -11.203 1 86.81 156 LEU B N 1
ATOM 3495 C CA . LEU B 1 156 ? -1.914 15.109 -11.93 1 86.81 156 LEU B CA 1
ATOM 3496 C C . LEU B 1 156 ? -3.137 14.266 -12.289 1 86.81 156 LEU B C 1
ATOM 3498 O O . LEU B 1 156 ? -3 13.125 -12.727 1 86.81 156 LEU B O 1
ATOM 3502 N N . ALA B 1 157 ? -4.324 14.688 -11.852 1 78 157 ALA B N 1
ATOM 3503 C CA . ALA B 1 157 ? -5.559 13.953 -12.117 1 78 157 ALA B CA 1
ATOM 3504 C C . ALA B 1 157 ? -5.812 13.828 -13.609 1 78 157 ALA B C 1
ATOM 3506 O O . ALA B 1 157 ? -5.949 14.836 -14.312 1 78 157 ALA B O 1
ATOM 3507 N N . GLU B 1 158 ? -4.734 13.43 -14.383 1 67.12 158 GLU B N 1
ATOM 3508 C CA . GLU B 1 158 ? -4.941 13.375 -15.828 1 67.12 158 GLU B CA 1
ATOM 3509 C C . GLU B 1 158 ? -5.832 12.195 -16.219 1 67.12 158 GLU B C 1
ATOM 3511 O O . GLU B 1 158 ? -5.949 11.227 -15.461 1 67.12 158 GLU B O 1
ATOM 3516 N N . ASN B 1 159 ? -6.789 12.445 -17.328 1 52.91 159 ASN B N 1
ATOM 3517 C CA . ASN B 1 159 ? -7.629 11.453 -18 1 52.91 159 ASN B CA 1
ATOM 3518 C C . ASN B 1 159 ? -6.832 10.203 -18.359 1 52.91 159 ASN B C 1
ATOM 3520 O O . ASN B 1 159 ? -7.398 9.234 -18.875 1 52.91 159 ASN B O 1
ATOM 3524 N N . ASP B 1 160 ? -5.512 10.359 -18.453 1 46.59 160 ASP B N 1
ATOM 3525 C CA . ASP B 1 160 ? -4.844 9.367 -19.297 1 46.59 160 ASP B CA 1
ATOM 3526 C C . ASP B 1 160 ? -4.438 8.148 -18.469 1 46.59 160 ASP B C 1
ATOM 3528 O O . ASP B 1 160 ? -3.996 8.273 -17.328 1 46.59 160 ASP B O 1
ATOM 3532 N N . VAL B 1 161 ? -4.906 7.004 -18.75 1 47.94 161 VAL B N 1
ATOM 3533 C CA . VAL B 1 161 ? -4.766 5.613 -18.328 1 47.94 161 VAL B CA 1
ATOM 3534 C C . VAL B 1 161 ? -3.295 5.211 -18.344 1 47.94 161 VAL B C 1
ATOM 3536 O O . VAL B 1 161 ? -2.748 4.875 -19.406 1 47.94 161 VAL B O 1
ATOM 3539 N N . THR B 1 162 ? -2.293 6.055 -18.188 1 47.22 162 THR B N 1
ATOM 3540 C CA . THR B 1 162 ? -0.938 5.535 -18.359 1 47.22 162 THR B CA 1
ATOM 3541 C C . THR B 1 162 ? -0.706 4.328 -17.453 1 47.22 162 THR B C 1
ATOM 3543 O O . THR B 1 162 ? -1.549 4.004 -16.609 1 47.22 162 THR B O 1
ATOM 3546 N N . HIS B 1 163 ? 0.692 3.781 -17.531 1 51.66 163 HIS B N 1
ATOM 3547 C CA . HIS B 1 163 ? 1.272 2.615 -16.875 1 51.66 163 HIS B CA 1
ATOM 3548 C C . HIS B 1 163 ? 0.953 2.607 -15.375 1 51.66 163 HIS B C 1
ATOM 3550 O O . HIS B 1 163 ? 1.256 3.57 -14.672 1 51.66 163 HIS B O 1
ATOM 3556 N N . VAL B 1 164 ? -0.138 2.006 -14.977 1 56.56 164 VAL B N 1
ATOM 3557 C CA . VAL B 1 164 ? -0.653 1.952 -13.609 1 56.56 164 VAL B CA 1
ATOM 3558 C C . VAL B 1 164 ? 0.176 0.973 -12.781 1 56.56 164 VAL B C 1
ATOM 3560 O O . VAL B 1 164 ? 0.322 -0.194 -13.156 1 56.56 164 VAL B O 1
ATOM 3563 N N . SER B 1 165 ? 1.214 1.521 -12.07 1 73.06 165 SER B N 1
ATOM 3564 C CA . SER B 1 165 ? 1.853 0.694 -11.047 1 73.06 165 SER B CA 1
ATOM 3565 C C . SER B 1 165 ? 0.819 -0.067 -10.227 1 73.06 165 SER B C 1
ATOM 3567 O O . SER B 1 165 ? -0.247 0.466 -9.914 1 73.06 165 SER B O 1
ATOM 3569 N N . THR B 1 166 ? 1.088 -1.395 -10.094 1 82.62 166 THR B N 1
ATOM 3570 C CA . THR B 1 166 ? 0.216 -2.209 -9.258 1 82.62 166 THR B CA 1
ATOM 3571 C C . THR B 1 166 ? 0.643 -2.123 -7.793 1 82.62 166 THR B C 1
ATOM 3573 O O . THR B 1 166 ? 0.007 -2.719 -6.922 1 82.62 166 THR B O 1
ATOM 3576 N N . ARG B 1 167 ? 1.704 -1.308 -7.594 1 85 167 ARG B N 1
ATOM 3577 C CA . ARG B 1 167 ? 2.193 -1.156 -6.227 1 85 167 ARG B CA 1
ATOM 3578 C C . ARG B 1 167 ? 1.312 -0.201 -5.43 1 85 167 ARG B C 1
ATOM 3580 O O . ARG B 1 167 ? 0.885 0.834 -5.949 1 85 167 ARG B O 1
ATOM 3587 N N . VAL B 1 168 ? 1.155 -0.508 -4.258 1 88.38 168 VAL B N 1
ATOM 3588 C CA . VAL B 1 168 ? 0.373 0.347 -3.371 1 88.38 168 VAL B CA 1
ATOM 3589 C C . VAL B 1 168 ? 1.26 1.454 -2.805 1 88.38 168 VAL B C 1
ATOM 3591 O O . VAL B 1 168 ? 2.346 1.184 -2.287 1 88.38 168 VAL B O 1
ATOM 3594 N N . MET B 1 169 ? 0.807 2.666 -3.016 1 88.5 169 MET B N 1
ATOM 3595 C CA . MET B 1 169 ? 1.518 3.814 -2.463 1 88.5 169 MET B CA 1
ATOM 3596 C C . MET B 1 169 ? 0.734 4.438 -1.313 1 88.5 169 MET B C 1
ATOM 3598 O O . MET B 1 169 ? -0.49 4.309 -1.247 1 88.5 169 MET B O 1
ATOM 3602 N N . GLY B 1 170 ? 1.468 5.07 -0.38 1 91.06 170 GLY B N 1
ATOM 3603 C CA . GLY B 1 170 ? 0.827 5.75 0.733 1 91.06 170 GLY B CA 1
ATOM 3604 C C . GLY B 1 170 ? 1.252 5.211 2.086 1 91.06 170 GLY B C 1
ATOM 3605 O O . GLY B 1 170 ? 2.279 4.543 2.199 1 91.06 170 GLY B O 1
ATOM 3606 N N . THR B 1 171 ? 0.485 5.602 3.1 1 93.69 171 THR B N 1
ATOM 3607 C CA . THR B 1 171 ? 0.852 5.309 4.48 1 93.69 171 THR B CA 1
ATOM 3608 C C . THR B 1 171 ? -0.281 4.578 5.195 1 93.69 171 THR B C 1
ATOM 3610 O O . THR B 1 171 ? -1.45 4.938 5.047 1 93.69 171 THR B O 1
ATOM 3613 N N . PHE B 1 172 ? 0.096 3.58 6.023 1 92.56 172 PHE B N 1
ATOM 3614 C CA . PHE B 1 172 ? -0.886 2.826 6.797 1 92.56 172 PHE B CA 1
ATOM 3615 C C . PHE B 1 172 ? -1.729 3.756 7.66 1 92.56 172 PHE B C 1
ATOM 3617 O O . PHE B 1 172 ? -1.202 4.688 8.273 1 92.56 172 PHE B O 1
ATOM 3624 N N . GLY B 1 173 ? -2.934 3.49 7.711 1 93.88 173 GLY B N 1
ATOM 3625 C CA . GLY B 1 173 ? -3.855 4.254 8.539 1 93.88 173 GLY B CA 1
ATOM 3626 C C . GLY B 1 173 ? -4.551 5.367 7.777 1 93.88 173 GLY B C 1
ATOM 3627 O O . GLY B 1 173 ? -5.625 5.824 8.172 1 93.88 173 GLY B O 1
ATOM 3628 N N . TYR B 1 174 ? -3.936 5.758 6.668 1 96.5 174 TYR B N 1
ATOM 3629 C CA . TYR B 1 174 ? -4.48 6.895 5.934 1 96.5 174 TYR B CA 1
ATOM 3630 C C . TYR B 1 174 ? -5.055 6.453 4.594 1 96.5 174 TYR B C 1
ATOM 3632 O O . TYR B 1 174 ? -5.707 7.238 3.9 1 96.5 174 TYR B O 1
ATOM 3640 N N . LEU B 1 175 ? -4.84 5.227 4.25 1 94.12 175 LEU B N 1
ATOM 3641 C CA . LEU B 1 175 ? -5.191 4.738 2.918 1 94.12 175 LEU B CA 1
ATOM 3642 C C . LEU B 1 175 ? -6.699 4.586 2.773 1 94.12 175 LEU B C 1
ATOM 3644 O O . LEU B 1 175 ? -7.336 3.895 3.57 1 94.12 175 LEU B O 1
ATOM 3648 N N . ALA B 1 176 ? -7.23 5.191 1.705 1 93.38 176 ALA B N 1
ATOM 3649 C CA . ALA B 1 176 ? -8.648 5.023 1.413 1 93.38 176 ALA B CA 1
ATOM 3650 C C . ALA B 1 176 ? -8.961 3.584 1.015 1 93.38 176 ALA B C 1
ATOM 3652 O O . ALA B 1 176 ? -8.195 2.959 0.275 1 93.38 176 ALA B O 1
ATOM 3653 N N . PRO B 1 177 ? -10.078 3.086 1.475 1 89 177 PRO B N 1
ATOM 3654 C CA . PRO B 1 177 ? -10.414 1.683 1.223 1 89 177 PRO B CA 1
ATOM 3655 C C . PRO B 1 177 ? -10.523 1.36 -0.266 1 89 177 PRO B C 1
ATOM 3657 O O . PRO B 1 177 ? -10.031 0.319 -0.713 1 89 177 PRO B O 1
ATOM 3660 N N . GLU B 1 178 ? -11.18 2.213 -1.053 1 87.19 178 GLU B N 1
ATOM 3661 C CA . GLU B 1 178 ? -11.328 1.942 -2.479 1 87.19 178 GLU B CA 1
ATOM 3662 C C . GLU B 1 178 ? -9.977 1.967 -3.189 1 87.19 178 GLU B C 1
ATOM 3664 O O . GLU B 1 178 ? -9.75 1.196 -4.125 1 87.19 178 GLU B O 1
ATOM 3669 N N . TYR B 1 179 ? -9.156 2.832 -2.799 1 90 179 TYR B N 1
ATOM 3670 C CA . TYR B 1 179 ? -7.812 2.877 -3.363 1 90 179 TYR B CA 1
ATOM 3671 C C . TYR B 1 179 ? -7.035 1.613 -3.018 1 90 179 TYR B C 1
ATOM 3673 O O . TYR B 1 179 ? -6.387 1.02 -3.883 1 90 179 TYR B O 1
ATOM 3681 N N . ALA B 1 180 ? -7.102 1.189 -1.798 1 87.44 180 ALA B N 1
ATOM 3682 C CA . ALA B 1 180 ? -6.395 -0.007 -1.343 1 87.44 180 ALA B CA 1
ATOM 3683 C C . ALA B 1 180 ? -6.859 -1.241 -2.109 1 87.44 180 ALA B C 1
ATOM 3685 O O . ALA B 1 180 ? -6.062 -2.139 -2.395 1 87.44 180 ALA B O 1
ATOM 3686 N N . SER B 1 181 ? -8.109 -1.262 -2.477 1 85.56 181 SER B N 1
ATOM 3687 C CA . SER B 1 181 ? -8.68 -2.467 -3.068 1 85.56 181 SER B CA 1
ATOM 3688 C C . SER B 1 181 ? -8.523 -2.461 -4.586 1 85.56 181 SER B C 1
ATOM 3690 O O . SER B 1 181 ? -8.383 -3.52 -5.203 1 85.56 181 SER B O 1
ATOM 3692 N N . THR B 1 182 ? -8.562 -1.225 -5.184 1 85.69 182 THR B N 1
ATOM 3693 C CA . THR B 1 182 ? -8.656 -1.204 -6.637 1 85.69 182 THR B CA 1
ATOM 3694 C C . THR B 1 182 ? -7.5 -0.418 -7.246 1 85.69 182 THR B C 1
ATOM 3696 O O . THR B 1 182 ? -7.258 -0.498 -8.453 1 85.69 182 THR B O 1
ATOM 3699 N N . GLY B 1 183 ? -6.938 0.366 -6.469 1 87.19 183 GLY B N 1
ATOM 3700 C CA . GLY B 1 183 ? -5.914 1.248 -7.008 1 87.19 183 GLY B CA 1
ATOM 3701 C C . GLY B 1 183 ? -6.48 2.504 -7.641 1 87.19 183 GLY B C 1
ATOM 3702 O O . GLY B 1 183 ? -5.727 3.369 -8.094 1 87.19 183 GLY B O 1
ATOM 3703 N N . LYS B 1 184 ? -7.758 2.58 -7.648 1 85.12 184 LYS B N 1
ATOM 3704 C CA . LYS B 1 184 ? -8.375 3.787 -8.195 1 85.12 184 LYS B CA 1
ATOM 3705 C C . LYS B 1 184 ? -8.148 4.984 -7.277 1 85.12 184 LYS B C 1
ATOM 3707 O O . LYS B 1 184 ? -8.547 4.965 -6.113 1 85.12 184 LYS B O 1
ATOM 3712 N N . LEU B 1 185 ? -7.52 5.969 -7.863 1 89.94 185 LEU B N 1
ATOM 3713 C CA . LEU B 1 185 ? -7.141 7.164 -7.113 1 89.94 185 LEU B CA 1
ATOM 3714 C C . LEU B 1 185 ? -7.938 8.375 -7.578 1 89.94 185 LEU B C 1
ATOM 3716 O O . LEU B 1 185 ? -7.984 8.672 -8.773 1 89.94 185 LEU B O 1
ATOM 3720 N N . THR B 1 186 ? -8.625 9.031 -6.703 1 91.69 186 THR B N 1
ATOM 3721 C CA . THR B 1 186 ? -9.328 10.289 -6.949 1 91.69 186 THR B CA 1
ATOM 3722 C C . THR B 1 186 ? -9.062 11.281 -5.824 1 91.69 186 THR B C 1
ATOM 3724 O O . THR B 1 186 ? -8.367 10.969 -4.855 1 91.69 186 THR B O 1
ATOM 3727 N N . GLU B 1 187 ? -9.602 12.453 -5.988 1 95.88 187 GLU B N 1
ATOM 3728 C CA . GLU B 1 187 ? -9.477 13.453 -4.93 1 95.88 187 GLU B CA 1
ATOM 3729 C C . GLU B 1 187 ? -10.109 12.961 -3.633 1 95.88 187 GLU B C 1
ATOM 3731 O O . GLU B 1 187 ? -9.719 13.375 -2.543 1 95.88 187 GLU B O 1
ATOM 3736 N N . LYS B 1 188 ? -11.062 12 -3.77 1 96.62 188 LYS B N 1
ATOM 3737 C CA . LYS B 1 188 ? -11.766 11.477 -2.598 1 96.62 188 LYS B CA 1
ATOM 3738 C C . LYS B 1 188 ? -10.828 10.633 -1.734 1 96.62 188 LYS B C 1
ATOM 3740 O O . LYS B 1 188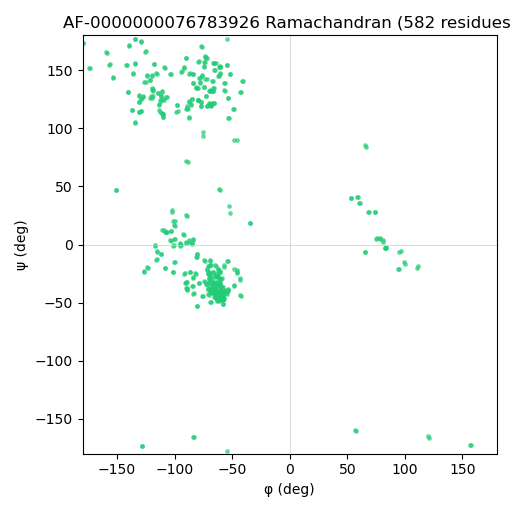 ? -11.094 10.422 -0.548 1 96.62 188 LYS B O 1
ATOM 3745 N N . SER B 1 189 ? -9.789 10.102 -2.379 1 96 189 SER B N 1
ATOM 3746 C CA . SER B 1 189 ? -8.766 9.398 -1.606 1 96 189 SER B CA 1
ATOM 3747 C C . SER B 1 189 ? -8.047 10.336 -0.648 1 96 189 SER B C 1
ATOM 3749 O O . SER B 1 189 ? -7.816 9.992 0.513 1 96 189 SER B O 1
ATOM 3751 N N . ASP B 1 190 ? -7.758 11.57 -1.144 1 98.12 190 ASP B N 1
ATOM 3752 C CA . ASP B 1 190 ? -7.172 12.602 -0.288 1 98.12 190 ASP B CA 1
ATOM 3753 C C . ASP B 1 190 ? -8.141 13.008 0.819 1 98.12 190 ASP B C 1
ATOM 3755 O O . ASP B 1 190 ? -7.727 13.258 1.953 1 98.12 190 ASP B O 1
ATOM 3759 N N . VAL B 1 191 ? -9.391 13.07 0.426 1 98.56 191 VAL B N 1
ATOM 3760 C CA . VAL B 1 191 ? -10.414 13.469 1.382 1 98.56 191 VAL B CA 1
ATOM 3761 C C . VAL B 1 191 ? -10.469 12.461 2.533 1 98.56 191 VAL B C 1
ATOM 3763 O O . VAL B 1 191 ? -10.57 12.852 3.699 1 98.56 191 VAL B O 1
ATOM 3766 N N . PHE B 1 192 ? -10.398 11.195 2.203 1 98 192 PHE B N 1
ATOM 3767 C CA . PHE B 1 192 ? -10.359 10.164 3.236 1 98 192 PHE B CA 1
ATOM 3768 C C . PHE B 1 192 ? -9.172 10.375 4.164 1 98 192 PHE B C 1
ATOM 3770 O O . PHE B 1 192 ? -9.328 10.398 5.387 1 98 192 PHE B O 1
ATOM 3777 N N . SER B 1 193 ? -7.973 10.531 3.594 1 98.38 193 SER B N 1
ATOM 3778 C CA . SER B 1 193 ? -6.758 10.742 4.375 1 98.38 193 SER B CA 1
ATOM 3779 C C . SER B 1 193 ? -6.883 11.953 5.281 1 98.38 193 SER B C 1
ATOM 3781 O O . SER B 1 193 ? -6.449 11.922 6.438 1 98.38 193 SER B O 1
ATOM 3783 N N . PHE B 1 194 ? -7.48 13.016 4.742 1 98.75 194 PHE B N 1
ATOM 3784 C CA . PHE B 1 194 ? -7.688 14.219 5.539 1 98.75 194 PHE B CA 1
ATOM 3785 C C . PHE B 1 194 ? -8.641 13.945 6.695 1 98.75 194 PHE B C 1
ATOM 3787 O O . PHE B 1 194 ? -8.469 14.484 7.789 1 98.75 194 PHE B O 1
ATOM 3794 N N . GLY B 1 195 ? -9.672 13.148 6.402 1 98.5 195 GLY B N 1
ATOM 3795 C CA . GLY B 1 195 ? -10.562 12.734 7.48 1 98.5 195 GLY B CA 1
ATOM 3796 C C . GLY B 1 195 ? -9.828 12.078 8.633 1 98.5 195 GLY B C 1
ATOM 3797 O O . GLY B 1 195 ? -10.156 12.305 9.797 1 98.5 195 GLY B O 1
ATOM 3798 N N . VAL B 1 196 ? -8.852 11.273 8.297 1 98.31 196 VAL B N 1
ATOM 3799 C CA . VAL B 1 196 ? -8.055 10.617 9.328 1 98.31 196 VAL B CA 1
ATOM 3800 C C . VAL B 1 196 ? -7.254 11.664 10.102 1 98.31 196 VAL B C 1
ATOM 3802 O O . VAL B 1 196 ? -7.141 11.586 11.328 1 98.31 196 VAL B O 1
ATOM 3805 N N . VAL B 1 197 ? -6.73 12.641 9.414 1 98.75 197 VAL B N 1
ATOM 3806 C CA . VAL B 1 197 ? -6.023 13.742 10.055 1 98.75 197 VAL B CA 1
ATOM 3807 C C . VAL B 1 197 ? -6.949 14.453 11.039 1 98.75 197 VAL B C 1
ATOM 3809 O O . VAL B 1 197 ? -6.555 14.758 12.164 1 98.75 197 VAL B O 1
ATOM 3812 N N . LEU B 1 198 ? -8.172 14.711 10.586 1 98.38 198 LEU B N 1
ATOM 3813 C CA . LEU B 1 198 ? -9.148 15.328 11.477 1 98.38 198 LEU B CA 1
ATOM 3814 C C . LEU B 1 198 ? -9.367 14.477 12.719 1 98.38 198 LEU B C 1
ATOM 3816 O O . LEU B 1 198 ? -9.422 14.992 13.836 1 98.38 198 LEU B O 1
ATOM 3820 N N . LEU B 1 199 ? -9.477 13.195 12.516 1 98 199 LEU B N 1
ATOM 3821 C CA . LEU B 1 199 ? -9.68 12.297 13.641 1 98 199 LEU B CA 1
ATOM 3822 C C . LEU B 1 199 ? -8.516 12.375 14.625 1 98 199 LEU B C 1
ATOM 3824 O O . LEU B 1 199 ? -8.719 12.312 15.836 1 98 199 LEU B O 1
ATOM 3828 N N . GLU B 1 200 ? -7.332 12.477 14.094 1 98.56 200 GLU B N 1
ATOM 3829 C CA . GLU B 1 200 ? -6.176 12.648 14.969 1 98.56 200 GLU B CA 1
ATOM 3830 C C . GLU B 1 200 ? -6.309 13.898 15.828 1 98.56 200 GLU B C 1
ATOM 3832 O O . GLU B 1 200 ? -6.039 13.867 17.031 1 98.56 200 GLU B O 1
ATOM 3837 N N . LEU B 1 201 ? -6.723 14.969 15.234 1 98.44 201 LEU B N 1
ATOM 3838 C CA . LEU B 1 201 ? -6.859 16.234 15.93 1 98.44 201 LEU B CA 1
ATOM 3839 C C . LEU B 1 201 ? -7.953 16.172 16.984 1 98.44 201 LEU B C 1
ATOM 3841 O O . LEU B 1 201 ? -7.844 16.797 18.047 1 98.44 201 LEU B O 1
ATOM 3845 N N . ILE B 1 202 ? -8.977 15.414 16.719 1 97.5 202 ILE B N 1
ATOM 3846 C CA . ILE B 1 202 ? -10.117 15.281 17.625 1 97.5 202 ILE B CA 1
ATOM 3847 C C . ILE B 1 202 ? -9.75 14.391 18.797 1 97.5 202 ILE B C 1
ATOM 3849 O O . ILE B 1 202 ? -10 14.742 19.953 1 97.5 202 ILE B O 1
ATOM 3853 N N . THR B 1 203 ? -9.078 13.266 18.5 1 97.25 203 THR B N 1
ATOM 3854 C CA . THR B 1 203 ? -8.969 12.188 19.484 1 97.25 203 THR B CA 1
ATOM 3855 C C . THR B 1 203 ? -7.605 12.211 20.156 1 97.25 203 THR B C 1
ATOM 3857 O O . THR B 1 203 ? -7.434 11.633 21.234 1 97.25 203 THR B O 1
ATOM 3860 N N . GLY B 1 204 ? -6.633 12.812 19.453 1 97.38 204 GLY B N 1
ATOM 3861 C CA . GLY B 1 204 ? -5.266 12.727 19.938 1 97.38 204 GLY B CA 1
ATOM 3862 C C . GLY B 1 204 ? -4.629 11.367 19.703 1 97.38 204 GLY B C 1
ATOM 3863 O O . GLY B 1 204 ? -3.514 11.117 20.172 1 97.38 204 GLY B O 1
ATOM 3864 N N . ARG B 1 205 ? -5.309 10.492 19.031 1 96.25 205 ARG B N 1
ATOM 3865 C CA . ARG B 1 205 ? -4.809 9.148 18.766 1 96.25 205 ARG B CA 1
ATOM 3866 C C . ARG B 1 205 ? -4.098 9.086 17.422 1 96.25 205 ARG B C 1
ATOM 3868 O O . ARG B 1 205 ? -4.414 9.852 16.5 1 96.25 205 ARG B O 1
ATOM 3875 N N . LYS B 1 206 ? -3.115 8.211 17.359 1 96.31 206 LYS B N 1
ATOM 3876 C CA . LYS B 1 206 ? -2.438 7.977 16.094 1 96.31 206 LYS B CA 1
ATOM 3877 C C . LYS B 1 206 ? -3.307 7.152 15.148 1 96.31 206 LYS B C 1
ATOM 3879 O O . LYS B 1 206 ? -4.176 6.398 15.594 1 96.31 206 LYS B O 1
ATOM 3884 N N . PRO B 1 207 ? -3.105 7.32 13.852 1 96.06 207 PRO B N 1
ATOM 3885 C CA . PRO B 1 207 ? -3.912 6.57 12.891 1 96.06 207 PRO B CA 1
ATOM 3886 C C . PRO B 1 207 ? -3.811 5.059 13.086 1 96.06 207 PRO B C 1
ATOM 3888 O O . PRO B 1 207 ? -4.797 4.34 12.906 1 96.06 207 PRO B O 1
ATOM 3891 N N . VAL B 1 208 ? -2.592 4.645 13.367 1 94.38 208 VAL B N 1
ATOM 3892 C CA . VAL B 1 208 ? -2.338 3.248 13.711 1 94.38 208 VAL B CA 1
ATOM 3893 C C . VAL B 1 208 ? -1.529 3.174 15 1 94.38 208 VAL B C 1
ATOM 3895 O O . VAL B 1 208 ? -0.494 3.832 15.133 1 94.38 208 VAL B O 1
ATOM 3898 N N . ASP B 1 209 ? -2.012 2.48 15.922 1 91.12 209 ASP B N 1
ATOM 3899 C CA . ASP B 1 209 ? -1.35 2.314 17.203 1 91.12 209 ASP B CA 1
ATOM 3900 C C . ASP B 1 209 ? -1.35 0.85 17.641 1 91.12 209 ASP B C 1
ATOM 3902 O O . ASP B 1 209 ? -2.348 0.352 18.172 1 91.12 209 ASP B O 1
ATOM 3906 N N . SER B 1 210 ? -0.271 0.208 17.547 1 82.31 210 SER B N 1
ATOM 3907 C CA . SER B 1 210 ? -0.159 -1.228 17.797 1 82.31 210 SER B CA 1
ATOM 3908 C C . SER B 1 210 ? -0.236 -1.548 19.281 1 82.31 210 SER B C 1
ATOM 3910 O O . SER B 1 210 ? -0.408 -2.707 19.656 1 82.31 210 SER B O 1
ATOM 3912 N N . SER B 1 211 ? -0.105 -0.555 20.094 1 84.38 211 SER B N 1
ATOM 3913 C CA . SER B 1 211 ? -0.15 -0.776 21.531 1 84.38 211 SER B CA 1
ATOM 3914 C C . SER B 1 211 ? -1.588 -0.885 22.031 1 84.38 211 SER B C 1
ATOM 3916 O O . SER B 1 211 ? -1.828 -1.313 23.156 1 84.38 211 SER B O 1
ATOM 3918 N N . ARG B 1 212 ? -2.482 -0.556 21.188 1 85.25 212 ARG B N 1
ATOM 3919 C CA . ARG B 1 212 ? -3.891 -0.619 21.562 1 85.25 212 ARG B CA 1
ATOM 3920 C C . ARG B 1 212 ? -4.41 -2.051 21.5 1 85.25 212 ARG B C 1
ATOM 3922 O O . ARG B 1 212 ? -3.816 -2.904 20.828 1 85.25 212 ARG B O 1
ATOM 3929 N N . PRO B 1 213 ? -5.484 -2.373 22.203 1 80.62 213 PRO B N 1
ATOM 3930 C CA . PRO B 1 213 ? -6.082 -3.707 22.125 1 80.62 213 PRO B CA 1
ATOM 3931 C C . PRO B 1 213 ? -6.422 -4.117 20.703 1 80.62 213 PRO B C 1
ATOM 3933 O O . PRO B 1 213 ? -6.629 -3.258 19.844 1 80.62 213 PRO B O 1
ATOM 3936 N N . LEU B 1 214 ? -6.449 -5.414 20.531 1 76.06 214 LEU B N 1
ATOM 3937 C CA . LEU B 1 214 ? -6.762 -5.969 19.219 1 76.06 214 LEU B CA 1
ATOM 3938 C C . LEU B 1 214 ? -8.078 -5.414 18.703 1 76.06 214 LEU B C 1
ATOM 3940 O O . LEU B 1 214 ? -9.078 -5.387 19.422 1 76.06 214 LEU B O 1
ATOM 3944 N N . GLY B 1 215 ? -8.023 -4.879 17.531 1 76.81 215 GLY B N 1
ATOM 3945 C CA . GLY B 1 215 ? -9.219 -4.336 16.922 1 76.81 215 GLY B CA 1
ATOM 3946 C C . GLY B 1 215 ? -9.328 -2.83 17.047 1 76.81 215 GLY B C 1
ATOM 3947 O O . GLY B 1 215 ? -10.141 -2.199 16.359 1 76.81 215 GLY B O 1
ATOM 3948 N N . ASP B 1 216 ? -8.531 -2.324 17.953 1 84 216 ASP B N 1
ATOM 3949 C CA . ASP B 1 216 ? -8.602 -0.885 18.172 1 84 216 ASP B CA 1
ATOM 3950 C C . ASP B 1 216 ? -7.348 -0.183 17.656 1 84 216 ASP B C 1
ATOM 3952 O O . ASP B 1 216 ? -7.113 0.986 17.969 1 84 216 ASP B O 1
ATOM 3956 N N . GLU B 1 217 ? -6.617 -0.905 16.922 1 90 217 GLU B N 1
ATOM 3957 C CA . GLU B 1 217 ? -5.34 -0.358 16.484 1 90 217 GLU B CA 1
ATOM 3958 C C . GLU B 1 217 ? -5.543 0.728 15.43 1 90 217 GLU B C 1
ATOM 3960 O O . GLU B 1 217 ? -4.777 1.69 15.367 1 90 217 GLU B O 1
ATOM 3965 N N . SER B 1 218 ? -6.566 0.505 14.641 1 92.69 218 SER B N 1
ATOM 3966 C CA . SER B 1 218 ? -6.898 1.47 13.594 1 92.69 218 SER B CA 1
ATOM 3967 C C . SER B 1 218 ? -7.824 2.561 14.125 1 92.69 218 SER B C 1
ATOM 3969 O O . SER B 1 218 ? -8.914 2.27 14.625 1 92.69 218 SER B O 1
ATOM 3971 N N . LEU B 1 219 ? -7.383 3.756 14.008 1 95.69 219 LEU B N 1
ATOM 3972 C CA . LEU B 1 219 ? -8.18 4.887 14.477 1 95.69 219 LEU B CA 1
ATOM 3973 C C . LEU B 1 219 ? -9.539 4.914 13.789 1 95.69 219 LEU B C 1
ATOM 3975 O O . LEU B 1 219 ? -10.57 5.109 14.445 1 95.69 219 LEU B O 1
ATOM 3979 N N . VAL B 1 220 ? -9.555 4.68 12.508 1 94.62 220 VAL B N 1
ATOM 3980 C CA . VAL B 1 220 ? -10.789 4.711 11.719 1 94.62 220 VAL B CA 1
ATOM 3981 C C . VAL B 1 220 ? -11.75 3.631 12.219 1 94.62 220 VAL B C 1
ATOM 3983 O O . VAL B 1 220 ? -12.93 3.9 12.453 1 94.62 220 VAL B O 1
ATOM 3986 N N . GLU B 1 221 ? -11.25 2.469 12.438 1 89.5 221 GLU B N 1
ATOM 3987 C CA . GLU B 1 221 ? -12.094 1.376 12.906 1 89.5 221 GLU B CA 1
ATOM 3988 C C . GLU B 1 221 ? -12.609 1.64 14.32 1 89.5 221 GLU B C 1
ATOM 3990 O O . GLU B 1 221 ? -13.758 1.322 14.633 1 89.5 221 GLU B O 1
ATOM 3995 N N . TRP B 1 222 ? -11.75 2.141 15.125 1 91.19 222 TRP B N 1
ATOM 3996 C CA . TRP B 1 222 ? -12.148 2.473 16.484 1 91.19 222 TRP B CA 1
ATOM 3997 C C . TRP B 1 222 ? -13.281 3.488 16.5 1 91.19 222 TRP B C 1
ATOM 3999 O O . TRP B 1 222 ? -14.273 3.314 17.219 1 91.19 222 TRP B O 1
ATOM 4009 N N . VAL B 1 223 ? -13.148 4.516 15.719 1 92.5 223 VAL B N 1
ATOM 4010 C CA . VAL B 1 223 ? -14.164 5.562 15.656 1 92.5 223 VAL B CA 1
ATOM 4011 C C . VAL B 1 223 ? -15.469 4.988 15.109 1 92.5 223 VAL B C 1
ATOM 4013 O O . VAL B 1 223 ? -16.547 5.312 15.602 1 92.5 223 VAL B O 1
ATOM 4016 N N . ARG B 1 224 ? -15.367 4.16 14.141 1 87.12 224 ARG B N 1
ATOM 4017 C CA . ARG B 1 224 ? -16.547 3.549 13.547 1 87.12 224 ARG B CA 1
ATOM 4018 C C . ARG B 1 224 ? -17.312 2.711 14.578 1 87.12 224 ARG B C 1
ATOM 4020 O O . ARG B 1 224 ? -18.531 2.666 14.57 1 87.12 224 ARG B O 1
ATOM 4027 N N . LYS B 1 225 ? -16.562 2.025 15.352 1 84.56 225 LYS B N 1
ATOM 4028 C CA . LYS B 1 225 ? -17.188 1.229 16.406 1 84.56 225 LYS B CA 1
ATOM 4029 C C . LYS B 1 225 ? -17.969 2.111 17.375 1 84.56 225 LYS B C 1
ATOM 4031 O O . LYS B 1 225 ? -19.062 1.752 17.812 1 84.56 225 LYS B O 1
ATOM 4036 N N . ILE B 1 226 ? -17.375 3.211 17.719 1 84.25 226 ILE B N 1
ATOM 4037 C CA . ILE B 1 226 ? -17.984 4.121 18.688 1 84.25 226 ILE B CA 1
ATOM 4038 C C . ILE B 1 226 ? -19.203 4.805 18.062 1 84.25 226 ILE B C 1
ATOM 4040 O O . ILE B 1 226 ? -20.25 4.938 18.703 1 84.25 226 ILE B O 1
ATOM 4044 N N . THR B 1 227 ? -19.094 5.234 16.844 1 80 227 THR B N 1
ATOM 4045 C CA . THR B 1 227 ? -20.172 5.988 16.203 1 80 227 THR B CA 1
ATOM 4046 C C . THR B 1 227 ? -21.281 5.051 15.719 1 80 227 THR B C 1
ATOM 4048 O O . THR B 1 227 ? -22.422 5.473 15.555 1 80 227 THR B O 1
ATOM 4051 N N . GLY B 1 228 ? -20.938 3.852 15.297 1 71.81 228 GLY B N 1
ATOM 4052 C CA . GLY B 1 228 ? -21.953 2.889 14.906 1 71.81 228 GLY B CA 1
ATOM 4053 C C . GLY B 1 228 ? -22.844 2.465 16.062 1 71.81 228 GLY B C 1
ATOM 4054 O O . GLY B 1 228 ? -23.984 2.059 15.836 1 71.81 228 GLY B O 1
ATOM 4055 N N . SER B 1 229 ? -22.297 2.389 17.156 1 61.94 229 SER B N 1
ATOM 4056 C CA . SER B 1 229 ? -23.047 1.973 18.344 1 61.94 229 SER B CA 1
ATOM 4057 C C . SER B 1 229 ? -23.828 3.135 18.938 1 61.94 229 SER B C 1
ATOM 4059 O O . SER B 1 229 ? -24.703 2.932 19.781 1 61.94 229 SER B O 1
ATOM 4061 N N . SER B 1 230 ? -23.359 4.316 18.688 1 57.62 230 SER B N 1
ATOM 4062 C CA . SER B 1 230 ? -23.891 5.453 19.438 1 57.62 230 SER B CA 1
ATOM 4063 C C . SER B 1 230 ? -25.141 6.023 18.75 1 57.62 230 SER B C 1
ATOM 4065 O O . SER B 1 230 ? -25.141 6.258 17.547 1 57.62 230 SER B O 1
ATOM 4067 N N . SER B 1 231 ? -26.281 5.855 19.328 1 51.84 231 SER B N 1
ATOM 4068 C CA . SER B 1 231 ? -27.578 6.402 18.953 1 51.84 231 SER B CA 1
ATOM 4069 C C . SER B 1 231 ? -27.609 7.918 19.125 1 51.84 231 SER B C 1
ATOM 4071 O O . SER B 1 231 ? -28.484 8.594 18.562 1 51.84 231 SER B O 1
ATOM 4073 N N . SER B 1 232 ? -26.828 8.539 20.172 1 50.78 232 SER B N 1
ATOM 4074 C CA . SER B 1 232 ? -27.031 9.945 20.5 1 50.78 232 SER B CA 1
ATOM 4075 C C . SER B 1 232 ? -25.719 10.727 20.391 1 50.78 232 SER B C 1
ATOM 4077 O O . SER B 1 232 ? -24.641 10.148 20.438 1 50.78 232 SER B O 1
ATOM 4079 N N . ILE B 1 233 ? -25.781 11.938 19.984 1 51.66 233 ILE B N 1
ATOM 4080 C CA . ILE B 1 233 ? -24.766 12.984 19.875 1 51.66 233 ILE B CA 1
ATOM 4081 C C . ILE B 1 233 ? -23.875 12.984 21.109 1 51.66 233 ILE B C 1
ATOM 4083 O O . ILE B 1 233 ? -22.672 13.195 21.016 1 51.66 233 ILE B O 1
ATOM 4087 N N . GLN B 1 234 ? -24.547 12.859 22.281 1 53.88 234 GLN B N 1
ATOM 4088 C CA . GLN B 1 234 ? -23.859 12.938 23.562 1 53.88 234 GLN B CA 1
ATOM 4089 C C . GLN B 1 234 ? -22.719 11.945 23.625 1 53.88 234 GLN B C 1
ATOM 4091 O O . GLN B 1 234 ? -21.719 12.188 24.312 1 53.88 234 GLN B O 1
ATOM 4096 N N . GLU B 1 235 ? -22.719 11.031 22.719 1 63.16 235 GLU B N 1
ATOM 4097 C CA . GLU B 1 235 ? -21.844 9.875 22.812 1 63.16 235 GLU B CA 1
ATOM 4098 C C . GLU B 1 235 ? -20.516 10.109 22.094 1 63.16 235 GLU B C 1
ATOM 4100 O O . GLU B 1 235 ? -19.578 9.32 22.219 1 63.16 235 GLU B O 1
ATOM 4105 N N . PHE B 1 236 ? -20.359 11.438 21.656 1 77.69 236 PHE B N 1
ATOM 4106 C CA . PHE B 1 236 ? -19.094 11.594 20.953 1 77.69 236 PHE B CA 1
ATOM 4107 C C . PHE B 1 236 ? -18.016 12.109 21.906 1 77.69 236 PHE B C 1
ATOM 4109 O O . PHE B 1 236 ? -16.891 12.359 21.484 1 77.69 236 PHE B O 1
ATOM 4116 N N . GLU B 1 237 ? -18.406 12.312 23.172 1 82.94 237 GLU B N 1
ATOM 4117 C CA . GLU B 1 237 ? -17.422 12.766 24.141 1 82.94 237 GLU B CA 1
ATOM 4118 C C . GLU B 1 237 ? -16.297 11.75 24.312 1 82.94 237 GLU B C 1
ATOM 4120 O O . GLU B 1 237 ? -15.164 12.109 24.641 1 82.94 237 GLU B O 1
ATOM 4125 N N . GLU B 1 238 ? -16.625 10.555 24.016 1 88.19 238 GLU B N 1
ATOM 4126 C CA . GLU B 1 238 ? -15.648 9.477 24.141 1 88.19 238 GLU B CA 1
ATOM 4127 C C . GLU B 1 238 ? -14.539 9.602 23.109 1 88.19 238 GLU B C 1
ATOM 4129 O O . GLU B 1 238 ? -13.445 9.062 23.297 1 88.19 238 GLU B O 1
ATOM 4134 N N . LEU B 1 239 ? -14.805 10.391 22.094 1 93.44 239 LEU B N 1
ATOM 4135 C CA . LEU B 1 239 ? -13.852 10.516 21 1 93.44 239 LEU B CA 1
ATOM 4136 C C . LEU B 1 239 ? -12.82 11.586 21.297 1 93.44 239 LEU B C 1
ATOM 4138 O O . LEU B 1 239 ? -11.695 11.531 20.797 1 93.44 239 LEU B O 1
ATOM 4142 N N . VAL B 1 240 ? -13.203 12.5 22.156 1 96.06 240 VAL B N 1
ATOM 4143 C CA . VAL B 1 240 ? -12.414 13.711 22.328 1 96.06 240 VAL B CA 1
ATOM 4144 C C . VAL B 1 240 ? -11.148 13.398 23.125 1 96.06 240 VAL B C 1
ATOM 4146 O O . VAL B 1 240 ? -11.203 12.664 24.109 1 96.06 240 VAL B O 1
ATOM 4149 N N . ASP B 1 241 ? -10.062 13.898 22.688 1 97.25 241 ASP B N 1
ATOM 4150 C CA . ASP B 1 241 ? -8.797 13.797 23.391 1 97.25 241 ASP B CA 1
ATOM 4151 C C . ASP B 1 241 ? -8.953 14.188 24.859 1 97.25 241 ASP B C 1
ATOM 4153 O O . ASP B 1 241 ? -9.242 15.344 25.172 1 97.25 241 ASP B O 1
ATOM 4157 N N . PRO B 1 242 ? -8.727 13.273 25.719 1 96.12 242 PRO B N 1
ATOM 4158 C CA . PRO B 1 242 ? -8.898 13.586 27.141 1 96.12 242 PRO B CA 1
ATOM 4159 C C . PRO B 1 242 ? -7.941 14.672 27.625 1 96.12 242 PRO B C 1
ATOM 4161 O O . PRO B 1 242 ? -8.242 15.375 28.594 1 96.12 242 PRO B O 1
ATOM 4164 N N . ARG B 1 243 ? -6.902 14.945 27.047 1 97 243 ARG B N 1
ATOM 4165 C CA . ARG B 1 243 ? -5.91 15.93 27.469 1 97 243 ARG B CA 1
ATOM 4166 C C . ARG B 1 243 ? -6.449 17.344 27.312 1 97 243 ARG B C 1
ATOM 4168 O O . ARG B 1 243 ? -5.91 18.281 27.891 1 97 243 ARG B O 1
ATOM 4175 N N . LEU B 1 244 ? -7.496 17.406 26.484 1 97.62 244 LEU B N 1
ATOM 4176 C CA . LEU B 1 244 ? -8.109 18.734 26.312 1 97.62 244 LEU B CA 1
ATOM 4177 C C . LEU B 1 244 ? -8.875 19.141 27.562 1 97.62 244 LEU B C 1
ATOM 4179 O O . LEU B 1 244 ? -9.188 20.312 27.75 1 97.62 244 LEU B O 1
ATOM 4183 N N . ASP B 1 245 ? -9.266 18.219 28.406 1 96.19 245 ASP B N 1
ATOM 4184 C CA . ASP B 1 245 ? -9.867 18.438 29.719 1 96.19 245 ASP B CA 1
ATOM 4185 C C . ASP B 1 245 ? -11.078 19.375 29.609 1 96.19 245 ASP B C 1
ATOM 4187 O O . ASP B 1 245 ? -11.172 20.344 30.359 1 96.19 245 ASP B O 1
ATOM 4191 N N . GLY B 1 246 ? -11.781 19.156 28.594 1 94.69 246 GLY B N 1
ATOM 4192 C CA . GLY B 1 246 ? -13.008 19.922 28.438 1 94.69 246 GLY B CA 1
ATOM 4193 C C . GLY B 1 246 ? -12.789 21.297 27.875 1 94.69 246 GLY B C 1
ATOM 4194 O O . GLY B 1 246 ? -13.734 22.062 27.688 1 94.69 246 GLY B O 1
ATOM 4195 N N . ASN B 1 247 ? -11.57 21.672 27.531 1 96.38 247 ASN B N 1
ATOM 4196 C CA . ASN B 1 247 ? -11.25 23 27.016 1 96.38 247 ASN B CA 1
ATOM 4197 C C . ASN B 1 247 ? -11.398 23.047 25.5 1 96.38 247 ASN B C 1
ATOM 4199 O O . ASN B 1 247 ? -10.414 23.203 24.781 1 96.38 247 ASN B O 1
ATOM 4203 N N . TYR B 1 248 ? -12.555 23 25.047 1 96 248 TYR B N 1
ATOM 4204 C CA . TYR B 1 248 ? -12.914 23.125 23.641 1 96 248 TYR B CA 1
ATOM 4205 C C . TYR B 1 248 ? -14.352 23.609 23.484 1 96 248 TYR B C 1
ATOM 4207 O O . TYR B 1 248 ? -15.141 23.531 24.422 1 96 248 TYR B O 1
ATOM 4215 N N . ASP B 1 249 ? -14.656 24.219 22.406 1 94 249 ASP B N 1
ATOM 4216 C CA . ASP B 1 249 ? -16.016 24.609 22.062 1 94 249 ASP B CA 1
ATOM 4217 C C . ASP B 1 249 ? -16.828 23.406 21.562 1 94 249 ASP B C 1
ATOM 4219 O O . ASP B 1 249 ? -16.516 22.828 20.531 1 94 249 ASP B O 1
ATOM 4223 N N . ASP B 1 250 ? -17.891 23.078 22.25 1 91.75 250 ASP B N 1
ATOM 4224 C CA . ASP B 1 250 ? -18.656 21.875 21.984 1 91.75 250 ASP B CA 1
ATOM 4225 C C . ASP B 1 250 ? -19.234 21.906 20.562 1 91.75 250 ASP B C 1
ATOM 4227 O O . ASP B 1 250 ? -19.234 20.906 19.859 1 91.75 250 ASP B O 1
ATOM 4231 N N . VAL B 1 251 ? -19.734 23 20.219 1 90.88 251 VAL B N 1
ATOM 4232 C CA . VAL B 1 251 ? -20.359 23.141 18.906 1 90.88 251 VAL B CA 1
ATOM 4233 C C . VAL B 1 251 ? -19.312 22.953 17.812 1 90.88 251 VAL B C 1
ATOM 4235 O O . VAL B 1 251 ? -19.547 22.203 16.844 1 90.88 251 VAL B O 1
ATOM 4238 N N . GLU B 1 252 ? -18.219 23.594 18 1 92.94 252 GLU B N 1
ATOM 4239 C CA . GLU B 1 252 ? -17.125 23.469 17.047 1 92.94 252 GLU B CA 1
ATOM 4240 C C . GLU B 1 252 ? -16.609 22.047 16.984 1 92.94 252 GLU B C 1
ATOM 4242 O O . GLU B 1 252 ? -16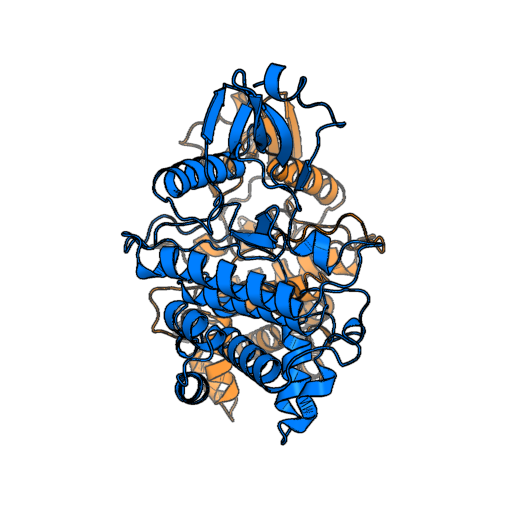.359 21.5 15.898 1 92.94 252 GLU B O 1
ATOM 4247 N N . MET B 1 253 ? -16.453 21.469 18.109 1 93.75 253 MET B N 1
ATOM 4248 C CA . MET B 1 253 ? -16.016 20.078 18.203 1 93.75 253 MET B CA 1
ATOM 4249 C C . MET B 1 253 ? -16.953 19.156 17.438 1 93.75 253 MET B C 1
ATOM 4251 O O . MET B 1 253 ? -16.516 18.344 16.625 1 93.75 253 MET B O 1
ATOM 4255 N N . PHE B 1 254 ? -18.156 19.312 17.625 1 90.62 254 PHE B N 1
ATOM 4256 C CA . PHE B 1 254 ? -19.156 18.484 16.953 1 90.62 254 PHE B CA 1
ATOM 4257 C C . PHE B 1 254 ? -19.078 18.656 15.438 1 90.62 254 PHE B C 1
ATOM 4259 O O . PHE B 1 254 ? -19.188 17.688 14.688 1 90.62 254 PHE B O 1
ATOM 4266 N N . ARG B 1 255 ? -18.891 19.875 15.023 1 91.81 255 ARG B N 1
ATOM 4267 C CA . ARG B 1 255 ? -18.797 20.141 13.594 1 91.81 255 ARG B CA 1
ATOM 4268 C C . ARG B 1 255 ? -17.578 19.453 12.977 1 91.81 255 ARG B C 1
ATOM 4270 O O . ARG B 1 255 ? -17.672 18.906 11.875 1 91.81 255 ARG B O 1
ATOM 4277 N N . VAL B 1 256 ? -16.516 19.484 13.672 1 94.94 256 VAL B N 1
ATOM 4278 C CA . VAL B 1 256 ? -15.305 18.844 13.172 1 94.94 256 VAL B CA 1
ATOM 4279 C C . VAL B 1 256 ? -15.477 17.328 13.164 1 94.94 256 VAL B C 1
ATOM 4281 O O . VAL B 1 256 ? -15.031 16.656 12.227 1 94.94 256 VAL B 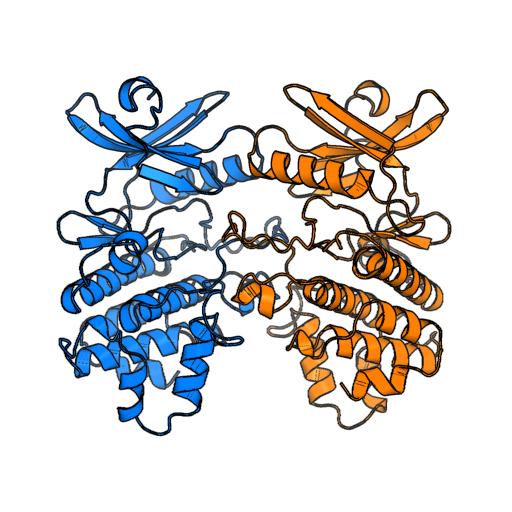O 1
ATOM 4284 N N . ILE B 1 257 ? -16.141 16.797 14.156 1 93.56 257 ILE B N 1
ATOM 4285 C CA . ILE B 1 257 ? -16.406 15.367 14.211 1 93.56 257 ILE B CA 1
ATOM 4286 C C . ILE B 1 257 ? -17.281 14.961 13.023 1 93.56 257 ILE B C 1
ATOM 4288 O O . ILE B 1 257 ? -17.016 13.953 12.367 1 93.56 257 ILE B O 1
ATOM 4292 N N . GLU B 1 258 ? -18.219 15.742 12.742 1 91.94 258 GLU B N 1
ATOM 4293 C CA . GLU B 1 258 ? -19.094 15.461 11.609 1 91.94 258 GLU B CA 1
ATOM 4294 C C . GLU B 1 258 ? -18.328 15.492 10.289 1 91.94 258 GLU B C 1
ATOM 4296 O O . GLU B 1 258 ? -18.531 14.641 9.422 1 91.94 258 GLU B O 1
ATOM 4301 N N . ALA B 1 259 ? -17.531 16.469 10.172 1 94.75 259 ALA B N 1
ATOM 4302 C CA . ALA B 1 259 ? -16.719 16.578 8.969 1 94.75 259 ALA B CA 1
ATOM 4303 C C . ALA B 1 259 ? -15.797 15.359 8.82 1 94.75 259 ALA B C 1
ATOM 4305 O O . ALA B 1 259 ? -15.695 14.781 7.734 1 94.75 259 ALA B O 1
ATOM 4306 N N . ALA B 1 260 ? -15.164 14.992 9.891 1 96.56 260 ALA B N 1
ATOM 4307 C CA . ALA B 1 260 ? -14.281 13.836 9.875 1 96.56 260 ALA B CA 1
ATOM 4308 C C . ALA B 1 260 ? -15.039 12.562 9.492 1 96.56 260 ALA B C 1
ATOM 4310 O O . ALA B 1 260 ? -14.578 11.789 8.648 1 96.56 260 ALA B O 1
ATOM 4311 N N . ALA B 1 261 ? -16.172 12.414 10.07 1 93.56 261 ALA B N 1
ATOM 4312 C CA . ALA B 1 261 ? -17 11.242 9.797 1 93.56 261 ALA B CA 1
ATOM 4313 C C . ALA B 1 261 ? -17.391 11.18 8.32 1 93.56 261 ALA B C 1
ATOM 4315 O O . ALA B 1 261 ? -17.375 10.109 7.715 1 93.56 261 ALA B O 1
ATOM 4316 N N . ALA B 1 262 ? -17.75 12.328 7.793 1 94.75 262 ALA B N 1
ATOM 4317 C CA . ALA B 1 262 ? -18.125 12.383 6.387 1 94.75 262 ALA B CA 1
ATOM 4318 C C . ALA B 1 262 ? -16.938 12.039 5.484 1 94.75 262 ALA B C 1
ATOM 4320 O O . ALA B 1 262 ? -17.094 11.336 4.484 1 94.75 262 ALA B O 1
ATOM 4321 N N . CYS B 1 263 ? -15.812 12.445 5.828 1 97.62 263 CYS B N 1
ATOM 4322 C CA . CYS B 1 263 ? -14.617 12.273 5.016 1 97.62 263 CYS B CA 1
ATOM 4323 C C . CYS B 1 263 ? -14.188 10.805 4.98 1 97.62 263 CYS B C 1
ATOM 4325 O O . CYS B 1 263 ? -13.617 10.344 3.99 1 97.62 263 CYS B O 1
ATOM 4327 N N . ILE B 1 264 ? -14.484 10.039 6.023 1 96.56 264 ILE B N 1
ATOM 4328 C CA . ILE B 1 264 ? -13.922 8.695 6.105 1 96.56 264 ILE B CA 1
ATOM 4329 C C . ILE B 1 264 ? -14.984 7.668 5.734 1 96.56 264 ILE B C 1
ATOM 4331 O O . ILE B 1 264 ? -14.844 6.48 6.039 1 96.56 264 ILE B O 1
ATOM 4335 N N . ARG B 1 265 ? -16.094 8.188 5.184 1 94.69 265 ARG B N 1
ATOM 4336 C CA . ARG B 1 265 ? -17.078 7.23 4.691 1 94.69 265 ARG B CA 1
ATOM 4337 C C . ARG B 1 265 ? -16.422 6.207 3.762 1 94.69 265 ARG B C 1
ATOM 4339 O O . ARG B 1 265 ? -15.5 6.535 3.014 1 94.69 265 ARG B O 1
ATOM 4346 N N . HIS B 1 266 ? -16.938 4.992 3.795 1 89.31 266 HIS B N 1
ATOM 4347 C CA . HIS B 1 266 ? -16.359 3.896 3.025 1 89.31 266 HIS B CA 1
ATOM 4348 C C . HIS B 1 266 ? -16.469 4.164 1.526 1 89.31 266 HIS B C 1
ATOM 4350 O O . HIS B 1 266 ? -15.5 3.951 0.786 1 89.31 266 HIS B O 1
ATOM 4356 N N . SER B 1 267 ? -17.625 4.609 1.11 1 89.81 267 SER B N 1
ATOM 4357 C CA . SER B 1 267 ? -17.844 4.902 -0.303 1 89.81 267 SER B CA 1
ATOM 4358 C C . SER B 1 267 ? -17.25 6.262 -0.68 1 89.81 267 SER B C 1
ATOM 4360 O O . SER B 1 267 ? -17.656 7.289 -0.133 1 89.81 267 SER B O 1
ATOM 4362 N N . ALA B 1 268 ? -16.438 6.281 -1.614 1 93.06 268 ALA B N 1
ATOM 4363 C CA . ALA B 1 268 ? -15.789 7.512 -2.072 1 93.06 268 ALA B CA 1
ATOM 4364 C C . ALA B 1 268 ? -16.828 8.516 -2.574 1 93.06 268 ALA B C 1
ATOM 4366 O O . ALA B 1 268 ? -16.703 9.719 -2.344 1 93.06 268 ALA B O 1
ATOM 4367 N N . ALA B 1 269 ? -17.875 8.008 -3.191 1 92.31 269 ALA B N 1
ATOM 4368 C CA . ALA B 1 269 ? -18.891 8.859 -3.793 1 92.31 269 ALA B CA 1
ATOM 4369 C C . ALA B 1 269 ? -19.656 9.633 -2.725 1 92.31 269 ALA B C 1
ATOM 4371 O O . ALA B 1 269 ? -20.219 10.703 -3 1 92.31 269 ALA B O 1
ATOM 4372 N N . ARG B 1 270 ? -19.672 9.148 -1.561 1 95.44 270 ARG B N 1
ATOM 4373 C CA . ARG B 1 270 ? -20.438 9.766 -0.48 1 95.44 270 ARG B CA 1
ATOM 4374 C C . ARG B 1 270 ? -19.562 10.711 0.341 1 95.44 270 ARG B C 1
ATOM 4376 O O . ARG B 1 270 ? -20.047 11.359 1.272 1 95.44 270 ARG B O 1
ATOM 4383 N N . ARG B 1 271 ? -18.312 10.828 0.001 1 96.94 271 ARG B N 1
ATOM 4384 C CA . ARG B 1 271 ? -17.438 11.766 0.694 1 96.94 271 ARG B CA 1
ATOM 4385 C C . ARG B 1 271 ? -17.562 13.172 0.118 1 96.94 271 ARG B C 1
ATOM 4387 O O . ARG B 1 271 ? -17.812 13.336 -1.075 1 96.94 271 ARG B O 1
ATOM 4394 N N . PRO B 1 272 ? -17.422 14.172 0.917 1 97.19 272 PRO B N 1
ATOM 4395 C CA . PRO B 1 272 ? -17.516 15.555 0.432 1 97.19 272 PRO B CA 1
ATOM 4396 C C . PRO B 1 272 ? -16.297 15.969 -0.396 1 97.19 272 PRO B C 1
ATOM 4398 O O . PRO B 1 272 ? -15.281 15.266 -0.4 1 97.19 272 PRO B O 1
ATOM 4401 N N . LYS B 1 273 ? -16.5 16.984 -1.15 1 97.12 273 LYS B N 1
ATOM 4402 C CA . LYS B 1 273 ? -15.352 17.672 -1.726 1 97.12 273 LYS B CA 1
ATOM 4403 C C . LYS B 1 273 ? -14.625 18.5 -0.671 1 97.12 273 LYS B C 1
ATOM 4405 O O . LYS B 1 273 ? -15.219 18.891 0.338 1 97.12 273 LYS B O 1
ATOM 4410 N N . MET B 1 274 ? -13.367 18.766 -0.929 1 97.06 274 MET B N 1
ATOM 4411 C CA . MET B 1 274 ? -12.594 19.516 0.065 1 97.06 274 MET B CA 1
ATOM 4412 C C . MET B 1 274 ? -13.164 20.906 0.26 1 97.06 274 MET B C 1
ATOM 4414 O O . MET B 1 274 ? -13.109 21.469 1.36 1 97.06 274 MET B O 1
ATOM 4418 N N . GLY B 1 275 ? -13.727 21.453 -0.831 1 95.25 275 GLY B N 1
ATOM 4419 C CA . GLY B 1 275 ? -14.375 22.75 -0.689 1 95.25 275 GLY B CA 1
ATOM 4420 C C . GLY B 1 275 ? -15.5 22.75 0.331 1 95.25 275 GLY B C 1
ATOM 4421 O O . GLY B 1 275 ? -15.68 23.719 1.068 1 95.25 275 GLY B O 1
ATOM 4422 N N . GLN B 1 276 ? -16.203 21.656 0.361 1 93.81 276 GLN B N 1
ATOM 4423 C CA . GLN B 1 276 ? -17.297 21.5 1.324 1 93.81 276 GLN B CA 1
ATOM 4424 C C . GLN B 1 276 ? -16.75 21.328 2.74 1 93.81 276 GLN B C 1
ATOM 4426 O O . GLN B 1 276 ? -17.312 21.875 3.695 1 93.81 276 GLN B O 1
ATOM 4431 N N . VAL B 1 277 ? -15.672 20.609 2.869 1 94 277 VAL B N 1
ATOM 4432 C CA . VAL B 1 277 ? -15.039 20.391 4.164 1 94 277 VAL B CA 1
ATOM 4433 C C . VAL B 1 277 ? -14.539 21.703 4.738 1 94 277 VAL B C 1
ATOM 4435 O O . VAL B 1 277 ? -14.734 21.984 5.922 1 94 277 VAL B O 1
ATOM 4438 N N . ARG B 1 278 ? -13.945 22.5 3.912 1 89.56 278 ARG B N 1
ATOM 4439 C CA . ARG B 1 278 ? -13.422 23.812 4.301 1 89.56 278 ARG B CA 1
ATOM 4440 C C . ARG B 1 278 ? -14.531 24.703 4.824 1 89.56 278 ARG B C 1
ATOM 4442 O O . ARG B 1 278 ? -14.32 25.469 5.777 1 89.56 278 ARG B O 1
ATOM 4449 N N . ALA B 1 279 ? -15.641 24.578 4.266 1 82.5 279 ALA B N 1
ATOM 4450 C CA . ALA B 1 279 ? -16.781 25.422 4.621 1 82.5 279 ALA B CA 1
ATOM 4451 C C . ALA B 1 279 ? -17.359 25.031 5.977 1 82.5 279 ALA B C 1
ATOM 4453 O O . ALA B 1 279 ? -17.875 25.875 6.707 1 82.5 279 ALA B O 1
ATOM 4454 N N . CYS B 1 280 ? -17.266 23.766 6.277 1 69.19 280 CYS B N 1
ATOM 4455 C CA . CYS B 1 280 ? -17.781 23.281 7.555 1 69.19 280 CYS B CA 1
ATOM 4456 C C . CYS B 1 280 ? -16.953 23.812 8.711 1 69.19 280 CYS B C 1
ATOM 4458 O O . CYS B 1 280 ? -17.5 24.109 9.781 1 69.19 280 CYS B O 1
ATOM 4460 N N . GLY B 1 281 ? -15.758 23.969 8.562 1 61.28 281 GLY B N 1
ATOM 4461 C CA . GLY B 1 281 ? -14.914 24.5 9.625 1 61.28 281 GLY B CA 1
ATOM 4462 C C . GLY B 1 281 ? -15.156 25.969 9.906 1 61.28 281 GLY B C 1
ATOM 4463 O O . GLY B 1 281 ? -14.883 26.453 11.008 1 61.28 281 GLY B O 1
ATOM 4464 N N . ARG B 1 282 ? -15.648 26.734 8.906 1 57.62 282 ARG B N 1
ATOM 4465 C CA . ARG B 1 282 ? -15.836 28.172 9.078 1 57.62 282 ARG B CA 1
ATOM 4466 C C . ARG B 1 282 ? -17.219 28.484 9.625 1 57.62 282 ARG B C 1
ATOM 4468 O O . ARG B 1 282 ? -17.578 29.656 9.812 1 57.62 282 ARG B O 1
ATOM 4475 N N . GLY B 1 283 ? -17.781 27.531 10.297 1 50.16 283 GLY B N 1
ATOM 4476 C CA . GLY B 1 283 ? -19.062 27.875 10.898 1 50.16 283 GLY B CA 1
ATOM 4477 C C . GLY B 1 283 ? -20.141 28.172 9.875 1 50.16 283 GLY B C 1
ATOM 4478 O O . GLY B 1 283 ? -21.172 28.766 10.211 1 50.16 283 GLY B O 1
ATOM 4479 N N . ARG B 1 284 ? -19.797 28.219 8.594 1 45.53 284 ARG B N 1
ATOM 4480 C CA . ARG B 1 284 ? -20.922 28.516 7.699 1 45.53 284 ARG B CA 1
ATOM 4481 C C . ARG B 1 284 ? -21.906 27.359 7.664 1 45.53 284 ARG B C 1
ATOM 4483 O O . ARG B 1 284 ? -21.516 26.188 7.789 1 45.53 284 ARG B O 1
ATOM 4490 N N . ARG B 1 285 ? -23.062 27.453 7.988 1 42.78 285 ARG B N 1
ATOM 4491 C CA . ARG B 1 285 ? -24.266 26.641 8.141 1 42.78 285 ARG B CA 1
ATOM 4492 C C . ARG B 1 285 ? -24.312 25.547 7.086 1 42.78 285 ARG B C 1
ATOM 4494 O O . ARG B 1 285 ? -25.391 25.031 6.777 1 42.78 285 ARG B O 1
ATOM 4501 N N . THR B 1 286 ? -23.266 25.188 6.449 1 40.97 286 THR B N 1
ATOM 4502 C CA . THR B 1 286 ? -23.438 24.234 5.363 1 40.97 286 THR B CA 1
ATOM 4503 C C . THR B 1 286 ? -23.312 22.797 5.875 1 40.97 286 THR B C 1
ATOM 4505 O O . THR B 1 286 ? -23.234 21.859 5.086 1 40.97 286 THR B O 1
ATOM 4508 N N . THR B 1 287 ? -23.125 22.547 7.031 1 44.75 287 THR B N 1
ATOM 4509 C CA . THR B 1 287 ? -23 21.234 7.629 1 44.75 287 THR B CA 1
ATOM 4510 C C . THR B 1 287 ? -24.203 20.359 7.277 1 44.75 287 THR B C 1
ATOM 4512 O O . THR B 1 287 ? -24.109 19.125 7.309 1 44.75 287 THR B O 1
ATOM 4515 N N . SER B 1 288 ? -25.391 20.938 7.246 1 43.59 288 SER B N 1
ATOM 4516 C CA . SER B 1 288 ? -26.578 20.141 6.941 1 43.59 288 SER B CA 1
ATOM 4517 C C . SER B 1 288 ? -26.344 19.234 5.738 1 43.59 288 SER B C 1
ATOM 4519 O O . SER B 1 288 ? -26.906 18.141 5.66 1 43.59 288 SER B O 1
ATOM 4521 N N . LYS B 1 289 ? -25.484 19.609 4.973 1 44.22 289 LYS B N 1
ATOM 4522 C CA . LYS B 1 289 ? -25.391 18.875 3.713 1 44.22 289 LYS B CA 1
ATOM 4523 C C . LYS B 1 289 ? -24.422 17.719 3.82 1 44.22 289 LYS B C 1
ATOM 4525 O O . LYS B 1 289 ? -24.297 16.906 2.896 1 44.22 289 LYS B O 1
ATOM 4530 N N . LEU B 1 290 ? -23.484 17.812 4.73 1 47.56 290 LEU B N 1
ATOM 4531 C CA . LEU B 1 290 ? -22.562 16.672 4.754 1 47.56 290 LEU B CA 1
ATOM 4532 C C . LEU B 1 290 ? -23.281 15.406 5.195 1 47.56 290 LEU B C 1
ATOM 4534 O O . LEU B 1 290 ? -22.875 14.305 4.816 1 47.56 290 LEU B O 1
ATOM 4538 N N . THR B 1 291 ? -24.172 15.445 6.152 1 43.62 291 THR B N 1
ATOM 4539 C CA . THR B 1 291 ? -24.906 14.297 6.672 1 43.62 291 THR B CA 1
ATOM 4540 C C . THR B 1 291 ? -25.812 13.695 5.594 1 43.62 291 THR B C 1
ATOM 4542 O O . THR B 1 291 ? -26.141 12.508 5.637 1 43.62 291 THR B O 1
ATOM 4545 N N . ASN B 1 292 ? -26.359 14.5 4.738 1 38.53 292 ASN B N 1
ATOM 4546 C CA . ASN B 1 292 ? -27.344 14.031 3.766 1 38.53 292 ASN B CA 1
ATOM 4547 C C . ASN B 1 292 ? -26.656 13.438 2.529 1 38.53 292 ASN B C 1
ATOM 4549 O O . ASN B 1 292 ? -27.328 13.172 1.524 1 38.53 292 ASN B O 1
ATOM 4553 N N . LEU B 1 293 ? -25.484 13.414 2.629 1 34.59 293 LEU B N 1
ATOM 4554 C CA . LEU B 1 293 ? -24.906 12.75 1.465 1 34.59 293 LEU B CA 1
ATOM 4555 C C . LEU B 1 293 ? -24.594 11.289 1.771 1 34.59 293 LEU B C 1
ATOM 4557 O O . LEU B 1 293 ? -24.172 10.961 2.883 1 34.59 293 LEU B O 1
#

Sequence (586 aa):
MYEITGGFSRDKLLGEGGFGCVFKGTLGDGREVAVKQLKGGGGQGEREFQAEVEIISRVHHRHLVSLVGYCISEDHRLLVYDFVANDTMHHNLHGRGRPVMDWPTRVKIAAGSARGLAYLHEDCHPRIIHRDIKSSNILLDDNFEAQVADFGLARLAENDVTHVSTRVMGTFGYLAPEYASTGKLTEKSDVFSFGVVLLELITGRKPVDSSRPLGDESLVEWVRKITGSSSSIQEFEELVDPRLDGNYDDVEMFRVIEAAAACIRHSAARRPKMGQVRACGRGRRTTSKLTNLMYEITGGFSRDKLLGEGGFGCVFKGTLGDGREVAVKQLKGGGGQGEREFQAEVEIISRVHHRHLVSLVGYCISEDHRLLVYDFVANDTMHHNLHGRGRPVMDWPTRVKIAAGSARGLAYLHEDCHPRIIHRDIKSSNILLDDNFEAQVADFGLARLAENDVTHVSTRVMGTFGYLAPEYASTGKLTEKSDVFSFGVVLLELITGRKPVDSSRPLGDESLVEWVRKITGSSSSIQEFEELVDPRLDGNYDDVEMFRVIEAAAACIRHSAARRPKMGQVRACGRGRRTTSKLTNL

Foldseek 3Di:
DCVFQVNVDPVQWQDDDPFFTWGWGADPVGFIKIKTKGQFDDPLSVLLLVQQCVPLVQDDDPQAWHWPDWDDDNGITMTITRDAPQAFQCCQLPNPPHDHDALVLLLQQLLSNLVVLLCQAPVDVQRKAQLEDARNQWTQHPVGHTHGHRSSVMDRPDPDPPPQPPDRDYDPLQAAPCCVVPVDDDSLSVLQSSLSVLLCSFQSDDQAQPVDPPQVRGSLRVVCVQVVPDPDLVSCVNSGHCSNVPRDDSVLSSLSNLLSVLSNDNDSVLHDRSVLSSCSSVPPPSSVPSVVD/DCVFQVNVDPVQWQDDDPFFTWGWGADPVGFIKIKTKGQFDDPLSVLLLVQQCVPLVQDDDPQAWHWPDWDDDNGITMTITRDAPQAFQCCQLPNPPHDHDALVLLLQQLLSNLVVLLCQAPVDVQRKAQLEDARNQWTQHPVGHTHGHRSSVMDRPDPDPPPQPPDRDYDPLQAAPVCVVPVDDDSLRVLQSSLSVLLCSFQSDDQAQPVDPPQVRGSLRVVCVQVVPDPDLVSCVNSGHCSNVPRDDSVLSSLSNLLSVLSNDNDSVLHDRSVLSSCSSVPPPSSVPSVVD